Protein AF-0000000065918878 (afdb_homodimer)

Foldseek 3Di:
DPPDPDAADLVLLLLLLLQLLLQLLLQLLLVLLCVQQVVDDDDQLRSQLSSLVSNLVSCVRRCVHHNHQLFLLSQLLCVVQPVRDPVSSVSSLVSSLNSLLVSLVVSCVVCVVSVVVVCVVVVNAAQDLVCVSVLCSQAKAFDPVDDLVRLLVLLLALLLVLLLVLCLQCPCLNPHHPPSCSSSVSSVSSSVSSSVCCNGINRLLGLSSHVSSLVNSCVVRNNPCSQQSPHPRGNSVRSNVSSNNSNNNNSVCNVVPPVCPGPVNPDPPPPDPDPPPPD/DPPDDDAADLVLQLLLLLQLLLQLLLQLLLVLLCVQQVVDDDDQLRSQLSSLVSNLVSCVRRCVHHNHQLFLLSQLLCVVQPVRDPVSSVSSLVSSLNSLLVSLVVSCVVCVVRVVVSCVVVVNAAQDLVCVSVLCSQAKAFDPVDDLVRLLVLLLALLLVLLLVLCLQCPCLNPHHPPSCSSSVSSVSSSVSSSVCCNGINRLLGLSSHVSSLVNSCVVRNNPCSQQSPHPRGNSCRSNVSSSNSNNNNSVCNVVPPVCPGPVNPDPPPPPPPPPPPD

Radius of gyration: 25.44 Å; Cα contacts (8 Å, |Δi|>4): 1020; chains: 2; bounding box: 86×72×53 Å

Nearest PDB structures (foldseek):
  1fx8-assembly1_A  TM=9.995E-01  e=1.442E-28  Escherichia coli
  1ldf-assembly1_A  TM=1.000E+00  e=5.287E-28  Escherichia coli
  6n1g-assembly1_A  TM=9.929E-01  e=4.869E-17  Homo sapiens
  3c02-assembly1_A  TM=9.317E-01  e=8.794E-15  unclassified
  8amw-assembly1_C  TM=9.419E-01  e=1.822E-13  Homo sapiens

Solvent-accessible surface area (backbone atoms only — not comparable to full-atom values): 26804 Å² total; per-residue (Å²): 130,84,74,71,77,81,77,67,51,70,67,55,21,26,50,27,21,15,52,21,19,15,43,23,34,36,45,35,30,41,54,39,39,34,42,74,50,65,72,44,90,74,41,43,45,58,53,18,41,45,34,8,49,22,43,16,53,17,30,70,72,11,32,91,54,49,62,40,59,49,20,43,17,50,47,52,26,32,35,75,73,63,73,41,65,66,88,48,45,66,53,44,38,50,24,14,23,51,16,13,21,52,22,38,48,49,44,47,60,77,42,39,68,38,49,53,49,45,29,60,76,66,70,48,52,68,47,42,76,74,29,47,68,64,52,46,34,48,25,64,59,57,35,88,78,51,52,72,69,55,43,26,51,48,32,20,51,55,13,16,52,50,33,22,46,50,53,30,53,69,33,58,67,41,44,67,56,42,71,88,48,34,42,54,53,52,10,52,51,46,13,31,49,31,35,17,47,19,69,52,32,53,57,55,50,16,26,20,59,28,49,16,17,26,53,41,39,26,74,73,54,27,34,71,38,50,44,18,67,78,42,91,67,52,44,56,54,37,44,43,48,20,7,34,54,8,15,37,50,9,44,52,42,34,46,70,60,44,50,62,29,19,28,70,60,63,54,72,90,58,85,62,79,75,77,78,73,82,120,128,84,73,69,72,48,76,45,50,69,66,38,20,26,47,21,22,15,51,20,18,15,42,22,34,34,30,36,29,18,31,38,40,25,41,74,49,54,73,43,50,74,57,63,56,49,53,18,42,34,34,8,49,22,42,16,53,16,31,51,57,10,33,38,41,47,62,41,59,49,19,43,18,51,46,52,24,31,36,77,75,62,75,41,62,68,86,49,46,66,54,44,38,52,24,14,21,49,15,12,21,51,21,38,47,48,46,47,60,75,42,39,59,38,50,54,50,46,30,60,78,67,69,50,51,66,46,43,76,75,28,46,67,64,52,46,33,48,26,65,61,58,33,86,89,54,50,70,68,56,44,27,51,52,32,20,54,56,14,14,52,52,32,22,49,50,52,49,53,70,33,54,68,61,64,76,64,52,68,58,47,35,41,54,53,52,9,52,50,47,12,52,50,32,52,74,47,20,80,51,36,53,59,56,49,18,26,19,59,28,51,17,16,27,54,40,40,26,74,72,54,27,36,70,39,49,43,20,68,80,44,92,67,52,44,55,54,37,45,41,49,21,8,34,52,9,15,37,50,9,43,52,43,34,47,68,73,44,52,63,72,30,67,73,62,67,60,69,88,62,81,62,81,77,75,77,74,83,123

Sequence (558 aa):
MTTAAPTPSLFGQCLAEFLGTALLIFFGTGCVAALKVAGASFGLWEISIIWGVGVSMAIYLSAGVSGAHLNPAVSIALWLFAGFEGRKLPFYITAQVAGAFCAAALVYTLYSSLFIEFEQAQNIVRGSQDSLALASVFSTYPHPALSVGQAFLVEVVITAILMAVIMALTDDGNGLPRGPLAPLLIGLLIAVIGSAMGPLTGFAMNPARDFGPKLMTYLAGWGPIAFTGGREIPYFLVPIFAPILGACLGAGGYRVLIARHLPSAAAPAEAEPEKVRASMTTAAPTPSLFGQCLAEFLGTALLIFFGTGCVAALKVAGASFGLWEISIIWGVGVSMAIYLSAGVSGAHLNPAVSIALWLFAGFEGRKLPFYITAQVAGAFCAAALVYTLYSSLFIEFEQAQNIVRGSQDSLALASVFSTYPHPALSVGQAFLVEVVITAILMAVIMALTDDGNGLPRGPLAPLLIGLLIAVIGSAMGPLTGFAMNPARDFGPKLMTYLAGWGPIAFTGGREIPYFLVPIFAPILGACLGAGGYRVLIARHLPSAAAPAEAEPEKVRAS

Secondary structure (DSSP, 8-state):
-----PPPPHHHHHHHHHH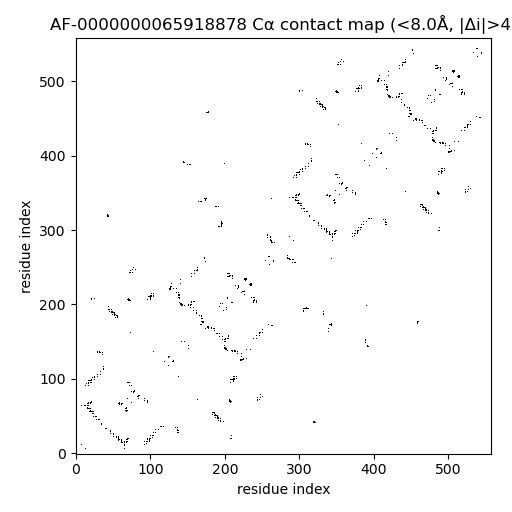HHHHHHHHHHHHHHHHHHS-----HHHHHHHHHHHHHHHHHHHHHHH----SHHHHHHHHHHS---GGGHHHHHHHHHHHHHHHHHHHHHHTHHHHHHHHHHTTPPTTSSTTHHHHTTTS----TTS-HHHHHHHHHHHHHHHHHHHHHHT-TTSSS--GGGHHHHHHHHHHHHHHHHHHHH-----HHHHHHHHHHHIIIIITTHHHHTT-SS-TTHHHHHHHHHHHHHHHHHHHHHTGGGSHHHHS-S----------/-----PPPPHHHHHHHHHHHHHHHHHHHHHHHHHHHHS-----HHHHHHHHHHHHHHHHHHHHHHH----SHHHHHHHHHHS---GGGHHHHHHHHHHHHHHHHHHHHHHTHHHHHHHHHHHTPPTTSSTTHHHHTTTS----TTS-HHHHHHHHHHHHHHHHHHHHHHH-TTSSS--GGGHHHHHHHHHHHHHHHHHHHH-----HHHHHHHHHHHIIIIITTHHHHTT-SS-TTHHHHHHHHHHHHHHHHHHHHHTGGGSHHHHS-TT---------

Structure (mmCIF, N/CA/C/O backbone):
data_AF-0000000065918878-model_v1
#
loop_
_entity.id
_entity.type
_entity.pdbx_description
1 polymer 'Glycerol uptake facilitator protein'
#
loop_
_atom_site.group_PDB
_atom_site.id
_atom_site.type_symbol
_atom_site.label_atom_id
_atom_site.label_alt_id
_atom_site.label_comp_id
_atom_site.label_asym_id
_atom_site.label_entity_id
_atom_site.label_seq_id
_atom_site.pdbx_PDB_ins_code
_atom_site.Cartn_x
_atom_site.Cartn_y
_atom_site.Cartn_z
_atom_site.occupancy
_atom_site.B_iso_or_equiv
_atom_site.auth_seq_id
_atom_site.auth_comp_id
_atom_site.auth_asym_id
_atom_site.auth_atom_id
_atom_site.pdbx_PDB_model_num
ATOM 1 N N . MET A 1 1 ? 46.062 0.294 -4.535 1 33.5 1 MET A N 1
ATOM 2 C CA . MET A 1 1 ? 45.188 -0.147 -5.617 1 33.5 1 MET A CA 1
ATOM 3 C C . MET A 1 1 ? 43.938 -0.842 -5.066 1 33.5 1 MET A C 1
ATOM 5 O O . MET A 1 1 ? 44.031 -1.919 -4.477 1 33.5 1 MET A O 1
ATOM 9 N N . THR A 1 2 ? 43 -0.222 -4.398 1 41.03 2 THR A N 1
ATOM 10 C CA . THR A 1 2 ? 41.844 -0.808 -3.725 1 41.03 2 THR A CA 1
ATOM 11 C C . THR A 1 2 ? 41.094 -1.735 -4.668 1 41.03 2 THR A C 1
ATOM 13 O O . THR A 1 2 ? 40.562 -1.293 -5.691 1 41.03 2 THR A O 1
ATOM 16 N N . THR A 1 3 ? 41.5 -2.916 -4.949 1 40.34 3 THR A N 1
ATOM 17 C CA . THR A 1 3 ? 40.969 -3.916 -5.863 1 40.34 3 THR A CA 1
ATOM 18 C C . THR A 1 3 ? 39.438 -4 -5.734 1 40.34 3 THR A C 1
ATOM 20 O O . THR A 1 3 ? 38.906 -4.211 -4.637 1 40.34 3 THR A O 1
ATOM 23 N N . ALA A 1 4 ? 38.75 -3.334 -6.52 1 50.53 4 ALA A N 1
ATOM 24 C CA . ALA A 1 4 ? 37.281 -3.406 -6.594 1 50.53 4 ALA A CA 1
ATOM 25 C C . ALA A 1 4 ? 36.781 -4.844 -6.438 1 50.53 4 ALA A C 1
ATOM 27 O O . ALA A 1 4 ? 37.344 -5.762 -7.047 1 50.53 4 ALA A O 1
ATOM 28 N N . ALA A 1 5 ? 36.188 -5.258 -5.43 1 61.5 5 ALA A N 1
ATOM 29 C CA . ALA A 1 5 ? 35.656 -6.602 -5.195 1 61.5 5 ALA A CA 1
ATOM 30 C C . ALA A 1 5 ? 35.094 -7.199 -6.477 1 61.5 5 ALA A C 1
ATOM 32 O O . ALA A 1 5 ? 34.438 -6.508 -7.262 1 61.5 5 ALA A O 1
ATOM 33 N N . PRO A 1 6 ? 35.625 -8.367 -7.027 1 74.56 6 PRO A N 1
ATOM 34 C CA . PRO A 1 6 ? 35.188 -8.977 -8.281 1 74.56 6 PRO A CA 1
ATOM 35 C C . PRO A 1 6 ? 33.656 -9.109 -8.367 1 74.56 6 PRO A C 1
ATOM 37 O O . PRO A 1 6 ? 33 -9.297 -7.352 1 74.56 6 PRO A O 1
ATOM 40 N N . THR A 1 7 ? 33.031 -8.727 -9.516 1 84.75 7 THR A N 1
ATOM 41 C CA . THR A 1 7 ? 31.609 -8.898 -9.828 1 84.75 7 THR A CA 1
ATOM 42 C C . THR A 1 7 ? 31.266 -10.375 -9.953 1 84.75 7 THR A C 1
ATOM 44 O O . THR A 1 7 ? 32 -11.148 -10.57 1 84.75 7 THR A O 1
ATOM 47 N N . PRO A 1 8 ? 30.234 -10.883 -9.289 1 92.75 8 PRO A N 1
ATOM 48 C CA . PRO A 1 8 ? 29.812 -12.281 -9.398 1 92.75 8 PRO A CA 1
ATOM 49 C C . PRO A 1 8 ? 29.578 -12.727 -10.836 1 92.75 8 PRO A C 1
ATOM 51 O O . PRO A 1 8 ? 29.234 -11.906 -11.695 1 92.75 8 PRO A O 1
ATOM 54 N N . SER A 1 9 ? 29.828 -13.984 -11.109 1 96 9 SER A N 1
ATOM 55 C CA . SER A 1 9 ? 29.625 -14.539 -12.445 1 96 9 SER A CA 1
ATOM 56 C C . SER A 1 9 ? 28.156 -14.508 -12.844 1 96 9 SER A C 1
ATOM 58 O O . SER A 1 9 ? 27.281 -14.469 -11.977 1 96 9 SER A O 1
ATOM 60 N N . LEU A 1 10 ? 27.891 -14.539 -14.172 1 97.25 10 LEU A N 1
ATOM 61 C CA . LEU A 1 10 ? 26.516 -14.57 -14.656 1 97.25 10 LEU A CA 1
ATOM 62 C C . LEU A 1 10 ? 25.781 -15.805 -14.133 1 97.25 10 LEU A C 1
ATOM 64 O O . LEU A 1 10 ? 24.609 -15.719 -13.75 1 97.25 10 LEU A O 1
ATOM 68 N N . PHE A 1 11 ? 26.453 -16.922 -14.148 1 97.75 11 PHE A N 1
ATOM 69 C CA . PHE A 1 11 ? 25.859 -18.141 -13.609 1 97.75 11 PHE A CA 1
ATOM 70 C C . PHE A 1 11 ? 25.484 -17.953 -12.141 1 97.75 11 PHE A C 1
ATOM 72 O O . PHE A 1 11 ? 24.391 -18.359 -11.727 1 97.75 11 PHE A O 1
ATOM 79 N N . GLY A 1 12 ? 26.422 -17.453 -11.367 1 98.19 12 GLY A N 1
ATOM 80 C CA . GLY A 1 12 ? 26.141 -17.172 -9.969 1 98.19 12 GLY A CA 1
ATOM 81 C C . GLY A 1 12 ? 24.953 -16.25 -9.781 1 98.19 12 GLY A C 1
ATOM 82 O O . GLY A 1 12 ? 24.125 -16.469 -8.898 1 98.19 12 GLY A O 1
ATOM 83 N N . GLN A 1 13 ? 24.797 -15.211 -10.586 1 98.5 13 GLN A N 1
ATOM 84 C CA . GLN A 1 13 ? 23.672 -14.281 -10.531 1 98.5 13 GLN A CA 1
ATOM 85 C C . GLN A 1 13 ? 22.359 -14.977 -10.867 1 98.5 13 GLN A C 1
ATOM 87 O O . GLN A 1 13 ? 21.344 -14.773 -10.195 1 98.5 13 GLN A O 1
ATOM 92 N N . CYS A 1 14 ? 22.406 -15.797 -11.859 1 98.69 14 CYS A N 1
ATOM 93 C CA . CYS A 1 14 ? 21.203 -16.531 -12.266 1 98.69 14 CYS A CA 1
ATOM 94 C C . CYS A 1 14 ? 20.766 -17.516 -11.18 1 98.69 14 CYS A C 1
ATOM 96 O O . CYS A 1 14 ? 19.578 -17.656 -10.922 1 98.69 14 CYS A O 1
ATOM 98 N N . LEU A 1 15 ? 21.703 -18.172 -10.555 1 98.44 15 LEU A N 1
ATOM 99 C CA . LEU A 1 15 ? 21.391 -19.094 -9.461 1 98.44 15 LEU A CA 1
ATOM 100 C C . LEU A 1 15 ? 20.766 -18.344 -8.297 1 98.44 15 LEU A C 1
ATOM 102 O O . LEU A 1 15 ? 19.812 -18.844 -7.676 1 98.44 15 LEU A O 1
ATOM 106 N N . ALA A 1 16 ? 21.297 -17.203 -8 1 98.75 16 ALA A N 1
ATOM 107 C CA . ALA A 1 16 ? 20.734 -16.375 -6.941 1 98.75 16 ALA A CA 1
ATOM 108 C C . ALA A 1 16 ? 19.312 -15.953 -7.277 1 98.75 16 ALA A C 1
ATOM 110 O O . ALA A 1 16 ? 18.422 -15.992 -6.418 1 98.75 16 ALA A O 1
ATOM 111 N N . GLU A 1 17 ? 19.047 -15.531 -8.539 1 98.88 17 GLU A N 1
ATOM 112 C CA . GLU A 1 17 ? 17.703 -15.18 -8.984 1 98.88 17 GLU A CA 1
ATOM 113 C C . GLU A 1 17 ? 16.766 -16.391 -8.914 1 98.88 17 GLU A C 1
ATOM 115 O O . GLU A 1 17 ? 15.594 -16.25 -8.539 1 98.88 17 GLU A O 1
ATOM 120 N N . PHE A 1 18 ? 17.281 -17.531 -9.32 1 98.88 18 PHE A N 1
ATOM 121 C CA . PHE A 1 18 ? 16.516 -18.766 -9.25 1 98.88 18 PHE A CA 1
ATOM 122 C C . PHE A 1 18 ? 16.094 -19.062 -7.816 1 98.88 18 PHE A C 1
ATOM 124 O O . PHE A 1 18 ? 14.914 -19.281 -7.539 1 98.88 18 PHE A O 1
ATOM 131 N N . LEU A 1 19 ? 17.062 -19.062 -6.898 1 98.81 19 LEU A N 1
ATOM 132 C CA . LEU A 1 19 ? 16.812 -19.422 -5.504 1 98.81 19 LEU A CA 1
ATOM 133 C C . LEU A 1 19 ? 15.945 -18.375 -4.82 1 98.81 19 LEU A C 1
ATOM 135 O O . LEU A 1 19 ? 15.07 -18.703 -4.02 1 98.81 19 LEU A O 1
ATOM 139 N N . GLY A 1 20 ? 16.219 -17.109 -5.125 1 98.88 20 GLY A N 1
ATOM 140 C CA . GLY A 1 20 ? 15.391 -16.062 -4.559 1 98.88 20 GLY A CA 1
ATOM 141 C C . GLY A 1 20 ? 13.938 -16.141 -4.984 1 98.88 20 GLY A C 1
ATOM 142 O O . GLY A 1 20 ? 13.039 -16.062 -4.152 1 98.88 20 GLY A O 1
ATOM 143 N N . THR A 1 21 ? 13.711 -16.328 -6.25 1 98.88 21 THR A N 1
ATOM 144 C CA . THR A 1 21 ? 12.344 -16.438 -6.746 1 98.88 21 THR A CA 1
ATOM 145 C C . THR A 1 21 ? 11.68 -17.703 -6.199 1 98.88 21 THR A C 1
ATOM 147 O O . THR A 1 21 ? 10.5 -17.688 -5.836 1 98.88 21 THR A O 1
ATOM 150 N N . ALA A 1 22 ? 12.469 -18.766 -6.129 1 98.88 22 ALA A N 1
ATOM 151 C CA . ALA A 1 22 ? 11.945 -20 -5.559 1 98.88 22 ALA A CA 1
ATOM 152 C C . ALA A 1 22 ? 11.5 -19.797 -4.113 1 98.88 22 ALA A C 1
ATOM 154 O O . ALA A 1 22 ? 10.445 -20.297 -3.705 1 98.88 22 ALA A O 1
ATOM 155 N N . LEU A 1 23 ? 12.242 -19.094 -3.389 1 98.56 23 LEU A N 1
ATOM 156 C CA . LEU A 1 23 ? 11.961 -18.906 -1.968 1 98.56 23 LEU A CA 1
ATOM 157 C C . LEU A 1 23 ? 10.672 -18.125 -1.765 1 98.56 23 LEU A C 1
ATOM 159 O O . LEU A 1 23 ? 9.852 -18.484 -0.914 1 98.56 23 LEU A O 1
ATOM 163 N N . LEU A 1 24 ? 10.484 -17.016 -2.564 1 97.94 24 LEU A N 1
ATOM 164 C CA . LEU A 1 24 ? 9.258 -16.25 -2.371 1 97.94 24 LEU A CA 1
ATOM 165 C C . LEU A 1 24 ? 8.039 -17.078 -2.777 1 97.94 24 LEU A C 1
ATOM 167 O O . LEU A 1 24 ? 6.98 -16.984 -2.156 1 97.94 24 LEU A O 1
ATOM 171 N N . ILE A 1 25 ? 8.188 -17.938 -3.781 1 98.81 25 ILE A N 1
ATOM 172 C CA . ILE A 1 25 ? 7.078 -18.781 -4.223 1 98.81 25 ILE A CA 1
ATOM 173 C C . ILE A 1 25 ? 6.805 -19.875 -3.182 1 98.81 25 ILE A C 1
ATOM 175 O O . ILE A 1 25 ? 5.645 -20.188 -2.902 1 98.81 25 ILE A O 1
ATOM 179 N N . PHE A 1 26 ? 7.852 -20.422 -2.576 1 98.56 26 PHE A N 1
ATOM 180 C CA . PHE A 1 26 ? 7.711 -21.453 -1.557 1 98.56 26 PHE A CA 1
ATOM 181 C C . PHE A 1 26 ? 6.859 -20.953 -0.395 1 98.56 26 PHE A C 1
ATOM 183 O O . PHE A 1 26 ? 5.898 -21.609 0.007 1 98.56 26 PHE A O 1
ATOM 190 N N . PHE A 1 27 ? 7.145 -19.812 0.085 1 98.19 27 PHE A N 1
ATOM 191 C CA . PHE A 1 27 ? 6.402 -19.25 1.209 1 98.19 27 PHE A CA 1
ATOM 192 C C . PHE A 1 27 ? 5.004 -18.828 0.779 1 98.19 27 PHE A C 1
ATOM 194 O O . PHE A 1 27 ? 4.02 -19.172 1.444 1 98.19 27 PHE A O 1
ATOM 201 N N . GLY A 1 28 ? 4.906 -18.062 -0.355 1 98.44 28 GLY A N 1
ATOM 202 C CA . GLY A 1 28 ? 3.625 -17.531 -0.796 1 98.44 28 GLY A CA 1
ATOM 203 C C . GLY A 1 28 ? 2.615 -18.609 -1.138 1 98.44 28 GLY A C 1
ATOM 204 O O . GLY A 1 28 ? 1.502 -18.609 -0.609 1 98.44 28 GLY A O 1
ATOM 205 N N . THR A 1 29 ? 3.02 -19.578 -1.969 1 98.62 29 THR A N 1
ATOM 206 C CA . THR A 1 29 ? 2.086 -20.625 -2.359 1 98.62 29 THR A CA 1
ATOM 207 C C . THR A 1 29 ? 1.869 -21.609 -1.215 1 98.62 29 THR A C 1
ATOM 209 O O . THR A 1 29 ? 0.784 -22.172 -1.075 1 98.62 29 THR A O 1
ATOM 212 N N . GLY A 1 30 ? 2.869 -21.781 -0.312 1 98.38 30 GLY A N 1
ATOM 213 C CA . GLY A 1 30 ? 2.711 -22.625 0.856 1 98.38 30 GLY A CA 1
ATOM 214 C C . GLY A 1 30 ? 1.602 -22.172 1.784 1 98.38 30 GLY A C 1
ATOM 215 O O . GLY A 1 30 ? 0.789 -22.984 2.234 1 98.38 30 GLY A O 1
ATOM 216 N N . CYS A 1 31 ? 1.485 -20.875 2.021 1 97.31 31 CYS A N 1
ATOM 217 C CA . CYS A 1 31 ? 0.458 -20.406 2.943 1 97.31 31 CYS A CA 1
ATOM 218 C C . CYS A 1 31 ? -0.924 -20.5 2.309 1 97.31 31 CYS A C 1
ATOM 220 O O . CYS A 1 31 ? -1.916 -20.734 2.998 1 97.31 31 CYS A O 1
ATOM 222 N N . VAL A 1 32 ? -0.982 -20.312 0.96 1 98 32 VAL A N 1
ATOM 223 C CA . VAL A 1 32 ? -2.275 -20.438 0.295 1 98 32 VAL A CA 1
ATOM 224 C C . VAL A 1 32 ? -2.709 -21.891 0.272 1 98 32 VAL A C 1
ATOM 226 O O . VAL A 1 32 ? -3.895 -22.203 0.411 1 98 32 VAL A O 1
ATOM 229 N N . ALA A 1 33 ? -1.709 -22.828 0.121 1 98.19 33 ALA A N 1
ATOM 230 C CA . ALA A 1 33 ? -2.033 -24.25 0.227 1 98.19 33 ALA A CA 1
ATOM 231 C C . ALA A 1 33 ? -2.561 -24.594 1.618 1 98.19 33 ALA A C 1
ATOM 233 O O . ALA A 1 33 ? -3.543 -25.328 1.753 1 98.19 33 ALA A O 1
ATOM 234 N N . ALA A 1 34 ? -1.899 -24.062 2.662 1 97.75 34 ALA A N 1
ATOM 235 C CA . ALA A 1 34 ? -2.354 -24.281 4.035 1 97.75 34 ALA A CA 1
ATOM 236 C C . ALA A 1 34 ? -3.797 -23.812 4.211 1 97.75 34 ALA A C 1
ATOM 238 O O . ALA A 1 34 ? -4.59 -24.484 4.879 1 97.75 34 ALA A O 1
ATOM 239 N N . LEU A 1 35 ? -4.121 -22.719 3.578 1 96.81 35 LEU A N 1
ATOM 240 C CA . LEU A 1 35 ? -5.457 -22.141 3.668 1 96.81 35 LEU A CA 1
ATOM 241 C C . LEU A 1 35 ? -6.473 -23 2.93 1 96.81 35 LEU A C 1
ATOM 243 O O . LEU A 1 35 ? -7.551 -23.281 3.457 1 96.81 35 LEU A O 1
ATOM 247 N N . LYS A 1 36 ? -6.148 -23.469 1.708 1 97 36 LYS A N 1
ATOM 248 C CA . LYS A 1 36 ? -7.129 -24.047 0.787 1 97 36 LYS A CA 1
ATOM 249 C C . LYS A 1 36 ? -7.332 -25.531 1.05 1 97 36 LYS A C 1
ATOM 251 O O . LYS A 1 36 ? -8.453 -26.047 0.958 1 97 36 LYS A O 1
ATOM 256 N N . VAL A 1 37 ? -6.277 -26.266 1.445 1 96.69 37 VAL A N 1
ATOM 257 C CA . VAL A 1 37 ? -6.445 -27.703 1.435 1 96.69 37 VAL A CA 1
ATOM 258 C C . VAL A 1 37 ? -6.117 -28.281 2.812 1 96.69 37 VAL A C 1
ATOM 260 O O . VAL A 1 37 ? -6.352 -29.453 3.076 1 96.69 37 VAL A O 1
ATOM 263 N N . ALA A 1 38 ? -5.535 -27.422 3.723 1 95.38 38 ALA A N 1
ATOM 264 C CA . ALA A 1 38 ? -5.129 -27.969 5.016 1 95.38 38 ALA A CA 1
ATOM 265 C C . ALA A 1 38 ? -5.945 -27.359 6.148 1 95.38 38 ALA A C 1
ATOM 267 O O . ALA A 1 38 ? -5.637 -27.578 7.324 1 95.38 38 ALA A O 1
ATOM 268 N N . GLY A 1 39 ? -6.879 -26.5 5.891 1 93.06 39 GLY A N 1
ATOM 269 C CA . GLY A 1 39 ? -7.832 -26.016 6.871 1 93.06 39 GLY A CA 1
ATOM 270 C C . GLY A 1 39 ? -7.281 -24.891 7.73 1 93.06 39 GLY A C 1
ATOM 271 O O . GLY A 1 39 ? -7.867 -24.547 8.766 1 93.06 39 GLY A O 1
ATOM 272 N N . ALA A 1 40 ? -6.176 -24.328 7.359 1 93.38 40 ALA A N 1
ATOM 273 C CA . ALA A 1 40 ? -5.633 -23.188 8.102 1 93.38 40 ALA A CA 1
ATOM 274 C C . ALA A 1 40 ? -6.535 -21.969 7.965 1 93.38 40 ALA A C 1
ATOM 276 O O . ALA A 1 40 ? -7.172 -21.766 6.926 1 93.38 40 ALA A O 1
ATOM 277 N N . SER A 1 41 ? -6.539 -21.109 9.078 1 94.69 41 SER A N 1
ATOM 278 C CA . SER A 1 41 ? -7.297 -19.859 9.055 1 94.69 41 SER A CA 1
ATOM 279 C C . SER A 1 41 ? -6.375 -18.656 8.875 1 94.69 41 SER A C 1
ATOM 281 O O . SER A 1 41 ? -5.523 -18.391 9.727 1 94.69 41 SER A O 1
ATOM 283 N N . PHE A 1 42 ? -6.578 -17.953 7.73 1 94.25 42 PHE A N 1
ATOM 284 C CA . PHE A 1 42 ? -5.859 -16.719 7.414 1 94.25 42 PHE A CA 1
ATOM 285 C C . PHE A 1 42 ? -6.816 -15.648 6.898 1 94.25 42 PHE A C 1
ATOM 287 O O . PHE A 1 42 ? -7.664 -15.93 6.047 1 94.25 42 PHE A O 1
ATOM 294 N N . GLY A 1 43 ? -6.656 -14.367 7.484 1 95.81 43 GLY A N 1
ATOM 295 C CA . GLY A 1 43 ? -7.238 -13.227 6.793 1 95.81 43 GLY A CA 1
ATOM 296 C C . GLY A 1 43 ? -6.371 -12.711 5.66 1 95.81 43 GLY A C 1
ATOM 297 O O . GLY A 1 43 ? -5.277 -13.219 5.426 1 95.81 43 GLY A O 1
ATOM 298 N N . LEU A 1 44 ? -6.871 -11.711 4.941 1 95.88 44 LEU A N 1
ATOM 299 C CA . LEU A 1 44 ? -6.164 -11.18 3.779 1 95.88 44 LEU A CA 1
ATOM 300 C C . LEU A 1 44 ? -4.844 -10.539 4.188 1 95.88 44 LEU A C 1
ATOM 302 O O . LEU A 1 44 ? -3.834 -10.695 3.5 1 95.88 44 LEU A O 1
ATOM 306 N N . TRP A 1 45 ? -4.812 -9.836 5.289 1 96.88 45 TRP A N 1
ATOM 307 C CA . TRP A 1 45 ? -3.566 -9.242 5.754 1 96.88 45 TRP A CA 1
ATOM 308 C C . TRP A 1 45 ? -2.527 -10.312 6.051 1 96.88 45 TRP A C 1
ATOM 310 O O . TRP A 1 45 ? -1.353 -10.164 5.703 1 96.88 45 TRP A O 1
ATOM 320 N N . GLU A 1 46 ? -2.977 -11.383 6.727 1 96.38 46 GLU A N 1
ATOM 321 C CA . GLU A 1 46 ? -2.057 -12.453 7.109 1 96.38 46 GLU A CA 1
ATOM 322 C C . GLU A 1 46 ? -1.433 -13.109 5.887 1 96.38 46 GLU A C 1
ATOM 324 O O . GLU A 1 46 ? -0.222 -13.336 5.844 1 96.38 46 GLU A O 1
ATOM 329 N N . ILE A 1 47 ? -2.238 -13.344 4.871 1 97.12 47 ILE A N 1
ATOM 330 C CA . ILE A 1 47 ? -1.716 -13.898 3.629 1 97.12 47 ILE A CA 1
ATOM 331 C C . ILE A 1 47 ? -0.742 -12.914 2.992 1 97.12 47 ILE A C 1
ATOM 333 O O . ILE A 1 47 ? 0.359 -13.289 2.584 1 97.12 47 ILE A O 1
ATOM 337 N N . SER A 1 48 ? -1.151 -11.664 2.977 1 98.44 48 SER A N 1
ATOM 338 C CA . SER A 1 48 ? -0.367 -10.625 2.309 1 98.44 48 SER A CA 1
ATOM 339 C C . SER A 1 48 ? 0.975 -10.414 3 1 98.44 48 SER A C 1
ATOM 341 O O . SER A 1 48 ? 2 -10.242 2.338 1 98.44 48 SER A O 1
ATOM 343 N N . ILE A 1 49 ? 1 -10.445 4.316 1 98.25 49 ILE A N 1
ATOM 344 C CA . ILE A 1 49 ? 2.238 -10.195 5.047 1 98.25 49 ILE A CA 1
ATOM 345 C C . ILE A 1 49 ? 3.17 -11.398 4.91 1 98.25 49 ILE A C 1
ATOM 347 O O . ILE A 1 49 ? 4.391 -11.242 4.863 1 98.25 49 ILE A O 1
ATOM 351 N N . ILE A 1 50 ? 2.678 -12.602 4.789 1 98.38 50 ILE A N 1
ATOM 352 C CA . ILE A 1 50 ? 3.506 -13.781 4.562 1 98.38 50 ILE A CA 1
ATOM 353 C C . ILE A 1 50 ? 4.195 -13.672 3.203 1 98.38 50 ILE A C 1
ATOM 355 O O . ILE A 1 50 ? 5.402 -13.898 3.096 1 98.38 50 ILE A O 1
ATOM 359 N N . TRP A 1 51 ? 3.436 -13.312 2.156 1 98.44 51 TRP A N 1
ATOM 360 C CA . TRP A 1 51 ? 4.047 -13.078 0.852 1 98.44 51 TRP A CA 1
ATOM 361 C C . TRP A 1 51 ? 5.109 -11.984 0.936 1 98.44 51 TRP A C 1
ATOM 363 O O . TRP A 1 51 ? 6.211 -12.148 0.408 1 98.44 51 TRP A O 1
ATOM 373 N N . GLY A 1 52 ? 4.746 -10.867 1.637 1 98.75 52 GLY A N 1
ATOM 374 C CA . GLY A 1 52 ? 5.66 -9.75 1.77 1 98.75 52 GLY A CA 1
ATOM 375 C C . GLY A 1 52 ? 6.961 -10.117 2.463 1 98.75 52 GLY A C 1
ATOM 376 O O . GLY A 1 52 ? 8.047 -9.828 1.955 1 98.75 52 GLY A O 1
ATOM 377 N N . VAL A 1 53 ? 6.855 -10.797 3.607 1 98.38 53 VAL A N 1
ATOM 378 C CA . VAL A 1 53 ? 8.039 -11.211 4.348 1 98.38 53 VAL A CA 1
ATOM 379 C C . VAL A 1 53 ? 8.805 -12.273 3.551 1 98.38 53 VAL A C 1
ATOM 381 O O . VAL A 1 53 ? 10.031 -12.312 3.572 1 98.38 53 VAL A O 1
ATOM 384 N N . GLY A 1 54 ? 8.117 -13.156 2.85 1 98.31 54 GLY A N 1
ATOM 385 C CA . GLY A 1 54 ? 8.773 -14.086 1.946 1 98.31 54 GLY A CA 1
ATOM 386 C C . GLY A 1 54 ? 9.664 -13.398 0.924 1 98.31 54 GLY A C 1
ATOM 387 O O . GLY A 1 54 ? 10.797 -13.82 0.7 1 98.31 54 GLY A O 1
ATOM 388 N N . VAL A 1 55 ? 9.141 -12.344 0.333 1 98.62 55 VAL A N 1
ATOM 389 C CA . VAL A 1 55 ? 9.914 -11.578 -0.637 1 98.62 55 VAL A CA 1
ATOM 390 C C . VAL A 1 55 ? 11.109 -10.922 0.056 1 98.62 55 VAL A C 1
ATOM 392 O O . VAL A 1 55 ? 12.219 -10.914 -0.479 1 98.62 55 VAL A O 1
ATOM 395 N N . SER A 1 56 ? 10.852 -10.367 1.301 1 98.69 56 SER A N 1
ATOM 396 C CA . SER A 1 56 ? 11.961 -9.781 2.051 1 98.69 56 SER A CA 1
ATOM 397 C C . SER A 1 56 ? 13.094 -10.781 2.23 1 98.69 56 SER A C 1
ATOM 399 O O . SER A 1 56 ? 14.258 -10.469 1.973 1 98.69 56 SER A O 1
ATOM 401 N N . MET A 1 57 ? 12.773 -11.992 2.65 1 98.31 57 MET A N 1
ATOM 402 C CA . MET A 1 57 ? 13.773 -13.023 2.881 1 98.31 57 MET A CA 1
ATOM 403 C C . MET A 1 57 ? 14.484 -13.391 1.584 1 98.31 57 MET A C 1
ATOM 405 O O . MET A 1 57 ? 15.703 -13.609 1.577 1 98.31 57 MET A O 1
ATOM 409 N N . ALA A 1 58 ? 13.742 -13.477 0.541 1 98.75 58 ALA A N 1
ATOM 410 C CA . ALA A 1 58 ? 14.32 -13.789 -0.761 1 98.75 58 ALA A CA 1
ATOM 411 C C . ALA A 1 58 ? 15.336 -12.734 -1.181 1 98.75 58 ALA A C 1
ATOM 413 O O . ALA A 1 58 ? 16.391 -13.055 -1.728 1 98.75 58 ALA A O 1
ATOM 414 N N . ILE A 1 59 ? 14.984 -11.469 -0.948 1 98.5 59 ILE A N 1
ATOM 415 C CA . ILE A 1 59 ? 15.898 -10.383 -1.284 1 98.5 59 ILE A CA 1
ATOM 416 C C . ILE A 1 59 ? 17.156 -10.477 -0.418 1 98.5 59 ILE A C 1
ATOM 418 O O . ILE A 1 59 ? 18.281 -10.406 -0.927 1 98.5 59 ILE A O 1
ATOM 422 N N . TYR A 1 60 ? 16.969 -10.703 0.882 1 97.25 60 TYR A N 1
ATOM 423 C CA . TYR A 1 60 ? 18.125 -10.836 1.777 1 97.25 60 TYR A CA 1
ATOM 424 C C . TYR A 1 60 ? 19.016 -11.992 1.358 1 97.25 60 TYR A C 1
ATOM 426 O O . TYR A 1 60 ? 20.234 -11.93 1.512 1 97.25 60 TYR A O 1
ATOM 434 N N . LEU A 1 61 ? 18.531 -12.984 0.811 1 97.44 61 LEU A N 1
ATOM 435 C CA . LEU A 1 61 ? 19.266 -14.18 0.401 1 97.44 61 LEU A CA 1
ATOM 436 C C . LEU A 1 61 ? 20.109 -13.898 -0.836 1 97.44 61 LEU A C 1
ATOM 438 O O . LEU A 1 61 ? 21.234 -14.398 -0.951 1 97.44 61 LEU A O 1
ATOM 442 N N . SER A 1 62 ? 19.625 -13.047 -1.732 1 97.81 62 SER A N 1
ATOM 443 C CA . SER A 1 62 ? 20.188 -13.094 -3.078 1 97.81 62 SER A CA 1
ATOM 444 C C . SER A 1 62 ? 20.766 -11.75 -3.488 1 97.81 62 SER A C 1
ATOM 446 O O . SER A 1 62 ? 21.5 -11.656 -4.473 1 97.81 62 SER A O 1
ATOM 448 N N . ALA A 1 63 ? 20.484 -10.734 -2.77 1 96.38 63 ALA A N 1
ATOM 449 C CA . ALA A 1 63 ? 20.812 -9.383 -3.199 1 96.38 63 ALA A CA 1
ATOM 450 C C . ALA A 1 63 ? 22.312 -9.219 -3.391 1 96.38 63 ALA A C 1
ATOM 452 O O . ALA A 1 63 ? 22.766 -8.531 -4.312 1 96.38 63 ALA A O 1
ATOM 453 N N . GLY A 1 64 ? 23.141 -9.828 -2.617 1 94.25 64 GLY A N 1
ATOM 454 C CA . GLY A 1 64 ? 24.578 -9.664 -2.656 1 94.25 64 GLY A CA 1
ATOM 455 C C . GLY A 1 64 ? 25.219 -10.266 -3.9 1 94.25 64 GLY A C 1
ATOM 456 O O . GLY A 1 64 ? 26.359 -9.938 -4.234 1 94.25 64 GLY A O 1
ATOM 457 N N . VAL A 1 65 ? 24.438 -11.055 -4.535 1 96.38 65 VAL A N 1
ATOM 458 C CA . VAL A 1 65 ? 25 -11.75 -5.684 1 96.38 65 VAL A CA 1
ATOM 459 C C . VAL A 1 65 ? 24.375 -11.219 -6.973 1 96.38 65 VAL A C 1
ATOM 461 O O . VAL A 1 65 ? 25.094 -10.883 -7.922 1 96.38 65 VAL A O 1
ATOM 464 N N . SER A 1 66 ? 23.125 -11.008 -7.004 1 97.31 66 SER A N 1
ATOM 465 C CA . SER A 1 66 ? 22.438 -10.727 -8.266 1 97.31 66 SER A CA 1
ATOM 466 C C . SER A 1 66 ? 21.75 -9.367 -8.234 1 97.31 66 SER A C 1
ATOM 468 O O . SER A 1 66 ? 21.266 -8.883 -9.258 1 97.31 66 SER A O 1
ATOM 470 N N . GLY A 1 67 ? 21.641 -8.805 -7.051 1 96.31 67 GLY A N 1
ATOM 471 C CA . GLY A 1 67 ? 20.828 -7.605 -6.887 1 96.31 67 GLY A CA 1
ATOM 472 C C . GLY A 1 67 ? 19.391 -7.91 -6.543 1 96.31 67 GLY A C 1
ATOM 473 O O . GLY A 1 67 ? 18.609 -7 -6.246 1 96.31 67 GLY A O 1
ATOM 474 N N . ALA A 1 68 ? 18.953 -9.172 -6.672 1 98.25 68 ALA A N 1
ATOM 475 C CA . ALA A 1 68 ? 17.641 -9.664 -6.23 1 98.25 68 ALA A CA 1
ATOM 476 C C . ALA A 1 68 ? 16.516 -8.984 -6.988 1 98.25 68 ALA A C 1
ATOM 478 O O . ALA A 1 68 ? 15.617 -8.398 -6.379 1 98.25 68 ALA A O 1
ATOM 479 N N . HIS A 1 69 ? 16.5 -9.133 -8.328 1 98.75 69 HIS A N 1
ATOM 480 C CA . HIS A 1 69 ? 15.352 -8.664 -9.102 1 98.75 69 HIS A CA 1
ATOM 481 C C . HIS A 1 69 ? 14.117 -9.523 -8.828 1 98.75 69 HIS A C 1
ATOM 483 O O . HIS A 1 69 ? 13.047 -8.992 -8.523 1 98.75 69 HIS A O 1
ATOM 489 N N . LEU A 1 70 ? 14.344 -10.914 -9.031 1 98.88 70 LEU A N 1
ATOM 490 C CA . LEU A 1 70 ? 13.383 -11.953 -8.672 1 98.88 70 LEU A CA 1
ATOM 491 C C . LEU A 1 70 ? 12.094 -11.797 -9.469 1 98.88 70 LEU A C 1
ATOM 493 O O . LEU A 1 70 ? 11.086 -12.438 -9.156 1 98.88 70 LEU A O 1
ATOM 497 N N . ASN A 1 71 ? 11.953 -10.875 -10.406 1 98.94 71 ASN A N 1
ATOM 498 C CA . ASN A 1 71 ? 10.781 -10.391 -11.125 1 98.94 71 ASN A CA 1
ATOM 499 C C . ASN A 1 71 ? 11.148 -9.867 -12.508 1 98.94 71 ASN A C 1
ATOM 501 O O . ASN A 1 71 ? 11.766 -8.812 -12.633 1 98.94 71 ASN A O 1
ATOM 505 N N . PRO A 1 72 ? 10.766 -10.555 -13.57 1 98.94 72 PRO A N 1
ATOM 506 C CA . PRO A 1 72 ? 11.086 -10.078 -14.922 1 98.94 72 PRO A CA 1
ATOM 507 C C . PRO A 1 72 ? 10.672 -8.625 -15.141 1 98.94 72 PRO A C 1
ATOM 509 O O . PRO A 1 72 ? 11.344 -7.891 -15.867 1 98.94 72 PRO A O 1
ATOM 512 N N . ALA A 1 73 ? 9.523 -8.211 -14.648 1 98.94 73 ALA A N 1
ATOM 513 C CA . ALA A 1 73 ? 9.078 -6.828 -14.797 1 98.94 73 ALA A CA 1
ATOM 514 C C . ALA A 1 73 ? 10.078 -5.859 -14.18 1 98.94 73 ALA A C 1
ATOM 516 O O . ALA A 1 73 ? 10.375 -4.809 -14.758 1 98.94 73 ALA A O 1
ATOM 517 N N . VAL A 1 74 ? 10.617 -6.211 -13.016 1 98.88 74 VAL A N 1
ATOM 518 C CA . VAL A 1 74 ? 11.641 -5.402 -12.344 1 98.88 74 VAL A CA 1
ATOM 519 C C . VAL A 1 74 ? 12.922 -5.406 -13.172 1 98.88 74 VAL A C 1
ATOM 521 O O . VAL A 1 74 ? 13.531 -4.355 -13.383 1 98.88 74 VAL A O 1
ATOM 524 N N . SER A 1 75 ? 13.375 -6.602 -13.672 1 98.88 75 SER A N 1
ATOM 525 C CA . SER A 1 75 ? 14.586 -6.699 -14.484 1 98.88 75 SER A CA 1
ATOM 526 C C . SER A 1 75 ? 14.484 -5.824 -15.734 1 98.88 75 SER A C 1
ATOM 528 O O . SER A 1 75 ? 15.43 -5.109 -16.062 1 98.88 75 SER A O 1
ATOM 530 N N . ILE A 1 76 ? 13.359 -5.871 -16.344 1 98.88 76 ILE A N 1
ATOM 531 C CA . ILE A 1 76 ? 13.164 -5.113 -17.578 1 98.88 76 ILE A CA 1
ATOM 532 C C . ILE A 1 76 ? 13.148 -3.619 -17.266 1 98.88 76 ILE A C 1
ATOM 534 O O . ILE A 1 76 ? 13.766 -2.824 -17.984 1 98.88 76 ILE A O 1
ATOM 538 N N . ALA A 1 77 ? 12.453 -3.227 -16.25 1 98.75 77 ALA A N 1
ATOM 539 C CA . ALA A 1 77 ? 12.422 -1.819 -15.867 1 98.75 77 ALA A CA 1
ATOM 540 C C . ALA A 1 77 ? 13.82 -1.314 -15.516 1 98.75 77 ALA A C 1
ATOM 542 O O . ALA A 1 77 ? 14.188 -0.193 -15.875 1 98.75 77 ALA A O 1
ATOM 543 N N . LEU A 1 78 ? 14.609 -2.131 -14.781 1 98.12 78 LEU A N 1
ATOM 544 C CA . LEU A 1 78 ? 15.961 -1.729 -14.414 1 98.12 78 LEU A CA 1
ATOM 545 C C . LEU A 1 78 ? 16.859 -1.627 -15.641 1 98.12 78 LEU A C 1
ATOM 547 O O . LEU A 1 78 ? 17.75 -0.782 -15.695 1 98.12 78 LEU A O 1
ATOM 551 N N . TRP A 1 79 ? 16.719 -2.527 -16.578 1 98.06 79 TRP A N 1
ATOM 552 C CA . TRP A 1 79 ? 17.438 -2.434 -17.844 1 98.06 79 TRP A CA 1
ATOM 553 C C . TRP A 1 79 ? 17.141 -1.11 -18.547 1 98.06 79 TRP A C 1
ATOM 555 O O . TRP A 1 79 ? 18.062 -0.44 -19.031 1 98.06 79 TRP A O 1
ATOM 565 N N . LEU A 1 80 ? 15.883 -0.654 -18.5 1 97.94 80 LEU A N 1
ATOM 566 C CA . LEU A 1 80 ? 15.461 0.524 -19.25 1 97.94 80 LEU A CA 1
ATOM 567 C C . LEU A 1 80 ? 15.789 1.802 -18.484 1 97.94 80 LEU A C 1
ATOM 569 O O . LEU A 1 80 ? 16.078 2.836 -19.094 1 97.94 80 LEU A O 1
ATOM 573 N N . PHE A 1 81 ? 15.797 1.725 -17.141 1 96 81 PHE A N 1
ATOM 574 C CA . PHE A 1 81 ? 15.766 2.992 -16.406 1 96 81 PHE A CA 1
ATOM 575 C C . PHE A 1 81 ? 16.891 3.061 -15.383 1 96 81 PHE A C 1
ATOM 577 O O . PHE A 1 81 ? 17.109 4.102 -14.766 1 96 81 PHE A O 1
ATOM 584 N N . ALA A 1 82 ? 17.609 1.953 -15.227 1 94.19 82 ALA A N 1
ATOM 585 C CA . ALA A 1 82 ? 18.562 1.987 -14.117 1 94.19 82 ALA A CA 1
ATOM 586 C C . ALA A 1 82 ? 19.859 1.291 -14.492 1 94.19 82 ALA A C 1
ATOM 588 O O . ALA A 1 82 ? 20.547 0.744 -13.625 1 94.19 82 ALA A O 1
ATOM 589 N N . GLY A 1 83 ? 20.172 1.085 -15.719 1 94.62 83 GLY A N 1
ATOM 590 C CA . GLY A 1 83 ? 21.5 0.737 -16.203 1 94.62 83 GLY A CA 1
ATOM 591 C C . GLY A 1 83 ? 21.797 -0.75 -16.125 1 94.62 83 GLY A C 1
ATOM 592 O O . GLY A 1 83 ? 22.938 -1.173 -16.281 1 94.62 83 GLY A O 1
ATOM 593 N N . PHE A 1 84 ? 20.812 -1.585 -15.812 1 96.25 84 PHE A N 1
ATOM 594 C CA . PHE A 1 84 ? 21.016 -3.027 -15.852 1 96.25 84 PHE A CA 1
ATOM 595 C C . PHE A 1 84 ? 21.422 -3.477 -17.25 1 96.25 84 PHE A C 1
ATOM 597 O O . PHE A 1 84 ? 20.859 -3.006 -18.25 1 96.25 84 PHE A O 1
ATOM 604 N N . GLU A 1 85 ? 22.344 -4.371 -17.344 1 97.06 85 GLU A N 1
ATOM 605 C CA . GLU A 1 85 ? 22.891 -4.836 -18.609 1 97.06 85 GLU A CA 1
ATOM 606 C C . GLU A 1 85 ? 21.859 -5.676 -19.375 1 97.06 85 GLU A C 1
ATOM 608 O O . GLU A 1 85 ? 21.469 -6.75 -18.922 1 97.06 85 GLU A O 1
ATOM 613 N N . GLY A 1 86 ? 21.484 -5.32 -20.562 1 97.94 86 GLY A N 1
ATOM 614 C CA . GLY A 1 86 ? 20.453 -5.941 -21.359 1 97.94 86 GLY A CA 1
ATOM 615 C C . GLY A 1 86 ? 20.766 -7.375 -21.734 1 97.94 86 GLY A C 1
ATOM 616 O O . GLY A 1 86 ? 19.859 -8.203 -21.859 1 97.94 86 GLY A O 1
ATOM 617 N N . ARG A 1 87 ? 22.031 -7.664 -21.922 1 97.81 87 ARG A N 1
ATOM 618 C CA . ARG A 1 87 ? 22.438 -9.008 -22.312 1 97.81 87 ARG A CA 1
ATOM 619 C C . ARG A 1 87 ? 22.078 -10.031 -21.25 1 97.81 87 ARG A C 1
ATOM 621 O O . ARG A 1 87 ? 21.875 -11.211 -21.547 1 97.81 87 ARG A O 1
ATOM 628 N N . LYS A 1 88 ? 21.938 -9.594 -20.047 1 98.25 88 LYS A N 1
ATOM 629 C CA . LYS A 1 88 ? 21.672 -10.492 -18.922 1 98.25 88 LYS A CA 1
ATOM 630 C C . LYS A 1 88 ? 20.188 -10.781 -18.797 1 98.25 88 LYS A C 1
ATOM 632 O O . LYS A 1 88 ? 19.781 -11.727 -18.125 1 98.25 88 LYS A O 1
ATOM 637 N N . LEU A 1 89 ? 19.375 -10.047 -19.422 1 98.56 89 LEU A N 1
ATOM 638 C CA . LEU A 1 89 ? 17.938 -10.047 -19.219 1 98.56 89 LEU A CA 1
ATOM 639 C C . LEU A 1 89 ? 17.344 -11.422 -19.484 1 98.56 89 LEU A C 1
ATOM 641 O O . LEU A 1 89 ? 16.625 -11.977 -18.641 1 98.56 89 LEU A O 1
ATOM 645 N N . PRO A 1 90 ? 17.641 -12.008 -20.656 1 98.62 90 PRO A N 1
ATOM 646 C CA . PRO A 1 90 ? 17.016 -13.312 -20.906 1 98.62 90 PRO A CA 1
ATOM 647 C C . PRO A 1 90 ? 17.438 -14.375 -19.891 1 98.62 90 PRO A C 1
ATOM 649 O O . PRO A 1 90 ? 16.641 -15.258 -19.562 1 98.62 90 PRO A O 1
ATOM 652 N N . PHE A 1 91 ? 18.641 -14.305 -19.391 1 98.75 91 PHE A N 1
ATOM 653 C CA . PHE A 1 91 ? 19.141 -15.273 -18.438 1 98.75 91 PHE A CA 1
ATOM 654 C C . PHE A 1 91 ? 18.469 -15.078 -17.078 1 98.75 91 PHE A C 1
ATOM 656 O O . PHE A 1 91 ? 18.078 -16.047 -16.422 1 98.75 91 PHE A O 1
ATOM 663 N N . TYR A 1 92 ? 18.344 -13.836 -16.656 1 98.81 92 TYR A N 1
ATOM 664 C CA . TYR A 1 92 ? 17.641 -13.531 -15.414 1 98.81 92 TYR A CA 1
ATOM 665 C C . TYR A 1 92 ? 16.203 -14 -15.477 1 98.81 92 TYR A C 1
ATOM 667 O O . TYR A 1 92 ? 15.719 -14.672 -14.555 1 98.81 92 TYR A O 1
ATOM 675 N N . ILE A 1 93 ? 15.508 -13.711 -16.547 1 98.94 93 ILE A N 1
ATOM 676 C CA . ILE A 1 93 ? 14.094 -14.031 -16.688 1 98.94 93 ILE A CA 1
ATOM 677 C C . ILE A 1 93 ? 13.898 -15.547 -16.656 1 98.94 93 ILE A C 1
ATOM 679 O O . ILE A 1 93 ? 13.023 -16.047 -15.953 1 98.94 93 ILE A O 1
ATOM 683 N N . THR A 1 94 ? 14.703 -16.234 -17.391 1 98.88 94 THR A N 1
ATOM 684 C CA . THR A 1 94 ? 14.602 -17.688 -17.422 1 98.88 94 THR A CA 1
ATOM 685 C C . THR A 1 94 ? 14.844 -18.281 -16.047 1 98.88 94 THR A C 1
ATOM 687 O O . THR A 1 94 ? 14.133 -19.188 -15.617 1 98.88 94 THR A O 1
ATOM 690 N N . ALA A 1 95 ? 15.867 -17.781 -15.305 1 98.94 95 ALA A N 1
ATOM 691 C CA . ALA A 1 95 ? 16.172 -18.266 -13.961 1 98.94 95 ALA A CA 1
ATOM 692 C C . ALA A 1 95 ? 15.016 -18 -13.008 1 98.94 95 ALA A C 1
ATOM 694 O O . ALA A 1 95 ? 14.664 -18.859 -12.195 1 98.94 95 ALA A O 1
ATOM 695 N N . GLN A 1 96 ? 14.438 -16.859 -13.117 1 98.94 96 GLN A N 1
ATOM 696 C CA . GLN A 1 96 ? 13.312 -16.469 -12.266 1 98.94 96 GLN A CA 1
ATOM 697 C C . GLN A 1 96 ? 12.109 -17.375 -12.508 1 98.94 96 GLN A C 1
ATOM 699 O O . GLN A 1 96 ? 11.516 -17.891 -11.555 1 98.94 96 GLN A O 1
ATOM 704 N N . VAL A 1 97 ? 11.781 -17.594 -13.766 1 98.94 97 VAL A N 1
ATOM 705 C CA . VAL A 1 97 ? 10.633 -18.422 -14.117 1 98.94 97 VAL A CA 1
ATOM 706 C C . VAL A 1 97 ? 10.891 -19.859 -13.672 1 98.94 97 VAL A C 1
ATOM 708 O O . VAL A 1 97 ? 9.992 -20.516 -13.125 1 98.94 97 VAL A O 1
ATOM 711 N N . ALA A 1 98 ? 12.078 -20.328 -13.875 1 98.94 98 ALA A N 1
ATOM 712 C CA . ALA A 1 98 ? 12.438 -21.672 -13.469 1 98.94 98 ALA A CA 1
ATOM 713 C C . ALA A 1 98 ? 12.352 -21.844 -11.953 1 98.94 98 ALA A C 1
ATOM 715 O O . ALA A 1 98 ? 11.875 -22.859 -11.453 1 98.94 98 ALA A O 1
ATOM 716 N N . GLY A 1 99 ? 12.883 -20.859 -11.211 1 98.94 99 GLY A N 1
ATOM 717 C CA . GLY A 1 99 ? 12.766 -20.906 -9.766 1 98.94 99 GLY A CA 1
ATOM 718 C C . GLY A 1 99 ? 11.328 -20.953 -9.281 1 98.94 99 GLY A C 1
ATOM 719 O O . GLY A 1 99 ? 11 -21.75 -8.391 1 98.94 99 GLY A O 1
ATOM 720 N N . ALA A 1 100 ? 10.5 -20.172 -9.906 1 98.94 100 ALA A N 1
ATOM 721 C CA . ALA A 1 100 ? 9.086 -20.141 -9.539 1 98.94 100 ALA A CA 1
ATOM 722 C C . ALA A 1 100 ? 8.422 -21.484 -9.844 1 98.94 100 ALA A C 1
ATOM 724 O O . ALA A 1 100 ? 7.648 -22 -9.031 1 98.94 100 ALA A O 1
ATOM 725 N N . PHE A 1 101 ? 8.703 -22.016 -11.023 1 98.94 101 PHE A N 1
ATOM 726 C CA . PHE A 1 101 ? 8.188 -23.312 -11.43 1 98.94 101 PHE A CA 1
ATOM 727 C C . PHE A 1 101 ? 8.578 -24.391 -10.422 1 98.94 101 PHE A C 1
ATOM 729 O O . PHE A 1 101 ? 7.73 -25.156 -9.961 1 98.94 101 PHE A O 1
ATOM 736 N N . CYS A 1 102 ? 9.828 -24.453 -10.047 1 98.88 102 CYS A N 1
ATOM 737 C CA . CYS A 1 102 ? 10.352 -25.516 -9.188 1 98.88 102 CYS A CA 1
ATOM 738 C C . CYS A 1 102 ? 9.781 -25.406 -7.781 1 98.88 102 CYS A C 1
ATOM 740 O O . CYS A 1 102 ? 9.469 -26.422 -7.156 1 98.88 102 CYS A O 1
ATOM 742 N N . ALA A 1 103 ? 9.703 -24.234 -7.262 1 98.94 103 ALA A N 1
ATOM 743 C CA . ALA A 1 103 ? 9.156 -24.062 -5.918 1 98.94 103 ALA A CA 1
ATOM 744 C C . ALA A 1 103 ? 7.68 -24.422 -5.879 1 98.94 103 ALA A C 1
ATOM 746 O O . ALA A 1 103 ? 7.207 -25.016 -4.898 1 98.94 103 ALA A O 1
ATOM 747 N N . ALA A 1 104 ? 6.914 -24.047 -6.93 1 98.88 104 ALA A N 1
ATOM 748 C CA . ALA A 1 104 ? 5.512 -24.453 -7.008 1 98.88 104 ALA A CA 1
ATOM 749 C C . ALA A 1 104 ? 5.383 -25.969 -7.023 1 98.88 104 ALA A C 1
ATOM 751 O O . ALA A 1 104 ? 4.523 -26.531 -6.336 1 98.88 104 ALA A O 1
ATOM 752 N N . ALA A 1 105 ? 6.23 -26.609 -7.793 1 98.88 105 ALA A N 1
ATOM 753 C CA . ALA A 1 105 ? 6.234 -28.062 -7.848 1 98.88 105 ALA A CA 1
ATOM 754 C C . ALA A 1 105 ? 6.551 -28.672 -6.48 1 98.88 105 ALA A C 1
ATOM 756 O O . ALA A 1 105 ? 5.945 -29.656 -6.078 1 98.88 105 ALA A O 1
ATOM 757 N N . LEU A 1 106 ? 7.508 -28.062 -5.816 1 98.62 106 LEU A N 1
ATOM 758 C CA . LEU A 1 106 ? 7.898 -28.547 -4.496 1 98.62 106 LEU A CA 1
ATOM 759 C C . LEU A 1 106 ? 6.738 -28.422 -3.512 1 98.62 106 LEU A C 1
ATOM 761 O O . LEU A 1 106 ? 6.438 -29.359 -2.777 1 98.62 106 LEU A O 1
ATOM 765 N N . VAL A 1 107 ? 6.031 -27.281 -3.471 1 98.69 107 VAL A N 1
ATOM 766 C CA . VAL A 1 107 ? 4.902 -27.078 -2.57 1 98.69 107 VAL A CA 1
ATOM 767 C C . VAL A 1 107 ? 3.779 -28.047 -2.92 1 98.69 107 VAL A C 1
ATOM 769 O O . VAL A 1 107 ? 3.178 -28.656 -2.031 1 98.69 107 VAL A O 1
ATOM 772 N N . TYR A 1 108 ? 3.516 -28.219 -4.207 1 98.5 108 TYR A N 1
ATOM 773 C CA . TYR A 1 108 ? 2.506 -29.188 -4.629 1 98.5 108 TYR A CA 1
ATOM 774 C C . TYR A 1 108 ? 2.84 -30.594 -4.117 1 98.5 108 TYR A C 1
ATOM 776 O O . TYR A 1 108 ? 1.964 -31.297 -3.619 1 98.5 108 TYR A O 1
ATOM 784 N N . THR A 1 109 ? 4.07 -30.969 -4.27 1 98.12 109 THR A N 1
ATOM 785 C CA . THR A 1 109 ? 4.5 -32.281 -3.846 1 98.12 109 THR A CA 1
ATOM 786 C C . THR A 1 109 ? 4.32 -32.469 -2.34 1 98.12 109 THR A C 1
ATOM 788 O O . THR A 1 109 ? 3.783 -33.469 -1.885 1 98.12 109 THR A O 1
ATOM 791 N N . LEU A 1 110 ? 4.711 -31.484 -1.562 1 97.88 110 LEU A N 1
ATOM 792 C CA . LEU A 1 110 ? 4.645 -31.547 -0.106 1 97.88 110 LEU A CA 1
ATOM 793 C C . LEU A 1 110 ? 3.197 -31.594 0.372 1 97.88 110 LEU A C 1
ATOM 795 O O . LEU A 1 110 ? 2.889 -32.219 1.393 1 97.88 110 LEU A O 1
ATOM 799 N N . TYR A 1 111 ? 2.25 -30.984 -0.403 1 97.56 111 TYR A N 1
ATOM 800 C CA . TYR A 1 111 ? 0.841 -30.938 -0.031 1 97.56 111 TYR A CA 1
ATOM 801 C C . TYR A 1 111 ? 0.017 -31.906 -0.857 1 97.56 111 TYR A C 1
ATOM 803 O O . TYR A 1 111 ? -1.216 -31.875 -0.82 1 97.56 111 TYR A O 1
ATOM 811 N N . SER A 1 112 ? 0.615 -32.844 -1.6 1 96.88 112 SER A N 1
ATOM 812 C CA . SER A 1 112 ? -0.041 -33.625 -2.639 1 96.88 112 SER A CA 1
ATOM 813 C C . SER A 1 112 ? -1.181 -34.469 -2.062 1 96.88 112 SER A C 1
ATOM 815 O O . SER A 1 112 ? -2.262 -34.531 -2.65 1 96.88 112 SER A O 1
ATOM 817 N N . SER A 1 113 ? -1.024 -35.062 -0.885 1 97.12 113 SER A N 1
ATOM 818 C CA . SER A 1 113 ? -2.066 -35.875 -0.285 1 97.12 113 SER A CA 1
ATOM 819 C C . SER A 1 113 ? -3.301 -35.062 0.056 1 97.12 113 SER A C 1
ATOM 821 O O . SER A 1 113 ? -4.43 -35.531 -0.109 1 97.12 113 SER A O 1
ATOM 823 N N . LEU A 1 114 ? -3.066 -33.875 0.502 1 97.19 114 LEU A N 1
ATOM 824 C CA . LEU A 1 114 ? -4.176 -33 0.9 1 97.19 114 LEU A CA 1
ATOM 825 C C . LEU A 1 114 ? -4.906 -32.469 -0.323 1 97.19 114 LEU A C 1
ATOM 827 O O . LEU A 1 114 ? -6.121 -32.25 -0.286 1 97.19 114 LEU A O 1
ATOM 831 N N . PHE A 1 115 ? -4.164 -32.188 -1.438 1 97.19 115 PHE A N 1
ATOM 832 C CA . PHE A 1 115 ? -4.812 -31.812 -2.688 1 97.19 115 PHE A CA 1
ATOM 833 C C . PHE A 1 115 ? -5.742 -32.906 -3.17 1 97.19 115 PHE A C 1
ATOM 835 O O . PHE A 1 115 ? -6.895 -32.656 -3.525 1 97.19 115 PHE A O 1
ATOM 842 N N . ILE A 1 116 ? -5.23 -34.125 -3.16 1 96 116 ILE A N 1
ATOM 843 C CA . ILE A 1 116 ? -5.992 -35.281 -3.639 1 96 116 ILE A CA 1
ATOM 844 C C . ILE A 1 116 ? -7.238 -35.469 -2.777 1 96 116 ILE A C 1
ATOM 846 O O . ILE A 1 116 ? -8.344 -35.656 -3.299 1 96 116 ILE A O 1
ATOM 850 N N . GLU A 1 117 ? -7.066 -35.406 -1.468 1 95.88 117 GLU A N 1
ATOM 851 C CA . GLU A 1 117 ? -8.188 -35.594 -0.548 1 95.88 117 GLU A CA 1
ATOM 852 C C . GLU A 1 117 ? -9.242 -34.5 -0.761 1 95.88 117 GLU A C 1
ATOM 854 O O . GLU A 1 117 ? -10.445 -34.781 -0.756 1 95.88 117 GLU A O 1
ATOM 859 N N . PHE A 1 118 ? -8.773 -33.281 -0.909 1 96.88 118 PHE A N 1
ATOM 860 C CA . PHE A 1 118 ? -9.695 -32.188 -1.105 1 96.88 118 PHE A CA 1
ATOM 861 C C . PHE A 1 118 ? -10.477 -32.344 -2.404 1 96.88 118 PHE A C 1
ATOM 863 O O . PHE A 1 118 ? -11.688 -32.156 -2.434 1 96.88 118 PHE A O 1
ATOM 870 N N . GLU A 1 119 ? -9.773 -32.656 -3.459 1 97 119 GLU A N 1
ATOM 871 C CA . GLU A 1 119 ? -10.406 -32.844 -4.762 1 97 119 GLU A CA 1
ATOM 872 C C . GLU A 1 119 ? -11.453 -33.938 -4.711 1 97 119 GLU A C 1
ATOM 874 O O . GLU A 1 119 ? -12.539 -33.812 -5.277 1 97 119 GLU A O 1
ATOM 879 N N . GLN A 1 120 ? -11.133 -35.031 -4.02 1 96.81 120 GLN A N 1
ATOM 880 C CA . GLN A 1 120 ? -12.07 -36.125 -3.883 1 96.81 120 GLN A CA 1
ATOM 881 C C . GLN A 1 120 ? -13.281 -35.719 -3.045 1 96.81 120 GLN A C 1
ATOM 883 O O . GLN A 1 120 ? -14.422 -36 -3.432 1 96.81 120 GLN A O 1
ATOM 888 N N . ALA A 1 121 ? -13.031 -35.125 -1.955 1 96.94 121 ALA A N 1
ATOM 889 C CA . ALA A 1 121 ? -14.094 -34.719 -1.033 1 96.94 121 ALA A CA 1
ATOM 890 C C . ALA A 1 121 ? -15.062 -33.75 -1.69 1 96.94 121 ALA A C 1
ATOM 892 O O . ALA A 1 121 ? -16.266 -33.781 -1.414 1 96.94 121 ALA A O 1
ATOM 893 N N . GLN A 1 122 ? -14.547 -32.906 -2.57 1 96.88 122 GLN A N 1
ATOM 894 C CA . GLN A 1 122 ? -15.367 -31.859 -3.174 1 96.88 122 GLN A CA 1
ATOM 895 C C . GLN A 1 122 ? -15.758 -32.219 -4.602 1 96.88 122 GLN A C 1
ATOM 897 O O . GLN A 1 122 ? -16.375 -31.422 -5.305 1 96.88 122 GLN A O 1
ATOM 902 N N . ASN A 1 123 ? -15.398 -33.375 -5.07 1 97.25 123 ASN A N 1
ATOM 903 C CA . ASN A 1 123 ? -15.688 -33.875 -6.414 1 97.25 123 ASN A CA 1
ATOM 904 C C . ASN A 1 123 ? -15.188 -32.906 -7.484 1 97.25 123 ASN A C 1
ATOM 906 O O . ASN A 1 123 ? -15.93 -32.562 -8.406 1 97.25 123 ASN A O 1
ATOM 910 N N . ILE A 1 124 ? -14.008 -32.438 -7.293 1 96.81 124 ILE A N 1
ATOM 911 C CA . ILE A 1 124 ? -13.383 -31.516 -8.242 1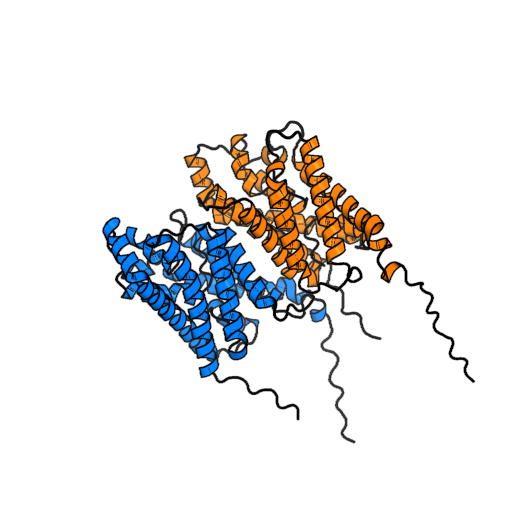 96.81 124 ILE A CA 1
ATOM 912 C C . ILE A 1 124 ? -12.562 -32.312 -9.258 1 96.81 124 ILE A C 1
ATOM 914 O O . ILE A 1 124 ? -11.734 -33.125 -8.883 1 96.81 124 ILE A O 1
ATOM 918 N N . VAL A 1 125 ? -12.859 -32 -10.562 1 96.81 125 VAL A N 1
ATOM 919 C CA . VAL A 1 125 ? -12.078 -32.594 -11.648 1 96.81 125 VAL A CA 1
ATOM 920 C C . VAL A 1 125 ? -11.078 -31.562 -12.18 1 96.81 125 VAL A C 1
ATOM 922 O O . VAL A 1 125 ? -11.469 -30.484 -12.641 1 96.81 125 VAL A O 1
ATOM 925 N N . ARG A 1 126 ? -9.82 -31.859 -12.156 1 95.69 126 ARG A N 1
ATOM 926 C CA . ARG A 1 126 ? -8.812 -30.938 -12.672 1 95.69 126 ARG A CA 1
ATOM 927 C C . ARG A 1 126 ? -9.086 -30.594 -14.133 1 95.69 126 ARG A C 1
ATOM 929 O O . ARG A 1 126 ? -9.438 -31.469 -14.93 1 95.69 126 ARG A O 1
ATOM 936 N N . GLY A 1 127 ? -8.898 -29.328 -14.445 1 96.06 127 GLY A N 1
ATOM 937 C CA . GLY A 1 127 ? -9.195 -28.875 -15.789 1 96.06 127 GLY A CA 1
ATOM 938 C C . GLY A 1 127 ? -10.578 -28.25 -15.922 1 96.06 127 GLY A C 1
ATOM 939 O O . GLY A 1 127 ? -10.852 -27.531 -16.891 1 96.06 127 GLY A O 1
ATOM 940 N N . SER A 1 128 ? -11.453 -28.531 -14.969 1 96.19 128 SER A N 1
ATOM 941 C CA . SER A 1 128 ? -12.773 -27.906 -14.938 1 96.19 128 SER A CA 1
ATOM 942 C C . SER A 1 128 ? -12.703 -26.484 -14.391 1 96.19 128 SER A C 1
ATOM 944 O O . SER A 1 128 ? -11.672 -26.062 -13.859 1 96.19 128 SER A O 1
ATOM 946 N N . GLN A 1 129 ? -13.773 -25.766 -14.531 1 95.69 129 GLN A N 1
ATOM 947 C CA . GLN A 1 129 ? -13.875 -24.422 -13.984 1 95.69 129 GLN A CA 1
ATOM 948 C C . GLN A 1 129 ? -13.695 -24.406 -12.469 1 95.69 129 GLN A C 1
ATOM 950 O O . GLN A 1 129 ? -13.008 -23.547 -11.922 1 95.69 129 GLN A O 1
ATOM 955 N N . ASP A 1 130 ? -14.227 -25.391 -11.789 1 95.75 130 ASP A N 1
ATOM 956 C CA . ASP A 1 130 ? -14.18 -25.469 -10.336 1 95.75 130 ASP A CA 1
ATOM 957 C C . ASP A 1 130 ? -12.75 -25.703 -9.844 1 95.75 130 ASP A C 1
ATOM 959 O O . ASP A 1 130 ? -12.398 -25.297 -8.727 1 95.75 130 ASP A O 1
ATOM 963 N N . SER A 1 131 ? -11.984 -26.281 -10.656 1 96.75 131 SER A N 1
ATOM 964 C CA . SER A 1 131 ? -10.625 -26.641 -10.25 1 96.75 131 SER A CA 1
ATOM 965 C C . SER A 1 131 ? -9.734 -25.406 -10.18 1 96.75 131 SER A C 1
ATOM 967 O O . SER A 1 131 ? -8.633 -25.469 -9.625 1 96.75 131 SER A O 1
ATOM 969 N N . LEU A 1 132 ? -10.195 -24.266 -10.75 1 96.69 132 LEU A N 1
ATOM 970 C CA . LEU A 1 132 ? -9.445 -23.016 -10.68 1 96.69 132 LEU A CA 1
ATOM 971 C C . LEU A 1 132 ? -9.234 -22.578 -9.234 1 96.69 132 LEU A C 1
ATOM 973 O O . LEU A 1 132 ? -8.242 -21.922 -8.914 1 96.69 132 LEU A O 1
ATOM 977 N N . ALA A 1 133 ? -10.109 -22.984 -8.367 1 96.12 133 ALA A N 1
ATOM 978 C CA . ALA A 1 133 ? -9.969 -22.656 -6.953 1 96.12 133 ALA A CA 1
ATOM 979 C C . ALA A 1 133 ? -8.664 -23.219 -6.391 1 96.12 133 ALA A C 1
ATOM 981 O O . ALA A 1 133 ? -8.008 -22.578 -5.574 1 96.12 133 ALA A O 1
ATOM 982 N N . LEU A 1 134 ? -8.305 -24.438 -6.836 1 97.56 134 LEU A N 1
ATOM 983 C CA . LEU A 1 134 ? -7.066 -25.047 -6.359 1 97.56 134 LEU A CA 1
ATOM 984 C C . LEU A 1 134 ? -5.871 -24.547 -7.168 1 97.56 134 LEU A C 1
ATOM 986 O O . LEU A 1 134 ? -4.766 -24.422 -6.633 1 97.56 134 LEU A O 1
ATOM 990 N N . ALA A 1 135 ? -6.086 -24.281 -8.508 1 98.25 135 ALA A N 1
ATOM 991 C CA . ALA A 1 135 ? -5.016 -23.688 -9.297 1 98.25 135 ALA A CA 1
ATOM 992 C C . ALA A 1 135 ? -4.594 -22.344 -8.719 1 98.25 135 ALA A C 1
ATOM 994 O O . ALA A 1 135 ? -3.428 -21.953 -8.828 1 98.25 135 ALA A O 1
ATOM 995 N N . SER A 1 136 ? -5.512 -21.656 -8.023 1 98.31 136 SER A N 1
ATOM 996 C CA . SER A 1 136 ? -5.285 -20.328 -7.469 1 98.31 136 SER A CA 1
ATOM 997 C C . SER A 1 136 ? -4.34 -20.391 -6.273 1 98.31 136 SER A C 1
ATOM 999 O O . SER A 1 136 ? -3.889 -19.344 -5.777 1 98.31 136 SER A O 1
ATOM 1001 N N . VAL A 1 137 ? -4.004 -21.562 -5.816 1 98.5 137 VAL A N 1
ATOM 1002 C CA . VAL A 1 137 ? -2.963 -21.719 -4.805 1 98.5 137 VAL A CA 1
ATOM 1003 C C . VAL A 1 137 ? -1.624 -21.25 -5.359 1 98.5 137 VAL A C 1
ATOM 1005 O O . VAL A 1 137 ? -0.814 -20.672 -4.629 1 98.5 137 VAL A O 1
ATOM 1008 N N . PHE A 1 138 ? -1.443 -21.438 -6.637 1 98.69 138 PHE A N 1
ATOM 1009 C CA . PHE A 1 138 ? -0.114 -21.297 -7.219 1 98.69 138 PHE A CA 1
ATOM 1010 C C . PHE A 1 138 ? -0.028 -20.047 -8.078 1 98.69 138 PHE A C 1
ATOM 1012 O O . PHE A 1 138 ? 1.034 -19.422 -8.188 1 98.69 138 PHE A O 1
ATOM 1019 N N . SER A 1 139 ? -1.075 -19.672 -8.75 1 98.5 139 SER A N 1
ATOM 1020 C CA . SER A 1 139 ? -1.094 -18.531 -9.664 1 98.5 139 SER A CA 1
ATOM 1021 C C . SER A 1 139 ? -2.344 -17.672 -9.453 1 98.5 139 SER A C 1
ATOM 1023 O O . SER A 1 139 ? -3.215 -18.031 -8.656 1 98.5 139 SER A O 1
ATOM 1025 N N . THR A 1 140 ? -2.426 -16.562 -10.117 1 98.38 140 THR A N 1
ATOM 1026 C CA . THR A 1 140 ? -3.506 -15.625 -9.836 1 98.38 140 THR A CA 1
ATOM 1027 C C . THR A 1 140 ? -4.59 -15.711 -10.906 1 98.38 140 THR A C 1
ATOM 1029 O O . THR A 1 140 ? -4.301 -15.977 -12.078 1 98.38 140 THR A O 1
ATOM 1032 N N . TYR A 1 141 ? -5.773 -15.508 -10.531 1 98.19 141 TYR A N 1
ATOM 1033 C CA . TYR A 1 141 ? -6.957 -15.344 -11.367 1 98.19 141 TYR A CA 1
ATOM 1034 C C . TYR A 1 141 ? -7.824 -14.188 -10.867 1 98.19 141 TYR A C 1
ATOM 1036 O O . TYR A 1 141 ? -7.914 -13.945 -9.664 1 98.19 141 TYR A O 1
ATOM 1044 N N . PRO A 1 142 ? -8.398 -13.453 -11.742 1 97.31 142 PRO A N 1
ATOM 1045 C CA . PRO A 1 142 ? -9.133 -12.258 -11.328 1 97.31 142 PRO A CA 1
ATOM 1046 C C . PRO A 1 142 ? -10.477 -12.578 -10.688 1 97.31 142 PRO A C 1
ATOM 1048 O O . PRO A 1 142 ? -11.039 -13.648 -10.922 1 97.31 142 PRO A O 1
ATOM 1051 N N . HIS A 1 143 ? -10.984 -11.695 -9.852 1 96.69 143 HIS A N 1
ATOM 1052 C CA . HIS A 1 143 ? -12.367 -11.758 -9.398 1 96.69 143 HIS A CA 1
ATOM 1053 C C . HIS A 1 143 ? -13.328 -11.914 -10.57 1 96.69 143 HIS A C 1
ATOM 1055 O O . HIS A 1 143 ? -13.148 -11.281 -11.617 1 96.69 143 HIS A O 1
ATOM 1061 N N . PRO A 1 144 ? -14.352 -12.734 -10.391 1 94.88 144 PRO A N 1
ATOM 1062 C CA . PRO A 1 144 ? -15.273 -12.984 -11.5 1 94.88 144 PRO A CA 1
ATOM 1063 C C . PRO A 1 144 ? -15.945 -11.711 -12.008 1 94.88 144 PRO A C 1
ATOM 1065 O O . PRO A 1 144 ? -16.312 -11.625 -13.18 1 94.88 144 PRO A O 1
ATOM 1068 N N . ALA A 1 145 ? -16.031 -10.695 -11.227 1 95.44 145 ALA A N 1
ATOM 1069 C CA . ALA A 1 145 ? -16.75 -9.469 -11.578 1 95.44 145 ALA A CA 1
ATOM 1070 C C . ALA A 1 145 ? -15.875 -8.57 -12.461 1 95.44 145 ALA A C 1
ATOM 1072 O O . ALA A 1 145 ? -16.359 -7.578 -13.008 1 95.44 145 ALA A O 1
ATOM 1073 N N . LEU A 1 146 ? -14.617 -8.93 -12.664 1 97.19 146 LEU A N 1
ATOM 1074 C CA . LEU A 1 146 ? -13.711 -8.086 -13.438 1 97.19 146 LEU A CA 1
ATOM 1075 C C . LEU A 1 146 ? -13.57 -8.602 -14.867 1 97.19 146 LEU A C 1
ATOM 1077 O O . LEU A 1 146 ? -13.406 -9.805 -15.078 1 97.19 146 LEU A O 1
ATOM 1081 N N . SER A 1 147 ? -13.625 -7.672 -15.859 1 96.69 147 SER A N 1
ATOM 1082 C CA . SER A 1 147 ? -13.18 -8 -17.203 1 96.69 147 SER A CA 1
ATOM 1083 C C . SER A 1 147 ? -11.664 -8.156 -17.266 1 96.69 147 SER A C 1
ATOM 1085 O O . SER A 1 147 ? -10.953 -7.746 -16.344 1 96.69 147 SER A O 1
ATOM 1087 N N . VAL A 1 148 ? -11.164 -8.734 -18.344 1 96.81 148 VAL A N 1
ATOM 1088 C CA . VAL A 1 148 ? -9.727 -8.891 -18.547 1 96.81 148 VAL A CA 1
ATOM 1089 C C . VAL A 1 148 ? -9.062 -7.516 -18.609 1 96.81 148 VAL A C 1
ATOM 1091 O O . VAL A 1 148 ? -7.961 -7.324 -18.094 1 96.81 148 VAL A O 1
ATOM 1094 N N . GLY A 1 149 ? -9.773 -6.551 -19.297 1 97.62 149 GLY A N 1
ATOM 1095 C CA . GLY A 1 149 ? -9.258 -5.191 -19.359 1 97.62 149 GLY A CA 1
ATOM 1096 C C . GLY A 1 149 ? -9.133 -4.539 -17.984 1 97.62 149 GLY A C 1
ATOM 1097 O O . GLY A 1 149 ? -8.148 -3.854 -17.719 1 97.62 149 GLY A O 1
ATOM 1098 N N . GLN A 1 150 ? -10.117 -4.734 -17.109 1 97.88 150 GLN A N 1
ATOM 1099 C CA . GLN A 1 150 ? -10.07 -4.195 -15.758 1 97.88 150 GLN A CA 1
ATOM 1100 C C . GLN A 1 150 ? -8.945 -4.836 -14.945 1 97.88 150 GLN A C 1
ATOM 1102 O O . GLN A 1 150 ? -8.234 -4.152 -14.203 1 97.88 150 GLN A O 1
ATOM 1107 N N . ALA A 1 151 ? -8.828 -6.152 -15.102 1 98.56 151 ALA A N 1
ATOM 1108 C CA . ALA A 1 151 ? -7.75 -6.855 -14.422 1 98.56 151 ALA A CA 1
ATOM 1109 C C . ALA A 1 151 ? -6.387 -6.352 -14.891 1 98.56 151 ALA A C 1
ATOM 1111 O O . ALA A 1 151 ? -5.465 -6.199 -14.086 1 98.56 151 ALA A O 1
ATOM 1112 N N . PHE A 1 152 ? -6.234 -6.129 -16.156 1 98.69 152 PHE A N 1
ATOM 1113 C CA . PHE A 1 152 ? -5.004 -5.578 -16.719 1 98.69 152 PHE A CA 1
ATOM 1114 C C . PHE A 1 152 ? -4.68 -4.23 -16.094 1 98.69 152 PHE A C 1
ATOM 1116 O O . PHE A 1 152 ? -3.541 -3.988 -15.688 1 98.69 152 PHE A O 1
ATOM 1123 N N . LEU A 1 153 ? -5.656 -3.359 -15.984 1 98.75 153 LEU A N 1
ATOM 1124 C CA . LEU A 1 153 ? -5.465 -2.037 -15.398 1 98.75 153 LEU A CA 1
ATOM 1125 C C . LEU A 1 153 ? -5.027 -2.146 -13.945 1 98.75 153 LEU A C 1
ATOM 1127 O O . LEU A 1 153 ? -4.125 -1.43 -13.508 1 98.75 153 LEU A O 1
ATOM 1131 N N . VAL A 1 154 ? -5.668 -3.031 -13.188 1 98.75 154 VAL A N 1
ATOM 1132 C CA . VAL A 1 154 ? -5.301 -3.234 -11.789 1 98.75 154 VAL A CA 1
ATOM 1133 C C . VAL A 1 154 ? -3.824 -3.617 -11.695 1 98.75 154 VAL A C 1
ATOM 1135 O O . VAL A 1 154 ? -3.068 -3.01 -10.93 1 98.75 154 VAL A O 1
ATOM 1138 N N . GLU A 1 155 ? -3.381 -4.59 -12.492 1 98.88 155 GLU A N 1
ATOM 1139 C CA . GLU A 1 155 ? -2.008 -5.086 -12.422 1 98.88 155 GLU A CA 1
ATOM 1140 C C . GLU A 1 155 ? -1.014 -4.016 -12.867 1 98.88 155 GLU A C 1
ATOM 1142 O O . GLU A 1 155 ? 0.096 -3.936 -12.336 1 98.88 155 GLU A O 1
ATOM 1147 N N . VAL A 1 156 ? -1.407 -3.18 -13.82 1 98.94 156 VAL A N 1
ATOM 1148 C CA . VAL A 1 156 ? -0.549 -2.07 -14.227 1 98.94 156 VAL A CA 1
ATOM 1149 C C . VAL A 1 156 ? -0.371 -1.102 -13.062 1 98.94 156 VAL A C 1
ATOM 1151 O O . VAL A 1 156 ? 0.754 -0.728 -12.727 1 98.94 156 VAL A O 1
ATOM 1154 N N . VAL A 1 157 ? -1.399 -0.748 -12.414 1 98.88 157 VAL A N 1
ATOM 1155 C CA . VAL A 1 157 ? -1.391 0.276 -11.375 1 98.88 157 VAL A CA 1
ATOM 1156 C C . VAL A 1 157 ? -0.603 -0.224 -10.164 1 98.88 157 VAL A C 1
ATOM 1158 O O . VAL A 1 157 ? 0.293 0.466 -9.672 1 98.88 157 VAL A O 1
ATOM 1161 N N . ILE A 1 158 ? -0.898 -1.424 -9.727 1 98.88 158 ILE A N 1
ATOM 1162 C CA . ILE A 1 158 ? -0.263 -1.882 -8.492 1 98.88 158 ILE A CA 1
ATOM 1163 C C . ILE A 1 158 ? 1.218 -2.156 -8.75 1 98.88 158 ILE A C 1
ATOM 1165 O O . ILE A 1 158 ? 2.055 -1.953 -7.863 1 98.88 158 ILE A O 1
ATOM 1169 N N . THR A 1 159 ? 1.606 -2.566 -9.969 1 98.94 159 THR A N 1
ATOM 1170 C CA . THR A 1 159 ? 3.02 -2.791 -10.25 1 98.94 159 THR A CA 1
ATOM 1171 C C . THR A 1 159 ? 3.754 -1.466 -10.43 1 98.94 159 THR A C 1
ATOM 1173 O O . THR A 1 159 ? 4.922 -1.342 -10.055 1 98.94 159 THR A O 1
ATOM 1176 N N . ALA A 1 160 ? 3.049 -0.448 -10.992 1 98.94 160 ALA A N 1
ATOM 1177 C CA . ALA A 1 160 ? 3.645 0.884 -11.07 1 98.94 160 ALA A CA 1
ATOM 1178 C C . ALA A 1 160 ? 3.959 1.423 -9.68 1 98.94 160 ALA A C 1
ATOM 1180 O O . ALA A 1 160 ? 5.047 1.959 -9.445 1 98.94 160 ALA A O 1
ATOM 1181 N N . ILE A 1 161 ? 3.033 1.275 -8.789 1 98.88 161 ILE A N 1
ATOM 1182 C CA . ILE A 1 161 ? 3.225 1.727 -7.414 1 98.88 161 ILE A CA 1
ATOM 1183 C C . ILE A 1 161 ? 4.352 0.928 -6.762 1 98.88 161 ILE A C 1
ATOM 1185 O O . ILE A 1 161 ? 5.238 1.501 -6.121 1 98.88 161 ILE A O 1
ATOM 1189 N N . LEU A 1 162 ? 4.359 -0.403 -6.934 1 98.81 162 LEU A N 1
ATOM 1190 C CA . LEU A 1 162 ? 5.418 -1.262 -6.41 1 98.81 162 LEU A CA 1
ATOM 1191 C C . LEU A 1 162 ? 6.789 -0.774 -6.867 1 98.81 162 LEU A C 1
ATOM 1193 O O . LEU A 1 162 ? 7.672 -0.527 -6.043 1 98.81 162 LEU A O 1
ATOM 1197 N N . MET A 1 163 ? 6.926 -0.602 -8.164 1 98.81 163 MET A N 1
ATOM 1198 C CA . MET A 1 163 ? 8.234 -0.279 -8.727 1 98.81 163 MET A CA 1
ATOM 1199 C C . MET A 1 163 ? 8.656 1.136 -8.344 1 98.81 163 MET A C 1
ATOM 1201 O O . MET A 1 163 ? 9.828 1.379 -8.062 1 98.81 163 MET A O 1
ATOM 1205 N N . ALA A 1 164 ? 7.727 2.094 -8.352 1 98.75 164 ALA A N 1
ATOM 1206 C CA . ALA A 1 164 ? 8.055 3.467 -7.973 1 98.75 164 ALA A CA 1
ATOM 1207 C C . ALA A 1 164 ? 8.562 3.529 -6.535 1 98.75 164 ALA A C 1
ATOM 1209 O O . ALA A 1 164 ? 9.555 4.199 -6.25 1 98.75 164 ALA A O 1
ATOM 1210 N N . VAL A 1 165 ? 7.906 2.824 -5.641 1 98.75 165 VAL A N 1
ATOM 1211 C CA . VAL A 1 165 ? 8.281 2.883 -4.234 1 98.75 165 VAL A CA 1
ATOM 1212 C C . VAL A 1 165 ? 9.57 2.092 -4.008 1 98.75 165 VAL A C 1
ATOM 1214 O O . VAL A 1 165 ? 10.406 2.473 -3.184 1 98.75 165 VAL A O 1
ATOM 1217 N N . ILE A 1 166 ? 9.766 0.973 -4.738 1 98.31 166 ILE A N 1
ATOM 1218 C CA . ILE A 1 166 ? 11.047 0.275 -4.68 1 98.31 166 ILE A CA 1
ATOM 1219 C C . ILE A 1 166 ? 12.172 1.231 -5.062 1 98.31 166 ILE A C 1
ATOM 1221 O O . ILE A 1 166 ? 13.203 1.294 -4.383 1 98.31 166 ILE A O 1
ATOM 1225 N N . MET A 1 167 ? 11.992 1.981 -6.184 1 97.56 167 MET A N 1
ATOM 1226 C CA . MET A 1 167 ? 13 2.955 -6.594 1 97.56 167 MET A CA 1
ATOM 1227 C C . MET A 1 167 ? 13.234 3.988 -5.5 1 97.56 167 MET A C 1
ATOM 1229 O O . MET A 1 167 ? 14.383 4.359 -5.23 1 97.56 167 MET A O 1
ATOM 1233 N N . ALA A 1 168 ? 12.203 4.406 -4.84 1 97.81 168 ALA A N 1
ATOM 1234 C CA . ALA A 1 168 ? 12.32 5.395 -3.771 1 97.81 168 ALA A CA 1
ATOM 1235 C C . ALA A 1 168 ? 13.086 4.82 -2.582 1 97.81 168 ALA A C 1
ATOM 1237 O O . ALA A 1 168 ? 13.953 5.492 -2.012 1 97.81 168 ALA A O 1
ATOM 1238 N N . LEU A 1 169 ? 12.797 3.611 -2.172 1 97.06 169 LEU A N 1
ATOM 1239 C CA . LEU A 1 169 ? 13.359 2.959 -0.995 1 97.06 169 LEU A CA 1
ATOM 1240 C C . LEU A 1 169 ? 14.844 2.654 -1.203 1 97.06 169 LEU A C 1
ATOM 1242 O O . LEU A 1 169 ? 15.594 2.512 -0.236 1 97.06 169 LEU A O 1
ATOM 1246 N N . THR A 1 170 ? 15.266 2.539 -2.469 1 94.75 170 THR A N 1
ATOM 1247 C CA . THR A 1 170 ? 16.641 2.119 -2.736 1 94.75 170 THR A CA 1
ATOM 1248 C C . THR A 1 170 ? 17.469 3.285 -3.271 1 94.75 170 THR A C 1
ATOM 1250 O O . THR A 1 170 ? 18.625 3.111 -3.637 1 94.75 170 THR A O 1
ATOM 1253 N N . ASP A 1 171 ? 16.859 4.453 -3.387 1 94.56 171 ASP A N 1
ATOM 1254 C CA . ASP A 1 171 ? 17.562 5.676 -3.777 1 94.56 171 ASP A CA 1
ATOM 1255 C C . ASP A 1 171 ? 18.188 6.363 -2.566 1 94.56 171 ASP A C 1
ATOM 1257 O O . ASP A 1 171 ? 17.484 7.059 -1.818 1 94.56 171 ASP A O 1
ATOM 1261 N N . ASP A 1 172 ? 19.453 6.258 -2.426 1 92.5 172 ASP A N 1
ATOM 1262 C CA . ASP A 1 172 ? 20.156 6.793 -1.263 1 92.5 172 ASP A CA 1
ATOM 1263 C C . ASP A 1 172 ? 20.109 8.32 -1.245 1 92.5 172 ASP A C 1
ATOM 1265 O O . ASP A 1 172 ? 20.406 8.945 -0.223 1 92.5 172 ASP A O 1
ATOM 1269 N N . GLY A 1 173 ? 19.734 8.93 -2.338 1 90.75 173 GLY A N 1
ATOM 1270 C CA . GLY A 1 173 ? 19.609 10.375 -2.393 1 90.75 173 GLY A CA 1
ATOM 1271 C C . GLY A 1 173 ? 18.25 10.875 -1.92 1 90.75 173 GLY A C 1
ATOM 1272 O O . GLY A 1 173 ? 18.062 12.078 -1.73 1 90.75 173 GLY A O 1
ATOM 1273 N N . ASN A 1 174 ? 17.328 9.977 -1.797 1 93.94 174 ASN A N 1
ATOM 1274 C CA . ASN A 1 174 ? 15.992 10.344 -1.332 1 93.94 174 ASN A CA 1
ATOM 1275 C C . ASN A 1 174 ? 15.867 10.219 0.183 1 93.94 174 ASN A C 1
ATOM 1277 O O . ASN A 1 174 ? 15.336 9.227 0.683 1 93.94 174 ASN A O 1
ATOM 1281 N N . GLY A 1 175 ? 16.297 11.297 0.867 1 88.56 175 GLY A N 1
ATOM 1282 C CA . GLY A 1 175 ? 16.312 11.227 2.318 1 88.56 175 GLY A CA 1
ATOM 1283 C C . GLY A 1 175 ? 17.484 10.414 2.861 1 88.56 175 GLY A C 1
ATOM 1284 O O . GLY A 1 175 ? 18.531 10.32 2.227 1 88.56 175 GLY A O 1
ATOM 1285 N N . LEU A 1 176 ? 17.266 9.867 4.113 1 85.44 176 LEU A N 1
ATOM 1286 C CA . LEU A 1 176 ? 18.312 9.062 4.734 1 85.44 176 LEU A CA 1
ATOM 1287 C C . LEU A 1 176 ? 18.359 7.664 4.133 1 85.44 176 LEU A C 1
ATOM 1289 O O . LEU A 1 176 ? 17.312 7.027 3.955 1 85.44 176 LEU A O 1
ATOM 1293 N N . PRO A 1 177 ? 19.531 7.203 3.877 1 89.31 177 PRO A N 1
ATOM 1294 C CA . PRO A 1 177 ? 19.641 5.852 3.324 1 89.31 177 PRO A CA 1
ATOM 1295 C C . PRO A 1 177 ? 19.047 4.785 4.238 1 89.31 177 PRO A C 1
ATOM 1297 O O . PRO A 1 177 ? 19.234 4.836 5.457 1 89.31 177 PRO A O 1
ATOM 1300 N N . ARG A 1 178 ? 18.391 3.826 3.648 1 92.5 178 ARG A N 1
ATOM 1301 C CA . ARG A 1 178 ? 17.688 2.807 4.422 1 92.5 178 ARG A CA 1
ATOM 1302 C C . ARG A 1 178 ? 18.609 1.645 4.766 1 92.5 178 ARG A C 1
ATOM 1304 O O . ARG A 1 178 ? 18.406 0.964 5.773 1 92.5 178 ARG A O 1
ATOM 1311 N N . GLY A 1 179 ? 19.625 1.383 3.91 1 92.69 179 GLY A N 1
ATOM 1312 C CA . GLY A 1 179 ? 20.562 0.304 4.16 1 92.69 179 GLY A CA 1
ATOM 1313 C C . GLY A 1 179 ? 19.891 -1.056 4.27 1 92.69 179 GLY A C 1
ATOM 1314 O O . GLY A 1 179 ? 19.109 -1.44 3.4 1 92.69 179 GLY A O 1
ATOM 1315 N N . PRO A 1 180 ? 20.203 -1.781 5.324 1 92.5 180 PRO A N 1
ATOM 1316 C CA . PRO A 1 180 ? 19.703 -3.152 5.449 1 92.5 180 PRO A CA 1
ATOM 1317 C C . PRO A 1 180 ? 18.188 -3.215 5.695 1 92.5 180 PRO A C 1
ATOM 1319 O O . PRO A 1 180 ? 17.609 -4.297 5.664 1 92.5 180 PRO A O 1
ATOM 1322 N N . LEU A 1 181 ? 17.547 -2.078 5.895 1 95.88 181 LEU A N 1
ATOM 1323 C CA . LEU A 1 181 ? 16.109 -2.025 6.156 1 95.88 181 LEU A CA 1
ATOM 1324 C C . LEU A 1 181 ? 15.32 -2.145 4.859 1 95.88 181 LEU A C 1
ATOM 1326 O O . LEU A 1 181 ? 14.133 -2.49 4.883 1 95.88 181 LEU A O 1
ATOM 1330 N N . ALA A 1 182 ? 15.883 -1.925 3.742 1 96.69 182 ALA A N 1
ATOM 1331 C CA . ALA A 1 182 ? 15.188 -1.75 2.471 1 96.69 182 ALA A CA 1
ATOM 1332 C C . ALA A 1 182 ? 14.43 -3.016 2.08 1 96.69 182 ALA A C 1
ATOM 1334 O O . ALA A 1 182 ? 13.25 -2.959 1.729 1 96.69 182 ALA A O 1
ATOM 1335 N N . PRO A 1 183 ? 15.062 -4.23 2.201 1 97.62 183 PRO A N 1
ATOM 1336 C CA . PRO A 1 183 ? 14.32 -5.438 1.827 1 97.62 183 PRO A CA 1
ATOM 1337 C C . PRO A 1 183 ? 13.078 -5.648 2.682 1 97.62 183 PRO A C 1
ATOM 1339 O O . PRO A 1 183 ? 12.031 -6.055 2.164 1 97.62 183 PRO A O 1
ATOM 1342 N N . LEU A 1 184 ? 13.188 -5.344 3.949 1 97.88 184 LEU A N 1
ATOM 1343 C CA . LEU A 1 184 ? 12.039 -5.465 4.836 1 97.88 184 LEU A CA 1
ATOM 1344 C C . LEU A 1 184 ? 10.93 -4.508 4.426 1 97.88 184 LEU A C 1
ATOM 1346 O O . LEU A 1 184 ? 9.758 -4.887 4.391 1 97.88 184 LEU A O 1
ATOM 1350 N N . LEU A 1 185 ? 11.281 -3.266 4.125 1 98.5 185 LEU A N 1
ATOM 1351 C CA . LEU A 1 185 ? 10.305 -2.262 3.711 1 98.5 185 LEU A CA 1
ATOM 1352 C C . LEU A 1 185 ? 9.633 -2.664 2.402 1 98.5 185 LEU A C 1
ATOM 1354 O O . LEU A 1 185 ? 8.438 -2.438 2.221 1 98.5 185 LEU A O 1
ATOM 1358 N N . ILE A 1 186 ? 10.359 -3.279 1.488 1 98.5 186 ILE A N 1
ATOM 1359 C CA . ILE A 1 186 ? 9.805 -3.758 0.228 1 98.5 186 ILE A CA 1
ATOM 1360 C C . ILE A 1 186 ? 8.773 -4.852 0.501 1 98.5 186 ILE A C 1
ATOM 1362 O O . ILE A 1 186 ? 7.703 -4.871 -0.107 1 98.5 186 ILE A O 1
ATOM 1366 N N . GLY A 1 187 ? 9.109 -5.738 1.431 1 98.81 187 GLY A N 1
ATOM 1367 C CA . GLY A 1 187 ? 8.133 -6.75 1.816 1 98.81 187 GLY A CA 1
ATOM 1368 C C . GLY A 1 187 ? 6.863 -6.164 2.398 1 98.81 187 GLY A C 1
ATOM 1369 O O . GLY A 1 187 ? 5.762 -6.617 2.08 1 98.81 187 GLY A O 1
ATOM 1370 N N . LEU A 1 188 ? 6.988 -5.164 3.246 1 98.62 188 LEU A N 1
ATOM 1371 C CA . LEU A 1 188 ? 5.828 -4.5 3.828 1 98.62 188 LEU A CA 1
ATOM 1372 C C . LEU A 1 188 ? 5.012 -3.791 2.752 1 98.62 188 LEU A C 1
ATOM 1374 O O . LEU A 1 188 ? 3.779 -3.76 2.822 1 98.62 188 LEU A O 1
ATOM 1378 N N . LEU A 1 189 ? 5.66 -3.197 1.778 1 98.75 189 LEU A N 1
ATOM 1379 C CA . LEU A 1 189 ? 4.992 -2.588 0.633 1 98.75 189 LEU A CA 1
ATOM 1380 C C . LEU A 1 189 ? 4.129 -3.611 -0.101 1 98.75 189 LEU A C 1
ATOM 1382 O O . LEU A 1 189 ? 2.969 -3.34 -0.416 1 98.75 189 LEU A O 1
ATOM 1386 N N . ILE A 1 190 ? 4.672 -4.777 -0.353 1 98.75 190 ILE A N 1
ATOM 1387 C CA . ILE A 1 190 ? 3.949 -5.848 -1.034 1 98.75 190 ILE A CA 1
ATOM 1388 C C . ILE A 1 190 ? 2.736 -6.266 -0.202 1 98.75 190 ILE A C 1
ATOM 1390 O O . ILE A 1 190 ? 1.649 -6.477 -0.742 1 98.75 190 ILE A O 1
ATOM 1394 N N . ALA A 1 191 ? 2.961 -6.328 1.107 1 98.69 191 ALA A N 1
ATOM 1395 C CA . ALA A 1 191 ? 1.88 -6.73 2.004 1 98.69 191 ALA A CA 1
ATOM 1396 C C . ALA A 1 191 ? 0.715 -5.746 1.935 1 98.69 191 ALA A C 1
ATOM 1398 O O . ALA A 1 191 ? -0.448 -6.156 1.885 1 98.69 191 ALA A O 1
ATOM 1399 N N . VAL A 1 192 ? 0.992 -4.469 1.876 1 98.5 192 VAL A N 1
ATOM 1400 C CA . VAL A 1 192 ? -0.1 -3.5 1.878 1 98.5 192 VAL A CA 1
ATOM 1401 C C . VAL A 1 192 ? -0.754 -3.457 0.499 1 98.5 192 VAL A C 1
ATOM 1403 O O . VAL A 1 192 ? -1.964 -3.242 0.385 1 98.5 192 VAL A O 1
ATOM 1406 N N . ILE A 1 193 ? -0.012 -3.619 -0.573 1 98.75 193 ILE A N 1
ATOM 1407 C CA . ILE A 1 193 ? -0.61 -3.705 -1.901 1 98.75 193 ILE A CA 1
ATOM 1408 C C . ILE A 1 193 ? -1.56 -4.898 -1.964 1 98.75 193 ILE A C 1
ATOM 1410 O O . ILE A 1 193 ? -2.701 -4.77 -2.412 1 98.75 193 ILE A O 1
ATOM 1414 N N . GLY A 1 194 ? -1.064 -6.07 -1.491 1 98.56 194 GLY A N 1
ATOM 1415 C CA . GLY A 1 194 ? -1.893 -7.266 -1.482 1 98.56 194 GLY A CA 1
ATOM 1416 C C . GLY A 1 194 ? -3.158 -7.109 -0.66 1 98.56 194 GLY A C 1
ATOM 1417 O O . GLY A 1 194 ? -4.223 -7.59 -1.054 1 98.56 194 GLY A O 1
ATOM 1418 N N . SER A 1 195 ? -3.043 -6.426 0.445 1 98.31 195 SER A N 1
ATOM 1419 C CA . SER A 1 195 ? -4.184 -6.242 1.335 1 98.31 195 SER A CA 1
ATOM 1420 C C . SER A 1 195 ? -5.199 -5.27 0.742 1 98.31 195 SER A C 1
ATOM 1422 O O . SER A 1 195 ? -6.402 -5.402 0.977 1 98.31 195 SER A O 1
ATOM 1424 N N . ALA A 1 196 ? -4.688 -4.34 -0.029 1 98.31 196 ALA A N 1
ATOM 1425 C CA . ALA A 1 196 ? -5.555 -3.295 -0.564 1 98.31 196 ALA A CA 1
ATOM 1426 C C . ALA A 1 196 ? -6.207 -3.736 -1.873 1 98.31 196 ALA A C 1
ATOM 1428 O O . ALA A 1 196 ? -7.34 -3.359 -2.168 1 98.31 196 ALA A O 1
ATOM 1429 N N . MET A 1 197 ? -5.484 -4.527 -2.68 1 98.62 197 MET A N 1
ATOM 1430 C CA . MET A 1 197 ? -5.941 -4.758 -4.047 1 98.62 197 MET A CA 1
ATOM 1431 C C . MET A 1 197 ? -5.992 -6.25 -4.359 1 98.62 197 MET A C 1
ATOM 1433 O O . MET A 1 197 ? -6.434 -6.648 -5.438 1 98.62 197 MET A O 1
ATOM 1437 N N . GLY A 1 198 ? -5.629 -7.117 -3.432 1 97.94 198 GLY A N 1
ATOM 1438 C CA . GLY A 1 198 ? -5.539 -8.555 -3.639 1 97.94 198 GLY A CA 1
ATOM 1439 C C . GLY A 1 198 ? -6.844 -9.172 -4.105 1 97.94 198 GLY A C 1
ATOM 1440 O O . GLY A 1 198 ? -6.844 -10.039 -4.98 1 97.94 198 GLY A O 1
ATOM 1441 N N . PRO A 1 199 ? -7.98 -8.828 -3.568 1 97.62 199 PRO A N 1
ATOM 1442 C CA . PRO A 1 199 ? -9.242 -9.461 -3.949 1 97.62 199 PRO A CA 1
ATOM 1443 C C . PRO A 1 199 ? -9.57 -9.289 -5.43 1 97.62 199 PRO A C 1
ATOM 1445 O O . PRO A 1 199 ? -10.391 -10.031 -5.977 1 97.62 199 PRO A O 1
ATOM 1448 N N . LEU A 1 200 ? -8.938 -8.273 -6.051 1 98.38 200 LEU A N 1
ATOM 1449 C CA . LEU A 1 200 ? -9.281 -7.988 -7.441 1 98.38 200 LEU A CA 1
ATOM 1450 C C . LEU A 1 200 ? -8.578 -8.953 -8.391 1 98.38 200 LEU A C 1
ATOM 1452 O O . LEU A 1 200 ? -9.227 -9.594 -9.219 1 98.38 200 LEU A O 1
ATOM 1456 N N . THR A 1 201 ? -7.266 -9.125 -8.219 1 98.38 201 THR A N 1
ATOM 1457 C CA . THR A 1 201 ? -6.543 -9.906 -9.219 1 98.38 201 THR A CA 1
ATOM 1458 C C . THR A 1 201 ? -5.617 -10.922 -8.555 1 98.38 201 THR A C 1
ATOM 1460 O O . THR A 1 201 ? -4.934 -11.688 -9.234 1 98.38 201 THR A O 1
ATOM 1463 N N . GLY A 1 202 ? -5.516 -10.914 -7.242 1 97.19 202 GLY A N 1
ATOM 1464 C CA . GLY A 1 202 ? -4.52 -11.727 -6.559 1 97.19 202 GLY A CA 1
ATOM 1465 C C . GLY A 1 202 ? -3.15 -11.078 -6.516 1 97.19 202 GLY A C 1
ATOM 1466 O O . GLY A 1 202 ? -2.197 -11.656 -5.992 1 97.19 202 GLY A O 1
ATOM 1467 N N . PHE A 1 203 ? -2.941 -9.984 -7.133 1 96.88 203 PHE A N 1
ATOM 1468 C CA . PHE A 1 203 ? -1.786 -9.094 -7.152 1 96.88 203 PHE A CA 1
ATOM 1469 C C . PHE A 1 203 ? -0.536 -9.844 -7.598 1 96.88 203 PHE A C 1
ATOM 1471 O O . PHE A 1 203 ? 0.441 -9.93 -6.852 1 96.88 203 PHE A O 1
ATOM 1478 N N . ALA A 1 204 ? -0.477 -10.289 -8.797 1 98.25 204 ALA A N 1
ATOM 1479 C CA . ALA A 1 204 ? 0.676 -10.969 -9.375 1 98.25 204 ALA A CA 1
ATOM 1480 C C . ALA A 1 204 ? 1.91 -10.07 -9.359 1 98.25 204 ALA A C 1
ATOM 1482 O O . ALA A 1 204 ? 2.891 -10.367 -8.672 1 98.25 204 ALA A O 1
ATOM 1483 N N . MET A 1 205 ? 1.863 -8.953 -10.07 1 98.81 205 MET A N 1
ATOM 1484 C CA . MET A 1 205 ? 2.865 -7.895 -10.148 1 98.81 205 MET A CA 1
ATOM 1485 C C . MET A 1 205 ? 4.191 -8.438 -10.672 1 98.81 205 MET A C 1
ATOM 1487 O O . MET A 1 205 ? 5.16 -7.691 -10.812 1 98.81 205 MET A O 1
ATOM 1491 N N . ASN A 1 206 ? 4.398 -9.695 -10.969 1 98.94 206 ASN A N 1
ATOM 1492 C CA . ASN A 1 206 ? 5.617 -10.445 -11.266 1 98.94 206 ASN A CA 1
ATOM 1493 C C . ASN A 1 206 ? 5.359 -11.57 -12.258 1 98.94 206 ASN A C 1
ATOM 1495 O O . ASN A 1 206 ? 4.82 -12.617 -11.891 1 98.94 206 ASN A O 1
ATOM 1499 N N . PRO A 1 207 ? 5.758 -11.383 -13.5 1 98.94 207 PRO A N 1
ATOM 1500 C CA . PRO A 1 207 ? 5.492 -12.414 -14.5 1 98.94 207 PRO A CA 1
ATOM 1501 C C . PRO A 1 207 ? 6.02 -13.789 -14.086 1 98.94 207 PRO A C 1
ATOM 1503 O O . PRO A 1 207 ? 5.375 -14.805 -14.352 1 98.94 207 PRO A O 1
ATOM 1506 N N . ALA A 1 208 ? 7.168 -13.859 -13.484 1 98.94 208 ALA A N 1
ATOM 1507 C CA . ALA A 1 208 ? 7.734 -15.148 -13.086 1 98.94 208 ALA A CA 1
ATOM 1508 C C . ALA A 1 208 ? 6.902 -15.797 -11.984 1 98.94 208 ALA A C 1
ATOM 1510 O O . ALA A 1 208 ? 6.645 -17 -12.023 1 98.94 208 ALA A O 1
ATOM 1511 N N . ARG A 1 209 ? 6.469 -14.977 -11.031 1 98.81 209 ARG A N 1
ATOM 1512 C CA . ARG A 1 209 ? 5.703 -15.477 -9.891 1 98.81 209 ARG A CA 1
ATOM 1513 C C . ARG A 1 209 ? 4.406 -16.125 -10.344 1 98.81 209 ARG A C 1
ATOM 1515 O O . ARG A 1 209 ? 3.898 -17.047 -9.688 1 98.81 209 ARG A O 1
ATOM 1522 N N . ASP A 1 210 ? 3.885 -15.664 -11.484 1 98.88 210 ASP A N 1
ATOM 1523 C CA . ASP A 1 210 ? 2.592 -16.172 -11.93 1 98.88 210 ASP A CA 1
ATOM 1524 C C . ASP A 1 210 ? 2.764 -17.234 -13.016 1 98.88 210 ASP A C 1
ATOM 1526 O O . ASP A 1 210 ? 2.119 -18.281 -12.977 1 98.88 210 ASP A O 1
ATOM 1530 N N . PHE A 1 211 ? 3.648 -17.016 -13.984 1 98.88 211 PHE A N 1
ATOM 1531 C CA . PHE A 1 211 ? 3.781 -17.859 -15.164 1 98.88 211 PHE A CA 1
ATOM 1532 C C . PHE A 1 211 ? 4.445 -19.188 -14.805 1 98.88 211 PHE A C 1
ATOM 1534 O O . PHE A 1 211 ? 4.035 -20.25 -15.289 1 98.88 211 PHE A O 1
ATOM 1541 N N . GLY A 1 212 ? 5.539 -19.156 -14.055 1 98.88 212 GLY A N 1
ATOM 1542 C CA . GLY A 1 212 ? 6.199 -20.391 -13.648 1 98.88 212 GLY A CA 1
ATOM 1543 C C . GLY A 1 212 ? 5.25 -21.391 -13.031 1 98.88 212 GLY A C 1
ATOM 1544 O O . GLY A 1 212 ? 5.129 -22.516 -13.523 1 98.88 212 GLY A O 1
ATOM 1545 N N . PRO A 1 213 ? 4.551 -20.984 -12.023 1 98.94 213 PRO A N 1
ATOM 1546 C CA . PRO A 1 213 ? 3.586 -21.875 -11.391 1 98.94 213 PRO A CA 1
ATOM 1547 C C . PRO A 1 213 ? 2.455 -22.281 -12.328 1 98.94 213 PRO A C 1
ATOM 1549 O O . PRO A 1 213 ? 1.935 -23.406 -12.227 1 98.94 213 PRO A O 1
ATOM 1552 N N . LYS A 1 214 ? 2.023 -21.422 -13.289 1 98.81 214 LYS A N 1
ATOM 1553 C CA . LYS A 1 214 ? 1.032 -21.812 -14.281 1 98.81 214 LYS A CA 1
ATOM 1554 C C . LYS A 1 214 ? 1.545 -22.969 -15.141 1 98.81 214 LYS A C 1
ATOM 1556 O O . LYS A 1 214 ? 0.776 -23.859 -15.516 1 98.81 214 LYS A O 1
ATOM 1561 N N . LEU A 1 215 ? 2.766 -22.844 -15.508 1 98.75 215 LEU A N 1
ATOM 1562 C CA . LEU A 1 215 ? 3.367 -23.922 -16.266 1 98.75 215 LEU A CA 1
ATOM 1563 C C . LEU A 1 215 ? 3.354 -25.219 -15.469 1 98.75 215 LEU A C 1
ATOM 1565 O O . LEU A 1 215 ? 3.014 -26.281 -16 1 98.75 215 LEU A O 1
ATOM 1569 N N . MET A 1 216 ? 3.707 -25.109 -14.227 1 98.75 216 MET A N 1
ATOM 1570 C CA . MET A 1 216 ? 3.695 -26.281 -13.352 1 98.75 216 MET A CA 1
ATOM 1571 C C . MET A 1 216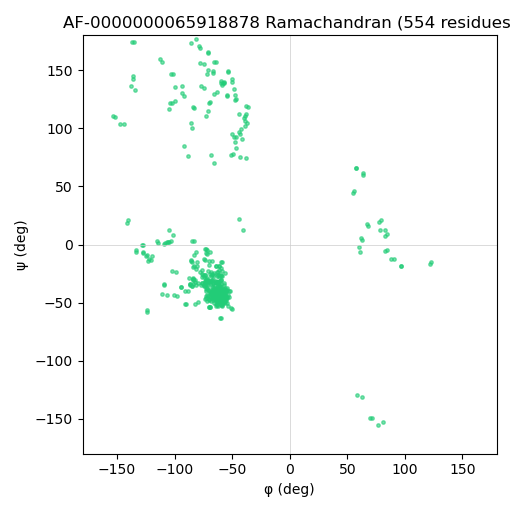 ? 2.287 -26.859 -13.234 1 98.75 216 MET A C 1
ATOM 1573 O O . MET A 1 216 ? 2.096 -28.078 -13.359 1 98.75 216 MET A O 1
ATOM 1577 N N . THR A 1 217 ? 1.305 -26.016 -13.047 1 98.56 217 THR A N 1
ATOM 1578 C CA . THR A 1 217 ? -0.078 -26.438 -12.875 1 98.56 217 THR A CA 1
ATOM 1579 C C . THR A 1 217 ? -0.607 -27.094 -14.148 1 98.56 217 THR A C 1
ATOM 1581 O O . THR A 1 217 ? -1.368 -28.062 -14.094 1 98.56 217 THR A O 1
ATOM 1584 N N . TYR A 1 218 ? -0.22 -26.5 -15.273 1 98.62 218 TYR A N 1
ATOM 1585 C CA . TYR A 1 218 ? -0.576 -27.094 -16.562 1 98.62 218 TYR A CA 1
ATOM 1586 C C . TYR A 1 218 ? -0.114 -28.547 -16.625 1 98.62 218 TYR A C 1
ATOM 1588 O O . TYR A 1 218 ? -0.89 -29.422 -16.984 1 98.62 218 TYR A O 1
ATOM 1596 N N . LEU A 1 219 ? 1.088 -28.812 -16.234 1 98.31 219 LEU A N 1
ATOM 1597 C CA . LEU A 1 219 ? 1.696 -30.141 -16.328 1 98.31 219 LEU A CA 1
ATOM 1598 C C . LEU A 1 219 ? 1.159 -31.062 -15.227 1 98.31 219 LEU A C 1
ATOM 1600 O O . LEU A 1 219 ? 1.181 -32.281 -15.383 1 98.31 219 LEU A O 1
ATOM 1604 N N . ALA A 1 220 ? 0.65 -30.484 -14.156 1 97.88 220 ALA A N 1
ATOM 1605 C CA . ALA A 1 220 ? 0.175 -31.25 -13.008 1 97.88 220 ALA A CA 1
ATOM 1606 C C . ALA A 1 220 ? -1.267 -31.719 -13.219 1 97.88 220 ALA A C 1
ATOM 1608 O O . ALA A 1 220 ? -1.897 -32.25 -12.305 1 97.88 220 ALA A O 1
ATOM 1609 N N . GLY A 1 221 ? -1.83 -31.422 -14.406 1 97.75 221 GLY A N 1
ATOM 1610 C CA . GLY A 1 221 ? -3.107 -32.031 -14.734 1 97.75 221 GLY A CA 1
ATOM 1611 C C . GLY A 1 221 ? -4.199 -31.016 -15.023 1 97.75 221 GLY A C 1
ATOM 1612 O O . GLY A 1 221 ? -5.246 -31.359 -15.578 1 97.75 221 GLY A O 1
ATOM 1613 N N . TRP A 1 222 ? -4.031 -29.766 -14.648 1 97.94 222 TRP A N 1
ATOM 1614 C CA . TRP A 1 222 ? -5.066 -28.766 -14.891 1 97.94 222 TRP A CA 1
ATOM 1615 C C . TRP A 1 222 ? -5.23 -28.5 -16.391 1 97.94 222 TRP A C 1
ATOM 1617 O O . TRP A 1 222 ? -6.32 -28.141 -16.844 1 97.94 222 TRP A O 1
ATOM 1627 N N . GLY A 1 223 ? -4.066 -28.656 -17.156 1 98.12 223 GLY A N 1
ATOM 1628 C CA . GLY A 1 223 ? -4.145 -28.422 -18.594 1 98.12 223 GLY A CA 1
ATOM 1629 C C . GLY A 1 223 ? -4.352 -26.953 -18.953 1 98.12 223 GLY A C 1
ATOM 1630 O O . GLY A 1 223 ? -3.846 -26.062 -18.266 1 98.12 223 GLY A O 1
ATOM 1631 N N . PRO A 1 224 ? -5.043 -26.672 -20.094 1 98 224 PRO A N 1
ATOM 1632 C CA . PRO A 1 224 ? -5.109 -25.328 -20.672 1 98 224 PRO A CA 1
ATOM 1633 C C . PRO A 1 224 ? -5.785 -24.312 -19.734 1 98 224 PRO A C 1
ATOM 1635 O O . PRO A 1 224 ? -5.496 -23.125 -19.812 1 98 224 PRO A O 1
ATOM 1638 N N . ILE A 1 225 ? -6.641 -24.75 -18.875 1 98 225 ILE A N 1
ATOM 1639 C CA . ILE A 1 225 ? -7.41 -23.828 -18.047 1 98 225 ILE A CA 1
ATOM 1640 C C . ILE A 1 225 ? -6.48 -23.094 -17.094 1 98 225 ILE A C 1
ATOM 1642 O O . ILE A 1 225 ? -6.805 -22.016 -16.609 1 98 225 ILE A O 1
ATOM 1646 N N . ALA A 1 226 ? -5.32 -23.734 -16.766 1 98.12 226 ALA A N 1
ATOM 1647 C CA . ALA A 1 226 ? -4.32 -23.062 -15.93 1 98.12 226 ALA A CA 1
ATOM 1648 C C . ALA A 1 226 ? -3.881 -21.75 -16.562 1 98.12 226 ALA A C 1
ATOM 1650 O O . ALA A 1 226 ? -3.627 -20.766 -15.844 1 98.12 226 ALA A O 1
ATOM 1651 N N . PHE A 1 227 ? -3.828 -21.719 -17.875 1 98.44 227 PHE A N 1
ATOM 1652 C CA . PHE A 1 227 ? -3.377 -20.531 -18.594 1 98.44 227 PHE A CA 1
ATOM 1653 C C . PHE A 1 227 ? -4.547 -19.594 -18.875 1 98.44 227 PHE A C 1
ATOM 1655 O O . PHE A 1 227 ? -4.418 -18.375 -18.75 1 98.44 227 PHE A O 1
ATOM 1662 N N . THR A 1 228 ? -5.715 -20.156 -19.234 1 97.94 228 THR A N 1
ATOM 1663 C CA . THR A 1 228 ? -6.82 -19.328 -19.703 1 97.94 228 THR A CA 1
ATOM 1664 C C . THR A 1 228 ? -7.617 -18.766 -18.547 1 97.94 228 THR A C 1
ATOM 1666 O O . THR A 1 228 ? -8.242 -17.703 -18.656 1 97.94 228 THR A O 1
ATOM 1669 N N . GLY A 1 229 ? -7.668 -19.5 -17.359 1 97.06 229 GLY A N 1
ATOM 1670 C CA . GLY A 1 229 ? -8.508 -19.109 -16.25 1 97.06 229 GLY A CA 1
ATOM 1671 C C . GLY A 1 229 ? -9.992 -19.219 -16.547 1 97.06 229 GLY A C 1
ATOM 1672 O O . GLY A 1 229 ? -10.805 -18.547 -15.906 1 97.06 229 GLY A O 1
ATOM 1673 N N . GLY A 1 230 ? -10.289 -19.984 -17.594 1 95.69 230 GLY A N 1
ATOM 1674 C CA . GLY A 1 230 ? -11.688 -20.156 -17.969 1 95.69 230 GLY A CA 1
ATOM 1675 C C . GLY A 1 230 ? -12.25 -18.953 -18.703 1 95.69 230 GLY A C 1
ATOM 1676 O O . GLY A 1 230 ? -13.469 -18.734 -18.719 1 95.69 230 GLY A O 1
ATOM 1677 N N . ARG A 1 231 ? -11.367 -18.141 -19.234 1 96.19 231 ARG A N 1
ATOM 1678 C CA . ARG A 1 231 ? -11.797 -16.953 -19.938 1 96.19 231 ARG A CA 1
ATOM 1679 C C . ARG A 1 231 ? -11.523 -17.062 -21.438 1 96.19 231 ARG A C 1
ATOM 1681 O O . ARG A 1 231 ? -10.688 -17.875 -21.859 1 96.19 231 ARG A O 1
ATOM 1688 N N . GLU A 1 232 ? -12.281 -16.281 -22.266 1 95.06 232 GLU A N 1
ATOM 1689 C CA . GLU A 1 232 ? -12.102 -16.266 -23.719 1 95.06 232 GLU A CA 1
ATOM 1690 C C . GLU A 1 232 ? -10.719 -15.742 -24.094 1 95.06 232 GLU A C 1
ATOM 1692 O O . GLU A 1 232 ? -10.023 -16.344 -24.906 1 95.06 232 GLU A O 1
ATOM 1697 N N . ILE A 1 233 ? -10.477 -14.617 -23.516 1 96.62 233 ILE A N 1
ATOM 1698 C CA . ILE A 1 233 ? -9.102 -14.141 -23.625 1 96.62 233 ILE A CA 1
ATOM 1699 C C . ILE A 1 233 ? -8.242 -14.797 -22.547 1 96.62 233 ILE A C 1
ATOM 1701 O O . ILE A 1 233 ? -8.492 -14.633 -21.344 1 96.62 233 ILE A O 1
ATOM 1705 N N . PRO A 1 234 ? -7.266 -15.555 -22.984 1 97.81 234 PRO A N 1
ATOM 1706 C CA . PRO A 1 234 ? -6.457 -16.266 -22 1 97.81 234 PRO A CA 1
ATOM 1707 C C . PRO A 1 234 ? -5.867 -15.328 -20.938 1 97.81 234 PRO A C 1
ATOM 1709 O O . PRO A 1 234 ? -5.133 -14.398 -21.281 1 97.81 234 PRO A O 1
ATOM 1712 N N . TYR A 1 235 ? -6.055 -15.656 -19.688 1 98.06 235 TYR A N 1
ATOM 1713 C CA . TYR A 1 235 ? -5.773 -14.719 -18.594 1 98.06 235 TYR A CA 1
ATOM 1714 C C . TYR A 1 235 ? -4.273 -14.594 -18.359 1 98.06 235 TYR A C 1
ATOM 1716 O O . TYR A 1 235 ? -3.803 -13.57 -17.859 1 98.06 235 TYR A O 1
ATOM 1724 N N . PHE A 1 236 ? -3.461 -15.633 -18.703 1 98.31 236 PHE A N 1
ATOM 1725 C CA . PHE A 1 236 ? -2.037 -15.617 -18.391 1 98.31 236 PHE A CA 1
ATOM 1726 C C . PHE A 1 236 ? -1.351 -14.422 -19.031 1 98.31 236 PHE A C 1
ATOM 1728 O O . PHE A 1 236 ? -0.265 -14.016 -18.609 1 98.31 236 PHE A O 1
ATOM 1735 N N . LEU A 1 237 ? -1.917 -13.719 -19.969 1 98.62 237 LEU A N 1
ATOM 1736 C CA . LEU A 1 237 ? -1.368 -12.547 -20.641 1 98.62 237 LEU A CA 1
ATOM 1737 C C . LEU A 1 237 ? -1.326 -11.352 -19.703 1 98.62 237 LEU A C 1
ATOM 1739 O O . LEU A 1 237 ? -0.436 -10.508 -19.812 1 98.62 237 LEU A O 1
ATOM 1743 N N . VAL A 1 238 ? -2.254 -11.289 -18.797 1 98.75 238 VAL A N 1
ATOM 1744 C CA . VAL A 1 238 ? -2.398 -10.133 -17.922 1 98.75 238 VAL A CA 1
ATOM 1745 C C . VAL A 1 238 ? -1.236 -10.094 -16.938 1 98.75 238 VAL A C 1
ATOM 1747 O O . VAL A 1 238 ? -0.499 -9.109 -16.875 1 98.75 238 VAL A O 1
ATOM 1750 N N . PRO A 1 239 ? -0.968 -11.18 -16.188 1 98.75 239 PRO A N 1
ATOM 1751 C CA . PRO A 1 239 ? 0.129 -11.102 -15.227 1 98.75 239 PRO A CA 1
ATOM 1752 C C . PRO A 1 239 ? 1.504 -11.125 -15.891 1 98.75 239 PRO A C 1
ATOM 1754 O O . PRO A 1 239 ? 2.523 -10.953 -15.219 1 98.75 239 PRO A O 1
ATOM 1757 N N . ILE A 1 240 ? 1.603 -11.289 -17.188 1 98.75 240 ILE A N 1
ATOM 1758 C CA . ILE A 1 240 ? 2.883 -11.172 -17.875 1 98.75 240 ILE A CA 1
ATOM 1759 C C . ILE A 1 240 ? 3.098 -9.727 -18.328 1 98.75 240 ILE A C 1
ATOM 1761 O O . ILE A 1 240 ? 4.062 -9.078 -17.922 1 98.75 240 ILE A O 1
ATOM 1765 N N . PHE A 1 241 ? 2.16 -9.141 -19 1 98.88 241 PHE A N 1
ATOM 1766 C CA . PHE A 1 241 ? 2.41 -7.898 -19.719 1 98.88 241 PHE A CA 1
ATOM 1767 C C . PHE A 1 241 ? 2.037 -6.691 -18.875 1 98.88 241 PHE A C 1
ATOM 1769 O O . PHE A 1 241 ? 2.676 -5.641 -18.969 1 98.88 241 PHE A O 1
ATOM 1776 N N . ALA A 1 242 ? 0.978 -6.812 -18.094 1 98.94 242 ALA A N 1
ATOM 1777 C CA . ALA A 1 242 ? 0.546 -5.676 -17.281 1 98.94 242 ALA A CA 1
ATOM 1778 C C . ALA A 1 242 ? 1.617 -5.281 -16.281 1 98.94 242 ALA A C 1
ATOM 1780 O O . ALA A 1 242 ? 1.959 -4.105 -16.141 1 98.94 242 ALA A O 1
ATOM 1781 N N . PRO A 1 243 ? 2.232 -6.266 -15.609 1 98.94 243 PRO A N 1
ATOM 1782 C CA . PRO A 1 243 ? 3.307 -5.898 -14.688 1 98.94 243 PRO A CA 1
ATOM 1783 C C . PRO A 1 243 ? 4.504 -5.266 -15.391 1 98.94 243 PRO A C 1
ATOM 1785 O O . PRO A 1 243 ? 5.121 -4.344 -14.859 1 98.94 243 PRO A O 1
ATOM 1788 N N . ILE A 1 244 ? 4.84 -5.758 -16.547 1 98.88 244 ILE A N 1
ATOM 1789 C CA . ILE A 1 244 ? 5.961 -5.191 -17.297 1 98.88 244 ILE A CA 1
ATOM 1790 C C . ILE A 1 244 ? 5.684 -3.721 -17.594 1 98.88 244 ILE A C 1
ATOM 1792 O O . ILE A 1 244 ? 6.523 -2.855 -17.344 1 98.88 244 ILE A O 1
ATOM 1796 N N . LEU A 1 245 ? 4.523 -3.471 -18.109 1 98.88 245 LEU A N 1
ATOM 1797 C CA . LEU A 1 245 ? 4.137 -2.09 -18.391 1 98.88 245 LEU A CA 1
ATOM 1798 C C . LEU A 1 245 ? 4.117 -1.27 -17.109 1 98.88 245 LEU A C 1
ATOM 1800 O O . LEU A 1 245 ? 4.633 -0.149 -17.062 1 98.88 245 LEU A O 1
ATOM 1804 N N . GLY A 1 246 ? 3.523 -1.786 -16.047 1 98.94 246 GLY A N 1
ATOM 1805 C CA . GLY A 1 246 ? 3.449 -1.103 -14.766 1 98.94 246 GLY A CA 1
ATOM 1806 C C . GLY A 1 246 ? 4.812 -0.775 -14.188 1 98.94 246 GLY A C 1
ATOM 1807 O O . GLY A 1 246 ? 5.043 0.343 -13.727 1 98.94 246 GLY A O 1
ATOM 1808 N N . ALA A 1 247 ? 5.699 -1.741 -14.25 1 98.94 247 ALA A N 1
ATOM 1809 C CA . ALA A 1 247 ? 7.039 -1.526 -13.703 1 98.94 247 ALA A CA 1
ATOM 1810 C C . ALA A 1 247 ? 7.77 -0.424 -14.469 1 98.94 247 ALA A C 1
ATOM 1812 O O . ALA A 1 247 ? 8.461 0.402 -13.867 1 98.94 247 ALA A O 1
ATOM 1813 N N . CYS A 1 248 ? 7.648 -0.413 -15.75 1 98.81 248 CYS A N 1
ATOM 1814 C CA . CYS A 1 248 ? 8.273 0.626 -16.562 1 98.81 248 CYS A CA 1
ATOM 1815 C C . CYS A 1 248 ? 7.691 1.995 -16.234 1 98.81 248 CYS A C 1
ATOM 1817 O O . CYS A 1 248 ? 8.43 2.967 -16.062 1 98.81 248 CYS A O 1
ATOM 1819 N N . LEU A 1 249 ? 6.363 2.066 -16.094 1 98.75 249 LEU A N 1
ATOM 1820 C CA . LEU A 1 249 ? 5.715 3.318 -15.727 1 98.75 249 LEU A CA 1
ATOM 1821 C C . LEU A 1 249 ? 6.148 3.771 -14.336 1 98.75 249 LEU A C 1
ATOM 1823 O O . LEU A 1 249 ? 6.371 4.961 -14.109 1 98.75 249 LEU A O 1
ATOM 1827 N N . GLY A 1 250 ? 6.219 2.822 -13.422 1 98.81 250 GLY A N 1
ATOM 1828 C CA . GLY A 1 250 ? 6.645 3.146 -12.062 1 98.81 250 GLY A CA 1
ATOM 1829 C C . GLY A 1 250 ? 8.062 3.666 -11.992 1 98.81 250 GLY A C 1
ATOM 1830 O O . GLY A 1 250 ? 8.336 4.676 -11.344 1 98.81 250 GLY A O 1
ATOM 1831 N N . ALA A 1 251 ? 8.992 2.975 -12.688 1 98.56 251 ALA A N 1
ATOM 1832 C CA . ALA A 1 251 ? 10.391 3.391 -12.711 1 98.56 251 ALA A CA 1
ATOM 1833 C C . ALA A 1 251 ? 10.547 4.75 -13.383 1 98.56 251 ALA A C 1
ATOM 1835 O O . ALA A 1 251 ? 11.195 5.648 -12.844 1 98.56 251 ALA A O 1
ATOM 1836 N N . GLY A 1 252 ? 9.977 4.863 -14.57 1 98.25 252 GLY A N 1
ATOM 1837 C CA . GLY A 1 252 ? 10 6.148 -15.242 1 98.25 252 GLY A CA 1
ATOM 1838 C C . GLY A 1 252 ? 9.328 7.254 -14.453 1 98.25 252 GLY A C 1
ATOM 1839 O O . GLY A 1 252 ? 9.828 8.375 -14.391 1 98.25 252 GLY A O 1
ATOM 1840 N N . GLY A 1 253 ? 8.203 6.969 -13.828 1 98.12 253 GLY A N 1
ATOM 1841 C CA . GLY A 1 253 ? 7.484 7.934 -13.016 1 98.12 253 GLY A CA 1
ATOM 1842 C C . GLY A 1 253 ? 8.289 8.438 -11.828 1 98.12 253 GLY A C 1
ATOM 1843 O O . GLY A 1 253 ? 8.305 9.633 -11.547 1 98.12 253 GLY A O 1
ATOM 1844 N N . TYR A 1 254 ? 8.914 7.516 -11.125 1 97.88 254 TYR A N 1
ATOM 1845 C CA . TYR A 1 254 ? 9.742 7.934 -10 1 97.88 254 TYR A CA 1
ATOM 1846 C C . TYR A 1 254 ? 10.828 8.906 -10.453 1 97.88 254 TYR A C 1
ATOM 1848 O O . TYR A 1 254 ? 11.078 9.914 -9.797 1 97.88 254 TYR A O 1
ATOM 1856 N N . ARG A 1 255 ? 11.484 8.617 -11.555 1 96.19 255 ARG A N 1
ATOM 1857 C CA . ARG A 1 255 ? 12.578 9.453 -12.039 1 96.19 255 ARG A CA 1
ATOM 1858 C C . ARG A 1 255 ? 12.086 10.852 -12.398 1 96.19 255 ARG A C 1
ATOM 1860 O O . ARG A 1 255 ? 12.703 11.844 -12.023 1 96.19 255 ARG A O 1
ATOM 1867 N N . VAL A 1 256 ? 10.938 10.867 -13.047 1 96.38 256 VAL A N 1
ATOM 1868 C CA . VAL A 1 256 ? 10.453 12.133 -13.586 1 96.38 256 VAL A CA 1
ATOM 1869 C C . VAL A 1 256 ? 9.742 12.922 -12.492 1 96.38 256 VAL A C 1
ATOM 1871 O O . VAL A 1 256 ? 9.883 14.148 -12.414 1 96.38 256 VAL A O 1
ATOM 1874 N N . LEU A 1 257 ? 9.102 12.273 -11.57 1 96.81 257 LEU A N 1
ATOM 1875 C CA . LEU A 1 257 ? 8.18 12.977 -10.68 1 96.81 257 LEU A CA 1
ATOM 1876 C C . LEU A 1 257 ? 8.82 13.211 -9.32 1 96.81 257 LEU A C 1
ATOM 1878 O O . LEU A 1 257 ? 8.375 14.07 -8.555 1 96.81 257 LEU A O 1
ATOM 1882 N N . ILE A 1 258 ? 9.797 12.43 -8.961 1 96 258 ILE A N 1
ATOM 1883 C CA . ILE A 1 258 ? 10.359 12.539 -7.617 1 96 258 ILE A CA 1
ATOM 1884 C C . ILE A 1 258 ? 11.867 12.789 -7.711 1 96 258 ILE A C 1
ATOM 1886 O O . ILE A 1 258 ? 12.359 13.828 -7.277 1 96 258 ILE A O 1
ATOM 1890 N N . ALA A 1 259 ? 12.578 11.898 -8.344 1 95 259 ALA A N 1
ATOM 1891 C CA . ALA A 1 259 ? 14.039 11.922 -8.336 1 95 259 ALA A CA 1
ATOM 1892 C C . ALA A 1 259 ? 14.562 13.25 -8.875 1 95 259 ALA A C 1
ATOM 1894 O O . ALA A 1 259 ? 15.539 13.797 -8.367 1 95 259 ALA A O 1
ATOM 1895 N N . ARG A 1 260 ? 13.953 13.75 -9.898 1 94.19 260 ARG A N 1
ATOM 1896 C CA . ARG A 1 260 ? 14.375 14.992 -10.539 1 94.19 260 ARG A CA 1
ATOM 1897 C C . ARG A 1 260 ? 14.289 16.172 -9.57 1 94.19 260 ARG A C 1
ATOM 1899 O O . ARG A 1 260 ? 14.883 17.219 -9.812 1 94.19 260 ARG A O 1
ATOM 1906 N N . HIS A 1 261 ? 13.547 16.031 -8.492 1 94.31 261 HIS A N 1
ATOM 1907 C CA . HIS A 1 261 ? 13.305 17.141 -7.582 1 94.31 261 HIS A CA 1
ATOM 1908 C C . HIS A 1 261 ? 14.086 16.984 -6.281 1 94.31 261 HIS A C 1
ATOM 1910 O O . HIS A 1 261 ? 13.969 17.812 -5.375 1 94.31 261 HIS A O 1
ATOM 1916 N N . LEU A 1 262 ? 14.836 15.938 -6.262 1 93.69 262 LEU A N 1
ATOM 1917 C CA . LEU A 1 262 ? 15.664 15.711 -5.078 1 93.69 262 LEU A CA 1
ATOM 1918 C C . LEU A 1 262 ? 16.797 16.719 -5.012 1 93.69 262 LEU A C 1
ATOM 1920 O O . LEU A 1 262 ? 17.281 17.203 -6.047 1 93.69 262 LEU A O 1
ATOM 1924 N N . PRO A 1 263 ? 17.25 17.078 -3.812 1 86.69 263 PRO A N 1
ATOM 1925 C CA . PRO A 1 263 ? 18.359 18.047 -3.686 1 86.69 263 PRO A CA 1
ATOM 1926 C C . PRO A 1 263 ? 19.609 17.609 -4.449 1 86.69 263 PRO A C 1
ATOM 1928 O O . PRO A 1 263 ? 20.344 18.453 -4.969 1 86.69 263 PRO A O 1
ATOM 1931 N N . SER A 1 264 ? 19.859 16.359 -4.441 1 75.88 264 SER A N 1
ATOM 1932 C CA . SER A 1 264 ? 21.062 15.852 -5.105 1 75.88 264 SER A CA 1
ATOM 1933 C C . SER A 1 264 ? 20.969 16.031 -6.617 1 75.88 264 SER A C 1
ATOM 1935 O O . SER A 1 264 ? 22 16.109 -7.297 1 75.88 264 SER A O 1
ATOM 1937 N N . ALA A 1 265 ? 19.844 16.094 -7.121 1 67.69 265 ALA A N 1
ATOM 1938 C CA . ALA A 1 265 ? 19.656 16.25 -8.562 1 67.69 265 ALA A CA 1
ATOM 1939 C C . ALA A 1 265 ? 19.984 17.672 -9.016 1 67.69 265 ALA A C 1
ATOM 1941 O O . ALA A 1 265 ? 20.344 17.891 -10.172 1 67.69 265 ALA A O 1
ATOM 1942 N N . ALA A 1 266 ? 19.875 18.688 -8.156 1 58.78 266 ALA A N 1
ATOM 1943 C CA . ALA A 1 266 ? 20.141 20.094 -8.477 1 58.78 266 ALA A CA 1
ATOM 1944 C C . ALA A 1 266 ? 21.641 20.406 -8.375 1 58.78 266 ALA A C 1
ATOM 1946 O O . ALA A 1 266 ? 22.094 21.469 -8.812 1 58.78 266 ALA A O 1
ATOM 1947 N N . ALA A 1 267 ? 22.547 19.688 -7.73 1 54.31 267 ALA A N 1
ATOM 1948 C CA . ALA A 1 267 ? 23.953 20.031 -7.613 1 54.31 267 ALA A CA 1
ATOM 1949 C C . ALA A 1 267 ? 24.672 19.859 -8.945 1 54.31 267 ALA A C 1
ATOM 1951 O O . ALA A 1 267 ? 24.547 18.828 -9.609 1 54.31 267 ALA A O 1
ATOM 1952 N N . PRO A 1 268 ? 25.156 21.016 -9.492 1 47.62 268 PRO A N 1
ATOM 1953 C CA . PRO A 1 268 ? 25.875 21.016 -10.766 1 47.62 268 PRO A CA 1
ATOM 1954 C C . PRO A 1 268 ? 26.938 19.922 -10.844 1 47.62 268 PRO A C 1
ATOM 1956 O O . PRO A 1 268 ? 27.531 19.562 -9.82 1 47.62 268 PRO A O 1
ATOM 1959 N N . ALA A 1 269 ? 26.969 19.031 -11.812 1 44.25 269 ALA A N 1
ATOM 1960 C CA . ALA A 1 269 ? 28.094 18.172 -12.133 1 44.25 269 ALA A CA 1
ATOM 1961 C C . ALA A 1 269 ? 29.406 18.969 -12.102 1 44.25 269 ALA A C 1
ATOM 1963 O O . ALA A 1 269 ? 30 19.234 -13.141 1 44.25 269 ALA A O 1
ATOM 1964 N N . GLU A 1 270 ? 29.562 20.031 -11.492 1 38.06 270 GLU A N 1
ATOM 1965 C CA . GLU A 1 270 ? 30.766 20.844 -11.734 1 38.06 270 GLU A CA 1
ATOM 1966 C C . GLU A 1 270 ? 32.031 20.094 -11.312 1 38.06 270 GLU A C 1
ATOM 1968 O O . GLU A 1 270 ? 33.125 20.578 -11.539 1 38.06 270 GLU A O 1
ATOM 1973 N N . ALA A 1 271 ? 32.156 19.547 -10.102 1 39.44 271 ALA A N 1
ATOM 1974 C CA . ALA A 1 271 ? 33.562 19.484 -9.711 1 39.44 271 ALA A CA 1
ATOM 1975 C C . ALA A 1 271 ? 34.312 18.484 -10.586 1 39.44 271 ALA A C 1
ATOM 1977 O O . ALA A 1 271 ? 34.031 17.281 -10.555 1 39.44 271 ALA A O 1
ATOM 1978 N N . GLU A 1 272 ? 34.656 18.812 -11.812 1 36.03 272 GLU A N 1
ATOM 1979 C CA . GLU A 1 272 ? 35.688 18.203 -12.633 1 36.03 272 GLU A CA 1
ATOM 1980 C C . GLU A 1 272 ? 36.906 17.812 -11.789 1 36.03 272 GLU A C 1
ATOM 1982 O O . GLU A 1 272 ? 37.406 18.609 -10.984 1 36.03 272 GLU A O 1
ATOM 1987 N N . PRO A 1 273 ? 37.062 16.531 -11.523 1 40.38 273 PRO A N 1
ATOM 1988 C CA . PRO A 1 273 ? 38.344 16.266 -10.852 1 40.38 273 PRO A CA 1
ATOM 1989 C C . PRO A 1 273 ? 39.5 17.109 -11.406 1 40.38 273 PRO A C 1
ATOM 1991 O O . PRO A 1 273 ? 39.531 17.391 -12.609 1 40.38 273 PRO A O 1
ATOM 1994 N N . GLU A 1 274 ? 39.938 18.109 -10.664 1 36.41 274 GLU A N 1
ATOM 1995 C CA . GLU A 1 274 ? 41.188 18.781 -10.992 1 36.41 274 GLU A CA 1
ATOM 1996 C C . GLU A 1 274 ? 42.25 17.781 -11.469 1 36.41 274 GLU A C 1
ATOM 1998 O O . GLU A 1 274 ? 42.469 16.766 -10.805 1 36.41 274 GLU A O 1
ATOM 2003 N N . LYS A 1 275 ? 42.656 17.75 -12.695 1 35.94 275 LYS A N 1
ATOM 2004 C CA . LYS A 1 275 ? 43.812 17.078 -13.266 1 35.94 275 LYS A CA 1
ATOM 2005 C C . LYS A 1 275 ? 45.062 17.266 -12.391 1 35.94 275 LYS A C 1
ATOM 2007 O O . LYS A 1 275 ? 45.469 18.406 -12.148 1 35.94 275 LYS A O 1
ATOM 2012 N N . VAL A 1 276 ? 45.375 16.375 -11.586 1 36.25 276 VAL A N 1
ATOM 2013 C CA . VAL A 1 276 ? 46.688 16.266 -10.969 1 36.25 276 VAL A CA 1
ATOM 2014 C C . VAL A 1 276 ? 47.781 16.438 -12.031 1 36.25 276 VAL A C 1
ATOM 2016 O O . VAL A 1 276 ? 47.844 15.648 -12.977 1 36.25 276 VAL A O 1
ATOM 2019 N N . ARG A 1 277 ? 48.125 17.609 -12.367 1 29.67 277 ARG A N 1
ATOM 2020 C CA . ARG A 1 277 ? 49.375 17.875 -13.062 1 29.67 277 ARG A CA 1
ATOM 2021 C C . ARG A 1 277 ? 50.531 17.141 -12.383 1 29.67 277 ARG A C 1
ATOM 2023 O O . ARG A 1 277 ? 50.781 17.344 -11.188 1 29.67 277 ARG A O 1
ATOM 2030 N N . ALA A 1 278 ? 50.812 15.93 -12.867 1 31.34 278 ALA A N 1
ATOM 2031 C CA . ALA A 1 278 ? 52.094 15.266 -12.68 1 31.34 278 ALA A CA 1
ATOM 2032 C C . ALA A 1 278 ? 53.25 16.234 -12.883 1 31.34 278 ALA A C 1
ATOM 2034 O O . ALA A 1 278 ? 53.438 16.766 -13.977 1 31.34 278 ALA A O 1
ATOM 2035 N N . SER A 1 279 ? 53.469 17.109 -11.867 1 24.23 279 SER A N 1
ATOM 2036 C CA . SER A 1 279 ? 54.875 17.438 -11.812 1 24.23 279 SER A CA 1
ATOM 2037 C C . SER A 1 279 ? 55.719 16.234 -11.414 1 24.23 279 SER A C 1
ATOM 2039 O O . SER A 1 279 ? 55.25 15.383 -10.641 1 24.23 279 SER A O 1
ATOM 2041 N N . MET B 1 1 ? 33.281 27.234 1.012 1 27.06 1 MET B N 1
ATOM 2042 C CA . MET B 1 1 ? 31.875 27.609 1.087 1 27.06 1 MET B CA 1
ATOM 2043 C C . MET B 1 1 ? 30.984 26.406 0.848 1 27.06 1 MET B C 1
ATOM 2045 O O . MET B 1 1 ? 31 25.812 -0.238 1 27.06 1 MET B O 1
ATOM 2049 N N . THR B 1 2 ? 30.844 25.516 1.736 1 38 2 THR B N 1
ATOM 2050 C CA . THR B 1 2 ? 30.156 24.234 1.657 1 38 2 THR B CA 1
ATOM 2051 C C . THR B 1 2 ? 28.75 24.406 1.064 1 38 2 THR B C 1
ATOM 2053 O O . THR B 1 2 ? 27.906 25.078 1.65 1 38 2 THR B O 1
ATOM 2056 N N . THR B 1 3 ? 28.578 24.547 -0.136 1 40.53 3 THR B N 1
ATOM 2057 C CA . THR B 1 3 ? 27.375 24.875 -0.89 1 40.53 3 THR B CA 1
ATOM 2058 C C . THR B 1 3 ? 26.203 24 -0.458 1 40.53 3 THR B C 1
ATOM 2060 O O . THR B 1 3 ? 26.312 22.781 -0.458 1 40.53 3 THR B O 1
ATOM 2063 N N . ALA B 1 4 ? 25.438 24.484 0.474 1 47.66 4 ALA B N 1
ATOM 2064 C CA . ALA B 1 4 ? 24.219 23.875 0.989 1 47.66 4 ALA B CA 1
ATOM 2065 C C . ALA B 1 4 ? 23.422 23.219 -0.133 1 47.66 4 ALA B C 1
ATOM 2067 O O . ALA B 1 4 ? 23.266 23.797 -1.216 1 47.66 4 ALA B O 1
ATOM 2068 N N . ALA B 1 5 ? 23.297 21.906 -0.163 1 58.28 5 ALA B N 1
ATOM 2069 C CA . ALA B 1 5 ? 22.531 21.188 -1.179 1 58.28 5 ALA B CA 1
ATOM 2070 C C . ALA B 1 5 ? 21.266 21.938 -1.545 1 58.28 5 ALA B C 1
ATOM 2072 O O . ALA B 1 5 ? 20.594 22.516 -0.676 1 58.28 5 ALA B O 1
ATOM 2073 N N . PRO B 1 6 ? 21.047 22.391 -2.885 1 70.44 6 PRO B N 1
ATOM 2074 C CA . PRO B 1 6 ? 19.891 23.188 -3.305 1 70.44 6 PRO B CA 1
ATOM 2075 C C . PRO B 1 6 ? 18.562 22.625 -2.803 1 70.44 6 PRO B C 1
ATOM 2077 O O . PRO B 1 6 ? 18.422 21.406 -2.674 1 70.44 6 PRO B O 1
ATOM 2080 N N . THR B 1 7 ? 17.75 23.453 -2.18 1 83.5 7 THR B N 1
ATOM 2081 C CA . THR B 1 7 ? 16.391 23.141 -1.722 1 83.5 7 THR B CA 1
ATOM 2082 C C . THR B 1 7 ? 15.484 22.812 -2.902 1 83.5 7 THR B C 1
ATOM 2084 O O . THR B 1 7 ? 15.523 23.5 -3.926 1 83.5 7 THR B O 1
ATOM 2087 N N . PRO B 1 8 ? 14.75 21.734 -2.84 1 92.75 8 PRO B N 1
ATOM 2088 C CA . PRO B 1 8 ? 13.805 21.406 -3.91 1 92.75 8 PRO B CA 1
ATOM 2089 C C . PRO B 1 8 ? 12.836 22.547 -4.207 1 92.75 8 PRO B C 1
ATOM 2091 O O . PRO B 1 8 ? 12.516 23.344 -3.314 1 92.75 8 PRO B O 1
ATOM 2094 N N . SER B 1 9 ? 12.375 22.672 -5.461 1 95.12 9 SER B N 1
ATOM 2095 C CA . SER B 1 9 ? 11.414 23.703 -5.859 1 95.12 9 SER B CA 1
ATOM 2096 C C . SER B 1 9 ? 10.062 23.484 -5.172 1 95.12 9 SER B C 1
ATOM 2098 O O . SER B 1 9 ? 9.75 22.375 -4.742 1 95.12 9 SER B O 1
ATOM 2100 N N . LEU B 1 10 ? 9.328 24.562 -5.078 1 97.19 10 LEU B N 1
ATOM 2101 C CA . LEU B 1 10 ? 7.996 24.469 -4.492 1 97.19 10 LEU B CA 1
ATOM 2102 C C . LEU B 1 10 ? 7.121 23.5 -5.277 1 97.19 10 LEU B C 1
ATOM 2104 O O . LEU B 1 10 ? 6.359 22.734 -4.684 1 97.19 10 LEU B O 1
ATOM 2108 N N . PHE B 1 11 ? 7.215 23.578 -6.57 1 97.56 11 PHE B N 1
ATOM 2109 C CA . PHE B 1 11 ? 6.453 22.641 -7.402 1 97.56 11 PHE B CA 1
ATOM 2110 C C . PHE B 1 11 ? 6.824 21.203 -7.078 1 97.56 11 PHE B C 1
ATOM 2112 O O . PHE B 1 11 ? 5.949 20.344 -6.926 1 97.56 11 PHE B O 1
ATOM 2119 N N . GLY B 1 12 ? 8.148 20.875 -7.023 1 97.75 12 GLY B N 1
ATOM 2120 C CA . GLY B 1 12 ? 8.594 19.547 -6.645 1 97.75 12 GLY B CA 1
ATOM 2121 C C . GLY B 1 12 ? 8.086 19.109 -5.289 1 97.75 12 GLY B C 1
ATOM 2122 O O . GLY B 1 12 ? 7.68 17.953 -5.117 1 97.75 12 GLY B O 1
ATOM 2123 N N . GLN B 1 13 ? 8.055 20.016 -4.352 1 98.31 13 GLN B N 1
ATOM 2124 C CA . GLN B 1 13 ? 7.559 19.719 -3.01 1 98.31 13 GLN B CA 1
ATOM 2125 C C . GLN B 1 13 ? 6.066 19.406 -3.033 1 98.31 13 GLN B C 1
ATOM 2127 O O . GLN B 1 13 ? 5.617 18.453 -2.402 1 98.31 13 GLN B O 1
ATOM 2132 N N . CYS B 1 14 ? 5.336 20.172 -3.762 1 98.69 14 CYS B N 1
ATOM 2133 C CA . CYS B 1 14 ? 3.896 19.969 -3.863 1 98.69 14 CYS B CA 1
ATOM 2134 C C . CYS B 1 14 ? 3.59 18.641 -4.547 1 98.69 14 CYS B C 1
ATOM 2136 O O . CYS B 1 14 ? 2.67 17.922 -4.145 1 98.69 14 CYS B O 1
ATOM 2138 N N . LEU B 1 15 ? 4.332 18.344 -5.555 1 98.5 15 LEU B N 1
ATOM 2139 C CA . LEU B 1 15 ? 4.16 17.078 -6.25 1 98.5 15 LEU B CA 1
ATOM 2140 C C . LEU B 1 15 ? 4.438 15.898 -5.312 1 98.5 15 LEU B C 1
ATOM 2142 O O . LEU B 1 15 ? 3.709 14.906 -5.32 1 98.5 15 LEU B O 1
ATOM 2146 N N . ALA B 1 16 ? 5.48 16 -4.523 1 98.56 16 ALA B N 1
ATOM 2147 C CA . ALA B 1 16 ? 5.805 14.969 -3.545 1 98.56 16 ALA B CA 1
ATOM 2148 C C . ALA B 1 16 ? 4.688 14.82 -2.516 1 98.56 16 ALA B C 1
ATOM 2150 O O . ALA B 1 16 ? 4.309 13.703 -2.16 1 98.56 16 ALA B O 1
ATOM 2151 N N . GLU B 1 17 ? 4.113 15.969 -2.025 1 98.81 17 GLU B N 1
ATOM 2152 C CA . GLU B 1 17 ? 2.988 15.938 -1.095 1 98.81 17 GLU B CA 1
ATOM 2153 C C . GLU B 1 17 ? 1.759 15.297 -1.738 1 98.81 17 GLU B C 1
ATOM 2155 O O . GLU B 1 17 ? 1.034 14.539 -1.09 1 98.81 17 GLU B O 1
ATOM 2160 N N . PHE B 1 18 ? 1.534 15.633 -2.988 1 98.88 18 PHE B 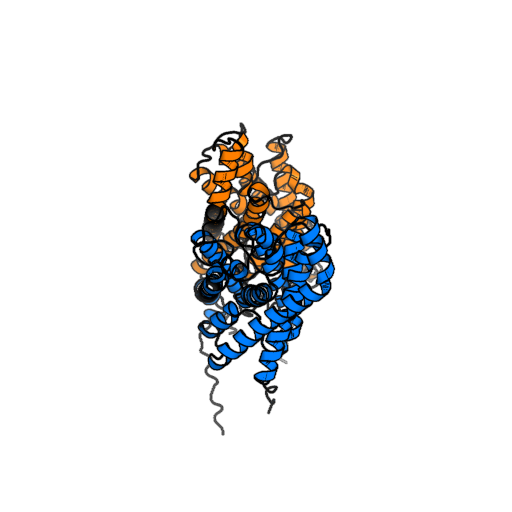N 1
ATOM 2161 C CA . PHE B 1 18 ? 0.431 15.062 -3.75 1 98.88 18 PHE B CA 1
ATOM 2162 C C . PHE B 1 18 ? 0.567 13.547 -3.848 1 98.88 18 PHE B C 1
ATOM 2164 O O . PHE B 1 18 ? -0.356 12.812 -3.49 1 98.88 18 PHE B O 1
ATOM 2171 N N . LEU B 1 19 ? 1.736 13.062 -4.266 1 98.81 19 LEU B N 1
ATOM 2172 C CA . LEU B 1 19 ? 1.97 11.641 -4.484 1 98.81 19 LEU B CA 1
ATOM 2173 C C . LEU B 1 19 ? 1.99 10.883 -3.16 1 98.81 19 LEU B C 1
ATOM 2175 O O . LEU B 1 19 ? 1.472 9.766 -3.07 1 98.81 19 LEU B O 1
ATOM 2179 N N . GLY B 1 20 ? 2.629 11.469 -2.174 1 98.88 20 GLY B N 1
ATOM 2180 C CA . GLY B 1 20 ? 2.633 10.836 -0.865 1 98.88 20 GLY B CA 1
ATOM 2181 C C . GLY B 1 20 ? 1.243 10.664 -0.28 1 98.88 20 GLY B C 1
ATOM 2182 O O . GLY B 1 20 ? 0.891 9.586 0.192 1 98.88 20 GLY B O 1
ATOM 2183 N N . THR B 1 21 ? 0.438 11.719 -0.315 1 98.94 21 THR B N 1
ATOM 2184 C CA . THR B 1 21 ? -0.92 11.633 0.21 1 98.94 21 THR B CA 1
ATOM 2185 C C . THR B 1 21 ? -1.758 10.656 -0.611 1 98.94 21 THR B C 1
ATOM 2187 O O . THR B 1 21 ? -2.547 9.891 -0.058 1 98.94 21 THR B O 1
ATOM 2190 N N . ALA B 1 22 ? -1.552 10.688 -1.919 1 98.94 22 ALA B N 1
ATOM 2191 C CA . ALA B 1 22 ? -2.26 9.75 -2.783 1 98.94 22 ALA B CA 1
ATOM 2192 C C . ALA B 1 22 ? -1.93 8.305 -2.408 1 98.94 22 ALA B C 1
ATOM 2194 O O . ALA B 1 22 ? -2.818 7.453 -2.361 1 98.94 22 ALA B O 1
ATOM 2195 N N . LEU B 1 23 ? -0.696 8.055 -2.115 1 98.81 23 LEU B N 1
ATOM 2196 C CA . LEU B 1 23 ? -0.25 6.695 -1.833 1 98.81 23 LEU B CA 1
ATOM 2197 C C . LEU B 1 23 ? -0.88 6.172 -0.547 1 98.81 23 LEU B C 1
ATOM 2199 O O . LEU B 1 23 ? -1.342 5.027 -0.496 1 98.81 23 LEU B O 1
ATOM 2203 N N . LEU B 1 24 ? -0.91 6.984 0.538 1 98.19 24 LEU B N 1
ATOM 2204 C CA . LEU B 1 24 ? -1.506 6.496 1.775 1 98.19 24 LEU B CA 1
ATOM 2205 C C . LEU B 1 24 ? -3 6.25 1.599 1 98.19 24 LEU B C 1
ATOM 2207 O O . LEU B 1 24 ? -3.551 5.305 2.172 1 98.19 24 LEU B O 1
ATOM 2211 N N . ILE B 1 25 ? -3.674 7.09 0.777 1 98.88 25 ILE B N 1
ATOM 2212 C CA . ILE B 1 25 ? -5.102 6.91 0.531 1 98.88 25 ILE B CA 1
ATOM 2213 C C . ILE B 1 25 ? -5.324 5.66 -0.314 1 98.88 25 ILE B C 1
ATOM 2215 O O . ILE B 1 25 ? -6.293 4.922 -0.098 1 98.88 25 ILE B O 1
ATOM 2219 N N . PHE B 1 26 ? -4.457 5.441 -1.274 1 98.88 26 PHE B N 1
ATOM 2220 C CA . PHE B 1 26 ? -4.582 4.273 -2.137 1 98.88 26 PHE B CA 1
ATOM 2221 C C . PHE B 1 26 ? -4.602 2.992 -1.31 1 98.88 26 PHE B C 1
ATOM 2223 O O . PHE B 1 26 ? -5.488 2.154 -1.474 1 98.88 26 PHE B O 1
ATOM 2230 N N . PHE B 1 27 ? -3.639 2.844 -0.421 1 98.75 27 PHE B N 1
ATOM 2231 C CA . PHE B 1 27 ? -3.555 1.639 0.395 1 98.75 27 PHE B CA 1
ATOM 2232 C C . PHE B 1 27 ? -4.688 1.595 1.412 1 98.75 27 PHE B C 1
ATOM 2234 O O . PHE B 1 27 ? -5.355 0.568 1.562 1 98.75 27 PHE B O 1
ATOM 2241 N N . GLY B 1 28 ? -4.914 2.705 2.117 1 98.69 28 GLY B N 1
ATOM 2242 C CA . GLY B 1 28 ? -5.906 2.73 3.18 1 98.69 28 GLY B CA 1
ATOM 2243 C C . GLY B 1 28 ? -7.316 2.469 2.686 1 98.69 28 GLY B C 1
ATOM 2244 O O . GLY B 1 28 ? -8 1.575 3.188 1 98.69 28 GLY B O 1
ATOM 2245 N N . THR B 1 29 ? -7.742 3.227 1.689 1 98.81 29 THR B N 1
ATOM 2246 C CA . THR B 1 29 ? -9.102 3.041 1.188 1 98.81 29 THR B CA 1
ATOM 2247 C C . THR B 1 29 ? -9.203 1.75 0.383 1 98.81 29 THR B C 1
ATOM 2249 O O . THR B 1 29 ? -10.266 1.119 0.35 1 98.81 29 THR B O 1
ATOM 2252 N N . GLY B 1 30 ? -8.078 1.317 -0.19 1 98.81 30 GLY B N 1
ATOM 2253 C CA . GLY B 1 30 ? -8.078 0.049 -0.901 1 98.81 30 GLY B CA 1
ATOM 2254 C C . GLY B 1 30 ? -8.414 -1.133 -0.012 1 98.81 30 GLY B C 1
ATOM 2255 O O . GLY B 1 30 ? -9.219 -1.992 -0.39 1 98.81 30 GLY B O 1
ATOM 2256 N N . CYS B 1 31 ? -7.836 -1.19 1.188 1 98.06 31 CYS B N 1
ATOM 2257 C CA . CYS B 1 31 ? -8.102 -2.336 2.051 1 98.06 31 CYS B CA 1
ATOM 2258 C C . CYS B 1 31 ? -9.516 -2.283 2.611 1 98.06 31 CYS B C 1
ATOM 2260 O O . CYS B 1 31 ? -10.133 -3.322 2.848 1 98.06 31 CYS B O 1
ATOM 2262 N N . VAL B 1 32 ? -10.055 -1.062 2.779 1 98.5 32 VAL B N 1
ATOM 2263 C CA . VAL B 1 32 ? -11.43 -0.965 3.252 1 98.5 32 VAL B CA 1
ATOM 2264 C C . VAL B 1 32 ? -12.391 -1.375 2.137 1 98.5 32 VAL B C 1
ATOM 2266 O O . VAL B 1 32 ? -13.422 -1.998 2.396 1 98.5 32 VAL B O 1
ATOM 2269 N N . ALA B 1 33 ? -12.039 -0.983 0.905 1 98.69 33 ALA B N 1
ATOM 2270 C CA . ALA B 1 33 ? -12.828 -1.471 -0.221 1 98.69 33 ALA B CA 1
ATOM 2271 C C . ALA B 1 33 ? -12.805 -2.994 -0.291 1 98.69 33 ALA B C 1
ATOM 2273 O O . ALA B 1 33 ? -13.844 -3.629 -0.513 1 98.69 33 ALA B O 1
ATOM 2274 N N . ALA B 1 34 ? -11.617 -3.559 -0.106 1 98.56 34 ALA B N 1
ATOM 2275 C CA . ALA B 1 34 ? -11.484 -5.012 -0.085 1 98.56 34 ALA B CA 1
ATOM 2276 C C . ALA B 1 34 ? -12.414 -5.633 0.957 1 98.56 34 ALA B C 1
ATOM 2278 O O . ALA B 1 34 ? -13.039 -6.664 0.703 1 98.56 34 ALA B O 1
ATOM 2279 N N . LEU B 1 35 ? -12.531 -5.023 2.088 1 97.62 35 LEU B N 1
ATOM 2280 C CA . LEU B 1 35 ? -13.352 -5.5 3.191 1 97.62 35 LEU B CA 1
ATOM 2281 C C . LEU B 1 35 ? -14.836 -5.379 2.852 1 97.62 35 LEU B C 1
ATOM 2283 O O . LEU B 1 35 ? -15.594 -6.332 3.023 1 97.62 35 LEU B O 1
ATOM 2287 N N . LYS B 1 36 ? -15.242 -4.262 2.342 1 97.62 36 LYS B N 1
ATOM 2288 C CA . LYS B 1 36 ? -16.656 -3.904 2.271 1 97.62 36 LYS B CA 1
ATOM 2289 C C . LYS B 1 36 ? -17.312 -4.496 1.026 1 97.62 36 LYS B C 1
ATOM 2291 O O . LYS B 1 36 ? -18.469 -4.914 1.068 1 97.62 36 LYS B O 1
ATOM 2296 N N . VAL B 1 37 ? -16.531 -4.543 -0.076 1 97.62 37 VAL B N 1
ATOM 2297 C CA . VAL B 1 37 ? -17.25 -4.871 -1.3 1 97.62 37 VAL B CA 1
ATOM 2298 C C . VAL B 1 37 ? -16.625 -6.094 -1.96 1 97.62 37 VAL B C 1
ATOM 2300 O O . VAL B 1 37 ? -17.172 -6.648 -2.912 1 97.62 37 VAL B O 1
ATOM 2303 N N . ALA B 1 38 ? -15.469 -6.555 -1.477 1 96.62 38 ALA B N 1
ATOM 2304 C CA . ALA B 1 38 ? -14.82 -7.676 -2.146 1 96.62 38 ALA B CA 1
ATOM 2305 C C . ALA B 1 38 ? -14.758 -8.898 -1.237 1 96.62 38 ALA B C 1
ATOM 2307 O O . ALA B 1 38 ? -14.078 -9.883 -1.553 1 96.62 38 ALA B O 1
ATOM 2308 N N . GLY B 1 39 ? -15.32 -8.852 -0.033 1 94.31 39 GLY B N 1
ATOM 2309 C CA . GLY B 1 39 ? -15.484 -10 0.838 1 94.31 39 GLY B CA 1
ATOM 2310 C C . GLY B 1 39 ? -14.211 -10.391 1.567 1 94.31 39 GLY B C 1
ATOM 2311 O O . GLY B 1 39 ? -14.117 -11.484 2.125 1 94.31 39 GLY B O 1
ATOM 2312 N N . ALA B 1 40 ? -13.234 -9.539 1.527 1 95.75 40 ALA B N 1
ATOM 2313 C CA . ALA B 1 40 ? -12 -9.828 2.25 1 95.75 40 ALA B CA 1
ATOM 2314 C C . ALA B 1 40 ? -12.227 -9.836 3.758 1 95.75 40 ALA B C 1
ATOM 2316 O O . ALA B 1 40 ? -13.023 -9.047 4.273 1 95.75 40 ALA B O 1
ATOM 2317 N N . SER B 1 41 ? -11.453 -10.703 4.5 1 96 41 SER B N 1
ATOM 2318 C CA . SER B 1 41 ? -11.523 -10.766 5.957 1 96 41 SER B CA 1
ATOM 2319 C C . SER B 1 41 ? -10.375 -9.984 6.594 1 96 41 SER B C 1
ATOM 2321 O O . SER B 1 41 ? -9.211 -10.258 6.32 1 96 41 SER B O 1
ATOM 2323 N N . PHE B 1 42 ? -10.727 -9.031 7.434 1 96 42 PHE B N 1
ATOM 2324 C CA . PHE B 1 42 ? -9.805 -8.227 8.219 1 96 42 PHE B CA 1
ATOM 2325 C C . PHE B 1 42 ? -10.312 -8.047 9.648 1 96 42 PHE B C 1
ATOM 2327 O O . PHE B 1 42 ? -11.516 -7.852 9.859 1 96 42 PHE B O 1
ATOM 2334 N N . GLY B 1 43 ? -9.391 -8.188 10.625 1 94.94 43 GLY B N 1
ATOM 2335 C CA . GLY B 1 43 ? -9.664 -7.598 11.922 1 94.94 43 GLY B CA 1
ATOM 2336 C C . GLY B 1 43 ? -9.25 -6.145 12.016 1 94.94 43 GLY B C 1
ATOM 2337 O O . GLY B 1 43 ? -8.633 -5.605 11.094 1 94.94 43 GLY B O 1
ATOM 2338 N N . LEU B 1 44 ? -9.562 -5.441 13.102 1 93.94 44 LEU B N 1
ATOM 2339 C CA . LEU B 1 44 ? -9.266 -4.023 13.281 1 93.94 44 LEU B CA 1
ATOM 2340 C C . LEU B 1 44 ? -7.762 -3.777 13.25 1 93.94 44 LEU B C 1
ATOM 2342 O O . LEU B 1 44 ? -7.301 -2.799 12.656 1 93.94 44 LEU B O 1
ATOM 2346 N N . TRP B 1 45 ? -7.023 -4.621 13.906 1 95.69 45 TRP B N 1
ATOM 2347 C CA . TRP B 1 45 ? -5.574 -4.473 13.875 1 95.69 45 TRP B CA 1
ATOM 2348 C C . TRP B 1 45 ? -5.055 -4.535 12.438 1 95.69 45 TRP B C 1
ATOM 2350 O O . TRP B 1 45 ? -4.199 -3.742 12.047 1 95.69 45 TRP B O 1
ATOM 2360 N N . GLU B 1 46 ? -5.59 -5.453 11.617 1 97.19 46 GLU B N 1
ATOM 2361 C CA . GLU B 1 46 ? -5.129 -5.656 10.25 1 97.19 46 GLU B CA 1
ATOM 2362 C C . GLU B 1 46 ? -5.414 -4.434 9.383 1 97.19 46 GLU B C 1
ATOM 2364 O O . GLU B 1 46 ? -4.547 -3.988 8.625 1 97.19 46 GLU B O 1
ATOM 2369 N N . ILE B 1 47 ? -6.582 -3.863 9.555 1 97.31 47 ILE B N 1
ATOM 2370 C CA . ILE B 1 47 ? -6.91 -2.635 8.844 1 97.31 47 ILE B CA 1
ATOM 2371 C C . ILE B 1 47 ? -5.965 -1.517 9.273 1 97.31 47 ILE B C 1
ATOM 2373 O O . ILE B 1 47 ? -5.41 -0.805 8.438 1 97.31 47 ILE B O 1
ATOM 2377 N N . SER B 1 48 ? -5.746 -1.437 10.562 1 98.06 48 SER B N 1
ATOM 2378 C CA . SER B 1 48 ? -4.953 -0.348 11.125 1 98.06 48 SER B CA 1
ATOM 2379 C C . SER B 1 48 ? -3.496 -0.442 10.68 1 98.06 48 SER B C 1
ATOM 2381 O O . SER B 1 48 ? -2.867 0.573 10.375 1 98.06 48 SER B O 1
ATOM 2383 N N . ILE B 1 49 ? -2.951 -1.664 10.625 1 98.25 49 ILE B N 1
ATOM 2384 C CA . ILE B 1 49 ? -1.55 -1.834 10.258 1 98.25 49 ILE B CA 1
ATOM 2385 C C . ILE B 1 49 ? -1.368 -1.552 8.766 1 98.25 49 ILE B C 1
ATOM 2387 O O . ILE B 1 49 ? -0.333 -1.025 8.352 1 98.25 49 ILE B O 1
ATOM 2391 N N . ILE B 1 50 ? -2.348 -1.83 7.922 1 98.62 50 ILE B N 1
ATOM 2392 C CA . ILE B 1 50 ? -2.279 -1.521 6.5 1 98.62 50 ILE B CA 1
ATOM 2393 C C . ILE B 1 50 ? -2.234 -0.008 6.301 1 98.62 50 ILE B C 1
ATOM 2395 O O . ILE B 1 50 ? -1.409 0.5 5.539 1 98.62 50 ILE B O 1
ATOM 2399 N N . TRP B 1 51 ? -3.09 0.747 7.023 1 98.62 51 TRP B N 1
ATOM 2400 C CA . TRP B 1 51 ? -3.045 2.205 6.984 1 98.62 51 TRP B CA 1
ATOM 2401 C C . TRP B 1 51 ? -1.691 2.723 7.457 1 98.62 51 TRP B C 1
ATOM 2403 O O . TRP B 1 51 ? -1.095 3.594 6.82 1 98.62 51 TRP B O 1
ATOM 2413 N N . GLY B 1 52 ? -1.24 2.141 8.586 1 98.75 52 GLY B N 1
ATOM 2414 C CA . GLY B 1 52 ? 0.034 2.562 9.148 1 98.75 52 GLY B CA 1
ATOM 2415 C C . GLY B 1 52 ? 1.202 2.348 8.203 1 98.75 52 GLY B C 1
ATOM 2416 O O . GLY B 1 52 ? 1.99 3.264 7.965 1 98.75 52 GLY B O 1
ATOM 2417 N N . VAL B 1 53 ? 1.29 1.144 7.637 1 98.62 53 VAL B N 1
ATOM 2418 C CA . VAL B 1 53 ? 2.361 0.834 6.695 1 98.62 53 VAL B CA 1
ATOM 2419 C C . VAL B 1 53 ? 2.195 1.673 5.43 1 98.62 53 VAL B C 1
ATOM 2421 O O . VAL B 1 53 ? 3.184 2.107 4.832 1 98.62 53 VAL B O 1
ATOM 2424 N N . GLY B 1 54 ? 0.965 1.876 4.965 1 98.69 54 GLY B N 1
ATOM 2425 C CA . GLY B 1 54 ? 0.719 2.775 3.85 1 98.69 54 GLY B CA 1
ATOM 2426 C C . GLY B 1 54 ? 1.29 4.164 4.066 1 98.69 54 GLY B C 1
ATOM 2427 O O . GLY B 1 54 ? 1.926 4.727 3.172 1 98.69 54 GLY B O 1
ATOM 2428 N N . VAL B 1 55 ? 1.123 4.719 5.262 1 98.69 55 VAL B N 1
ATOM 2429 C CA . VAL B 1 55 ? 1.668 6.027 5.598 1 98.69 55 VAL B CA 1
ATOM 2430 C C . VAL B 1 55 ? 3.193 5.965 5.609 1 98.69 55 VAL B C 1
ATOM 2432 O O . VAL B 1 55 ? 3.863 6.879 5.121 1 98.69 55 VAL B O 1
ATOM 2435 N N . SER B 1 56 ? 3.742 4.84 6.176 1 98.56 56 SER B N 1
ATOM 2436 C CA . SER B 1 56 ? 5.191 4.68 6.16 1 98.56 56 SER B CA 1
ATOM 2437 C C . SER B 1 56 ? 5.742 4.758 4.742 1 98.56 56 SER B C 1
ATOM 2439 O O . SER B 1 56 ? 6.703 5.488 4.48 1 98.56 56 SER B O 1
ATOM 2441 N N . MET B 1 57 ? 5.121 4.047 3.816 1 98.62 57 MET B N 1
ATOM 2442 C CA . MET B 1 57 ? 5.578 4.027 2.43 1 98.62 57 MET B CA 1
ATOM 2443 C C . MET B 1 57 ? 5.465 5.41 1.797 1 98.62 57 MET B C 1
ATOM 2445 O O . MET B 1 57 ? 6.332 5.816 1.021 1 98.62 57 MET B O 1
ATOM 2449 N N . ALA B 1 58 ? 4.398 6.086 2.104 1 98.81 58 ALA B N 1
ATOM 2450 C CA . ALA B 1 58 ? 4.191 7.438 1.588 1 98.81 58 ALA B CA 1
ATOM 2451 C C . ALA B 1 58 ? 5.297 8.375 2.055 1 98.81 58 ALA B C 1
ATOM 2453 O O . ALA B 1 58 ? 5.789 9.203 1.279 1 98.81 58 ALA B O 1
ATOM 2454 N N . ILE B 1 59 ? 5.688 8.273 3.348 1 98.38 59 ILE B N 1
ATOM 2455 C CA . ILE B 1 59 ? 6.754 9.109 3.893 1 98.38 59 ILE B CA 1
ATOM 2456 C C . ILE B 1 59 ? 8.078 8.766 3.207 1 98.38 59 ILE B C 1
ATOM 2458 O O . ILE B 1 59 ? 8.797 9.656 2.76 1 98.38 59 ILE B O 1
ATOM 2462 N N . TYR B 1 60 ? 8.367 7.457 3.066 1 97.56 60 TYR B N 1
ATOM 2463 C CA . TYR B 1 60 ? 9.609 7.047 2.416 1 97.56 60 TYR B CA 1
ATOM 2464 C C . TYR B 1 60 ? 9.664 7.555 0.981 1 97.56 60 TYR B C 1
ATOM 2466 O O . TYR B 1 60 ? 10.742 7.879 0.472 1 97.56 60 TYR B O 1
ATOM 2474 N N . LEU B 1 61 ? 8.547 7.664 0.343 1 97.94 61 LEU B N 1
ATOM 2475 C CA . LEU B 1 61 ? 8.469 8.102 -1.047 1 97.94 61 LEU B CA 1
ATOM 2476 C C . LEU B 1 61 ? 8.766 9.594 -1.163 1 97.94 61 LEU B C 1
ATOM 2478 O O . LEU B 1 61 ? 9.445 10.023 -2.098 1 97.94 61 LEU B O 1
ATOM 2482 N N . SER B 1 62 ? 8.391 10.438 -0.188 1 97.94 62 SER B N 1
ATOM 2483 C CA . SER B 1 62 ? 8.258 11.867 -0.46 1 97.94 62 SER B CA 1
ATOM 2484 C C . SER B 1 62 ? 9.141 12.688 0.471 1 97.94 62 SER B C 1
ATOM 2486 O O . SER B 1 62 ? 9.375 13.875 0.228 1 97.94 62 SER B O 1
ATOM 2488 N N . ALA B 1 63 ? 9.664 12.133 1.532 1 95.69 63 ALA B N 1
ATOM 2489 C CA . ALA B 1 63 ? 10.328 12.898 2.584 1 95.69 63 ALA B CA 1
ATOM 2490 C C . ALA B 1 63 ? 11.547 13.633 2.041 1 95.69 63 ALA B C 1
ATOM 2492 O O . ALA B 1 63 ? 11.836 14.758 2.453 1 95.69 63 ALA B O 1
ATOM 2493 N N . GLY B 1 64 ? 12.211 13.055 1.118 1 94.31 64 GLY B N 1
ATOM 2494 C CA . GLY B 1 64 ? 13.438 13.648 0.604 1 94.31 64 GLY B CA 1
ATOM 2495 C C . GLY B 1 64 ? 13.195 14.906 -0.203 1 94.31 64 GLY B C 1
ATOM 2496 O O . GLY B 1 64 ? 14.125 15.688 -0.439 1 94.31 64 GLY B O 1
ATOM 2497 N N . VAL B 1 65 ? 11.945 15.078 -0.626 1 96.5 65 VAL B N 1
ATOM 2498 C CA . VAL B 1 65 ? 11.648 16.219 -1.479 1 96.5 65 VAL B CA 1
ATOM 2499 C C . VAL B 1 65 ? 10.875 17.266 -0.682 1 96.5 65 VAL B C 1
ATOM 2501 O O . VAL B 1 65 ? 11.227 18.453 -0.689 1 96.5 65 VAL B O 1
ATOM 2504 N N . SER B 1 66 ? 9.906 16.875 0.097 1 97 66 SER B N 1
ATOM 2505 C CA . SER B 1 66 ? 8.969 17.844 0.679 1 97 66 SER B CA 1
ATOM 2506 C C . SER B 1 66 ? 9.016 17.797 2.203 1 97 66 SER B C 1
ATOM 2508 O O . SER B 1 66 ? 8.406 18.641 2.869 1 97 66 SER B O 1
ATOM 2510 N N . GLY B 1 67 ? 9.68 16.828 2.74 1 96 67 GLY B N 1
ATOM 2511 C CA . GLY B 1 67 ? 9.594 16.594 4.172 1 96 67 GLY B CA 1
ATOM 2512 C C . GLY B 1 67 ? 8.445 15.688 4.562 1 96 67 GLY B C 1
ATOM 2513 O O . GLY B 1 67 ? 8.328 15.289 5.723 1 96 67 GLY B O 1
ATOM 2514 N N . ALA B 1 68 ? 7.488 15.383 3.688 1 98.19 68 ALA B N 1
ATOM 2515 C CA . ALA B 1 68 ? 6.406 14.414 3.828 1 98.19 68 ALA B CA 1
ATOM 2516 C C . ALA B 1 68 ? 5.457 14.805 4.957 1 98.19 68 ALA B C 1
ATOM 2518 O O . ALA B 1 68 ? 5.238 14.031 5.891 1 98.19 68 ALA B O 1
ATOM 2519 N N . HIS B 1 69 ? 4.812 15.984 4.828 1 98.75 69 HIS B N 1
ATOM 2520 C CA . HIS B 1 69 ? 3.758 16.344 5.77 1 98.75 69 HIS B CA 1
ATOM 2521 C C . HIS B 1 69 ? 2.518 15.477 5.562 1 98.75 69 HIS B C 1
ATOM 2523 O O . HIS B 1 69 ? 1.992 14.898 6.52 1 98.75 69 HIS B O 1
ATOM 2529 N N . LEU B 1 70 ? 2.037 15.469 4.281 1 98.88 70 LEU B N 1
ATOM 2530 C CA . LEU B 1 70 ? 0.977 14.602 3.791 1 98.88 70 LEU B CA 1
ATOM 2531 C C . LEU B 1 70 ? -0.332 14.867 4.531 1 98.88 70 LEU B C 1
ATOM 2533 O O . LEU B 1 70 ? -1.283 14.086 4.414 1 98.88 70 LEU B O 1
ATOM 2537 N N . ASN B 1 71 ? -0.431 15.844 5.387 1 98.94 71 ASN B N 1
ATOM 2538 C CA . ASN B 1 71 ? -1.471 16.141 6.367 1 98.94 71 ASN B CA 1
ATOM 2539 C C . ASN B 1 71 ? -1.532 17.641 6.68 1 98.94 71 ASN B C 1
ATOM 2541 O O . ASN B 1 71 ? -0.639 18.172 7.336 1 98.94 71 ASN B O 1
ATOM 2545 N N . PRO B 1 72 ? -2.578 18.328 6.277 1 98.94 72 PRO B N 1
ATOM 2546 C CA . PRO B 1 72 ? -2.676 19.75 6.574 1 98.94 72 PRO B CA 1
ATOM 2547 C C . PRO B 1 72 ? -2.492 20.062 8.062 1 98.94 72 PRO B C 1
ATOM 2549 O O . PRO B 1 72 ? -1.934 21.109 8.414 1 98.94 72 PRO B O 1
ATOM 2552 N N . ALA B 1 73 ? -3.041 19.266 8.953 1 98.94 73 ALA B N 1
ATOM 2553 C CA . ALA B 1 73 ? -2.877 19.484 10.383 1 98.94 73 ALA B CA 1
ATOM 2554 C C . ALA B 1 73 ? -1.401 19.484 10.773 1 98.94 73 ALA B C 1
ATOM 2556 O O . ALA B 1 73 ? -0.963 20.297 11.586 1 98.94 73 ALA B O 1
ATOM 2557 N N . VAL B 1 74 ? -0.614 18.547 10.203 1 98.81 74 VAL B N 1
ATOM 2558 C CA . VAL B 1 74 ? 0.823 18.469 10.445 1 98.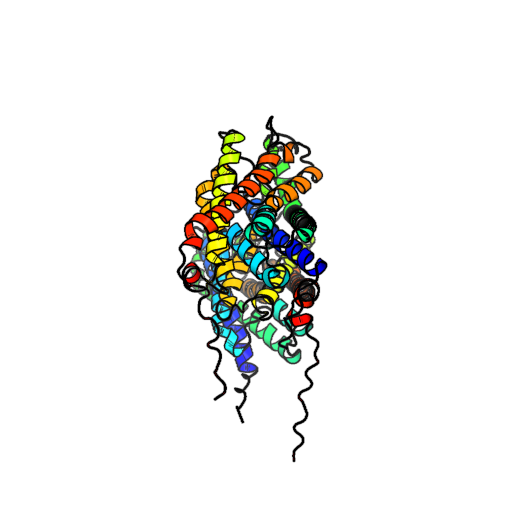81 74 VAL B CA 1
ATOM 2559 C C . VAL B 1 74 ? 1.513 19.703 9.867 1 98.81 74 VAL B C 1
ATOM 2561 O O . VAL B 1 74 ? 2.361 20.312 10.523 1 98.81 74 VAL B O 1
ATOM 2564 N N . SER B 1 75 ? 1.138 20.109 8.617 1 98.88 75 SER B N 1
ATOM 2565 C CA . SER B 1 75 ? 1.727 21.281 7.984 1 98.88 75 SER B CA 1
ATOM 2566 C C . SER B 1 75 ? 1.501 22.531 8.82 1 98.88 75 SER B C 1
ATOM 2568 O O . SER B 1 75 ? 2.424 23.328 9.023 1 98.88 75 SER B O 1
ATOM 2570 N N . ILE B 1 76 ? 0.305 22.703 9.297 1 98.81 76 ILE B N 1
ATOM 2571 C CA . ILE B 1 76 ? -0.047 23.875 10.078 1 98.81 76 ILE B CA 1
ATOM 2572 C C . ILE B 1 76 ? 0.702 23.859 11.406 1 98.81 76 ILE B C 1
ATOM 2574 O O . ILE B 1 76 ? 1.241 24.891 11.836 1 98.81 76 ILE B O 1
ATOM 2578 N N . ALA B 1 77 ? 0.747 22.734 12.055 1 98.69 77 ALA B N 1
ATOM 2579 C CA . ALA B 1 77 ? 1.474 22.625 13.32 1 98.69 77 ALA B CA 1
ATOM 2580 C C . ALA B 1 77 ? 2.959 22.922 13.125 1 98.69 77 ALA B C 1
ATOM 2582 O O . ALA B 1 77 ? 3.58 23.578 13.953 1 98.69 77 ALA B O 1
ATOM 2583 N N . LEU B 1 78 ? 3.533 22.391 12.023 1 97.94 78 LEU B N 1
ATOM 2584 C CA . LEU B 1 78 ? 4.949 22.625 11.758 1 97.94 78 LEU B CA 1
ATOM 2585 C C . LEU B 1 78 ? 5.203 24.094 11.453 1 97.94 78 LEU B C 1
ATOM 2587 O O . LEU B 1 78 ? 6.262 24.641 11.789 1 97.94 78 LEU B O 1
ATOM 2591 N N . TRP B 1 79 ? 4.297 24.75 10.742 1 97.94 79 TRP B N 1
ATOM 2592 C CA . TRP B 1 79 ? 4.398 26.188 10.508 1 97.94 79 TRP B CA 1
ATOM 2593 C C . TRP B 1 79 ? 4.43 26.969 11.82 1 97.94 79 TRP B C 1
ATOM 2595 O O . TRP B 1 79 ? 5.246 27.875 11.992 1 97.94 79 TRP B O 1
ATOM 2605 N N . LEU B 1 80 ? 3.643 26.562 12.766 1 97.56 80 LEU B N 1
ATOM 2606 C CA . LEU B 1 80 ? 3.492 27.297 14.016 1 97.56 80 LEU B CA 1
ATOM 2607 C C . LEU B 1 80 ? 4.613 26.953 14.984 1 97.56 80 LEU B C 1
ATOM 2609 O O . LEU B 1 80 ? 5.043 27.812 15.773 1 97.56 80 LEU B O 1
ATOM 2613 N N . PHE B 1 81 ? 5.145 25.703 14.906 1 95.25 81 PHE B N 1
ATOM 2614 C CA . PHE B 1 81 ? 5.945 25.266 16.031 1 95.25 81 PHE B CA 1
ATOM 2615 C C . PHE B 1 81 ? 7.309 24.766 15.578 1 95.25 81 PHE B C 1
ATOM 2617 O O . PHE B 1 81 ? 8.18 24.469 16.391 1 95.25 81 PHE B O 1
ATOM 2624 N N . ALA B 1 82 ? 7.469 24.672 14.219 1 93.88 82 ALA B N 1
ATOM 2625 C CA . ALA B 1 82 ? 8.703 24.016 13.812 1 93.88 82 ALA B CA 1
ATOM 2626 C C . ALA B 1 82 ? 9.312 24.703 12.594 1 93.88 82 ALA B C 1
ATOM 2628 O O . ALA B 1 82 ? 10 24.078 11.789 1 93.88 82 ALA B O 1
ATOM 2629 N N . GLY B 1 83 ? 8.992 25.922 12.305 1 94.06 83 GLY B N 1
ATOM 2630 C CA . GLY B 1 83 ? 9.719 26.797 11.391 1 94.06 83 GLY B CA 1
ATOM 2631 C C . GLY B 1 83 ? 9.352 26.562 9.938 1 94.06 83 GLY B C 1
ATOM 2632 O O . GLY B 1 83 ? 10.016 27.078 9.039 1 94.06 83 GLY B O 1
ATOM 2633 N N . PHE B 1 84 ? 8.305 25.703 9.641 1 96.19 84 PHE B N 1
ATOM 2634 C CA . PHE B 1 84 ? 7.852 25.562 8.258 1 96.19 84 PHE B CA 1
ATOM 2635 C C . PHE B 1 84 ? 7.406 26.906 7.688 1 96.19 84 PHE B C 1
ATOM 2637 O O . PHE B 1 84 ? 6.719 27.672 8.367 1 96.19 84 PHE B O 1
ATOM 2644 N N . GLU B 1 85 ? 7.754 27.219 6.473 1 96.94 85 GLU B N 1
ATOM 2645 C CA . GLU B 1 85 ? 7.461 28.5 5.832 1 96.94 85 GLU B CA 1
ATOM 2646 C C . GLU B 1 85 ? 5.965 28.641 5.559 1 96.94 85 GLU B C 1
ATOM 2648 O O . GLU B 1 85 ? 5.391 27.891 4.773 1 96.94 85 GLU B O 1
ATOM 2653 N N . GLY B 1 86 ? 5.355 29.672 6.082 1 97.88 86 GLY B N 1
ATOM 2654 C CA . GLY B 1 86 ? 3.92 29.891 6 1 97.88 86 GLY B CA 1
ATOM 2655 C C . GLY B 1 86 ? 3.424 30.094 4.582 1 97.88 86 GLY B C 1
ATOM 2656 O O . GLY B 1 86 ? 2.301 29.703 4.25 1 97.88 86 GLY B O 1
ATOM 2657 N N . ARG B 1 87 ? 4.238 30.672 3.736 1 97.81 87 ARG B N 1
ATOM 2658 C CA . ARG B 1 87 ? 3.852 30.938 2.355 1 97.81 87 ARG B CA 1
ATOM 2659 C C . ARG B 1 87 ? 3.574 29.641 1.604 1 97.81 87 ARG B C 1
ATOM 2661 O O . ARG B 1 87 ? 2.801 29.625 0.644 1 97.81 87 ARG B O 1
ATOM 2668 N N . LYS B 1 88 ? 4.137 28.562 2.059 1 98.25 88 LYS B N 1
ATOM 2669 C CA . LYS B 1 88 ? 4 27.266 1.375 1 98.25 88 LYS B CA 1
ATOM 2670 C C . LYS B 1 88 ? 2.729 26.547 1.807 1 98.25 88 LYS B C 1
ATOM 2672 O O . LYS B 1 88 ? 2.285 25.609 1.144 1 98.25 88 LYS B O 1
ATOM 2677 N N . LEU B 1 89 ? 2.137 26.984 2.84 1 98.5 89 LEU B N 1
ATOM 2678 C CA . LEU B 1 89 ? 1.061 26.266 3.51 1 98.5 89 LEU B CA 1
ATOM 2679 C C . LEU B 1 89 ? -0.113 26.031 2.562 1 98.5 89 LEU B C 1
ATOM 2681 O O . LEU B 1 89 ? -0.56 24.906 2.383 1 98.5 89 LEU B O 1
ATOM 2685 N N . PRO B 1 90 ? -0.608 27.094 1.896 1 98.62 90 PRO B N 1
ATOM 2686 C CA . PRO B 1 90 ? -1.763 26.844 1.029 1 98.62 90 PRO B CA 1
ATOM 2687 C C . PRO B 1 90 ? -1.453 25.875 -0.107 1 98.62 90 PRO B C 1
ATOM 2689 O O . PRO B 1 90 ? -2.324 25.109 -0.524 1 98.62 90 PRO B O 1
ATOM 2692 N N . PHE B 1 91 ? -0.242 25.875 -0.595 1 98.69 91 PHE B N 1
ATOM 2693 C CA . PHE B 1 91 ? 0.148 25.016 -1.697 1 98.69 91 PHE B CA 1
ATOM 2694 C C . PHE B 1 91 ? 0.262 23.562 -1.23 1 98.69 91 PHE B C 1
ATOM 2696 O O . PHE B 1 91 ? -0.203 22.656 -1.911 1 98.69 91 PHE B O 1
ATOM 2703 N N . TYR B 1 92 ? 0.881 23.375 -0.073 1 98.75 92 TYR B N 1
ATOM 2704 C CA . TYR B 1 92 ? 0.962 22.031 0.502 1 98.75 92 TYR B CA 1
ATOM 2705 C C . TYR B 1 92 ? -0.428 21.469 0.747 1 98.75 92 TYR B C 1
ATOM 2707 O O . TYR B 1 92 ? -0.714 20.328 0.36 1 98.75 92 TYR B O 1
ATOM 2715 N N . ILE B 1 93 ? -1.289 22.25 1.336 1 98.88 93 ILE B N 1
ATOM 2716 C CA . ILE B 1 93 ? -2.627 21.797 1.701 1 98.88 93 ILE B CA 1
ATOM 2717 C C . ILE B 1 93 ? -3.406 21.422 0.443 1 98.88 93 ILE B C 1
ATOM 2719 O O . ILE B 1 93 ? -4.023 20.344 0.386 1 98.88 93 ILE B O 1
ATOM 2723 N N . THR B 1 94 ? -3.348 22.234 -0.545 1 98.88 94 THR B N 1
ATOM 2724 C CA . THR B 1 94 ? -4.059 21.969 -1.79 1 98.88 94 THR B CA 1
ATOM 2725 C C . THR B 1 94 ? -3.537 20.703 -2.445 1 98.88 94 THR B C 1
ATOM 2727 O O . THR B 1 94 ? -4.32 19.875 -2.932 1 98.88 94 THR B O 1
ATOM 2730 N N . ALA B 1 95 ? -2.199 20.484 -2.484 1 98.94 95 ALA B N 1
ATOM 2731 C CA . ALA B 1 95 ? -1.592 19.297 -3.066 1 98.94 95 ALA B CA 1
ATOM 2732 C C . ALA B 1 95 ? -2.02 18.031 -2.312 1 98.94 95 ALA B C 1
ATOM 2734 O O . ALA B 1 95 ? -2.326 17.016 -2.924 1 98.94 95 ALA B O 1
ATOM 2735 N N . GLN B 1 96 ? -2.059 18.156 -1.017 1 98.94 96 GLN B N 1
ATOM 2736 C CA . GLN B 1 96 ? -2.449 17.031 -0.172 1 98.94 96 GLN B CA 1
ATOM 2737 C C . GLN B 1 96 ? -3.902 16.625 -0.422 1 98.94 96 GLN B C 1
ATOM 2739 O O . GLN B 1 96 ? -4.203 15.453 -0.633 1 98.94 96 GLN B O 1
ATOM 2744 N N . VAL B 1 97 ? -4.746 17.594 -0.465 1 98.94 97 VAL B N 1
ATOM 2745 C CA . VAL B 1 97 ? -6.168 17.344 -0.686 1 98.94 97 VAL B CA 1
ATOM 2746 C C . VAL B 1 97 ? -6.379 16.766 -2.086 1 98.94 97 VAL B C 1
ATOM 2748 O O . VAL B 1 97 ? -7.137 15.82 -2.266 1 98.94 97 VAL B O 1
ATOM 2751 N N . ALA B 1 98 ? -5.695 17.328 -3.045 1 98.94 98 ALA B N 1
ATOM 2752 C CA . ALA B 1 98 ? -5.805 16.844 -4.418 1 98.94 98 ALA B CA 1
ATOM 2753 C C . ALA B 1 98 ? -5.309 15.406 -4.535 1 98.94 98 ALA B C 1
ATOM 2755 O O . ALA B 1 98 ? -5.91 14.594 -5.234 1 98.94 98 ALA B O 1
ATOM 2756 N N . GLY B 1 99 ? -4.188 15.102 -3.91 1 98.94 99 GLY B N 1
ATOM 2757 C CA . GLY B 1 99 ? -3.691 13.734 -3.908 1 98.94 99 GLY B CA 1
ATOM 2758 C C . GLY B 1 99 ? -4.676 12.742 -3.314 1 98.94 99 GLY B C 1
ATOM 2759 O O . GLY B 1 99 ? -4.902 11.672 -3.883 1 98.94 99 GLY B O 1
ATOM 2760 N N . ALA B 1 100 ? -5.266 13.141 -2.207 1 98.94 100 ALA B N 1
ATOM 2761 C CA . ALA B 1 100 ? -6.246 12.289 -1.549 1 98.94 100 ALA B CA 1
ATOM 2762 C C . ALA B 1 100 ? -7.469 12.07 -2.439 1 98.94 100 ALA B C 1
ATOM 2764 O O . ALA B 1 100 ? -7.965 10.945 -2.559 1 98.94 100 ALA B O 1
ATOM 2765 N N . PHE B 1 101 ? -7.918 13.156 -3.023 1 98.94 101 PHE B N 1
ATOM 2766 C CA . PHE B 1 101 ? -9.055 13.094 -3.938 1 98.94 101 PHE B CA 1
ATOM 2767 C C . PHE B 1 101 ? -8.766 12.133 -5.086 1 98.94 101 PHE B C 1
ATOM 2769 O O . PHE B 1 101 ? -9.578 11.25 -5.375 1 98.94 101 PHE B O 1
ATOM 2776 N N . CYS B 1 102 ? -7.621 12.242 -5.719 1 98.88 102 CYS B N 1
ATOM 2777 C CA . CYS B 1 102 ? -7.281 11.469 -6.906 1 98.88 102 CYS B CA 1
ATOM 2778 C C . CYS B 1 102 ? -7.105 9.992 -6.566 1 98.88 102 CYS B C 1
ATOM 2780 O O . CYS B 1 102 ? -7.512 9.117 -7.336 1 98.88 102 CYS B O 1
ATOM 2782 N N . ALA B 1 103 ? -6.48 9.688 -5.496 1 98.94 103 ALA B N 1
ATOM 2783 C CA . ALA B 1 103 ? -6.297 8.297 -5.105 1 98.94 103 ALA B CA 1
ATOM 2784 C C . ALA B 1 103 ? -7.633 7.637 -4.77 1 98.94 103 ALA B C 1
ATOM 2786 O O . ALA B 1 103 ? -7.855 6.469 -5.098 1 98.94 103 ALA B O 1
ATOM 2787 N N . ALA B 1 104 ? -8.516 8.398 -4.047 1 98.88 104 ALA B N 1
ATOM 2788 C CA . ALA B 1 104 ? -9.852 7.871 -3.779 1 98.88 104 ALA B CA 1
ATOM 2789 C C . ALA B 1 104 ? -10.578 7.551 -5.078 1 98.88 104 ALA B C 1
ATOM 2791 O O . ALA B 1 104 ? -11.227 6.504 -5.195 1 98.88 104 ALA B O 1
ATOM 2792 N N . ALA B 1 105 ? -10.461 8.445 -6.035 1 98.88 105 ALA B N 1
ATOM 2793 C CA . ALA B 1 105 ? -11.078 8.227 -7.34 1 98.88 105 ALA B CA 1
ATOM 2794 C C . ALA B 1 105 ? -10.5 6.988 -8.023 1 98.88 105 ALA B C 1
ATOM 2796 O O . ALA B 1 105 ? -11.227 6.211 -8.641 1 98.88 105 ALA B O 1
ATOM 2797 N N . LEU B 1 106 ? -9.219 6.809 -7.902 1 98.81 106 LEU B N 1
ATOM 2798 C CA . LEU B 1 106 ? -8.555 5.66 -8.508 1 98.81 106 LEU B CA 1
ATOM 2799 C C . LEU B 1 106 ? -9.031 4.359 -7.875 1 98.81 106 LEU B C 1
ATOM 2801 O O . LEU B 1 106 ? -9.367 3.404 -8.586 1 98.81 106 LEU B O 1
ATOM 2805 N N . VAL B 1 107 ? -9.07 4.301 -6.57 1 98.81 107 VAL B N 1
ATOM 2806 C CA . VAL B 1 107 ? -9.531 3.104 -5.875 1 98.81 107 VAL B CA 1
ATOM 2807 C C . VAL B 1 107 ? -10.984 2.812 -6.25 1 98.81 107 VAL B C 1
ATOM 2809 O O . VAL B 1 107 ? -11.344 1.666 -6.523 1 98.81 107 VAL B O 1
ATOM 2812 N N . TYR B 1 108 ? -11.828 3.887 -6.27 1 98.69 108 TYR B N 1
ATOM 2813 C CA . TYR B 1 108 ? -13.219 3.707 -6.684 1 98.69 108 TYR B CA 1
ATOM 2814 C C . TYR B 1 108 ? -13.297 3.105 -8.078 1 98.69 108 TYR B C 1
ATOM 2816 O O . TYR B 1 108 ? -14.086 2.193 -8.328 1 98.69 108 TYR B O 1
ATOM 2824 N N . THR B 1 109 ? -12.461 3.611 -8.953 1 98.38 109 THR B N 1
ATOM 2825 C CA . THR B 1 109 ? -12.461 3.133 -10.328 1 98.38 109 THR B CA 1
ATOM 2826 C C . THR B 1 109 ? -12.039 1.666 -10.398 1 98.38 109 THR B C 1
ATOM 2828 O O . THR B 1 109 ? -12.695 0.858 -11.062 1 98.38 109 THR B O 1
ATOM 2831 N N . LEU B 1 110 ? -11.039 1.259 -9.719 1 98.19 110 LEU B N 1
ATOM 2832 C CA . LEU B 1 110 ? -10.523 -0.104 -9.75 1 98.19 110 LEU B CA 1
ATOM 2833 C C . LEU B 1 110 ? -11.523 -1.081 -9.141 1 98.19 110 LEU B C 1
ATOM 2835 O O . LEU B 1 110 ? -11.625 -2.229 -9.586 1 98.19 110 LEU B O 1
ATOM 2839 N N . TYR B 1 111 ? -12.297 -0.645 -8.172 1 98.31 111 TYR B N 1
ATOM 2840 C CA . TYR B 1 111 ? -13.266 -1.495 -7.48 1 98.31 111 TYR B CA 1
ATOM 2841 C C . TYR B 1 111 ? -14.68 -1.247 -8 1 98.31 111 TYR B C 1
ATOM 2843 O O . TYR B 1 111 ? -15.648 -1.738 -7.426 1 98.31 111 TYR B O 1
ATOM 2851 N N . SER B 1 112 ? -14.898 -0.472 -9.07 1 97.25 112 SER B N 1
ATOM 2852 C CA . SER B 1 112 ? -16.188 0.053 -9.484 1 97.25 112 SER B CA 1
ATOM 2853 C C . SER B 1 112 ? -17.188 -1.072 -9.727 1 97.25 112 SER B C 1
ATOM 2855 O O . SER B 1 112 ? -18.344 -0.979 -9.312 1 97.25 112 SER B O 1
ATOM 2857 N N . SER B 1 113 ? -16.766 -2.174 -10.367 1 97.12 113 SER B N 1
ATOM 2858 C CA . SER B 1 113 ? -17.656 -3.291 -10.648 1 97.12 113 SER B CA 1
ATOM 2859 C C . SER B 1 113 ? -18.203 -3.902 -9.352 1 97.12 113 SER B C 1
ATOM 2861 O O . SER B 1 113 ? -19.359 -4.289 -9.281 1 97.12 113 SER B O 1
ATOM 2863 N N . LEU B 1 114 ? -17.375 -3.916 -8.352 1 97.19 114 LEU B N 1
ATOM 2864 C CA . LEU B 1 114 ? -17.766 -4.535 -7.09 1 97.19 114 LEU B CA 1
ATOM 2865 C C . LEU B 1 114 ? -18.656 -3.6 -6.281 1 97.19 114 LEU B C 1
ATOM 2867 O O . LEU B 1 114 ? -19.562 -4.051 -5.562 1 97.19 114 LEU B O 1
ATOM 2871 N N . PHE B 1 115 ? -18.438 -2.279 -6.383 1 97.5 115 PHE B N 1
ATOM 2872 C CA . PHE B 1 115 ? -19.344 -1.318 -5.77 1 97.5 115 PHE B CA 1
ATOM 2873 C C . PHE B 1 115 ? -20.734 -1.451 -6.352 1 97.5 115 PHE B C 1
ATOM 2875 O O . PHE B 1 115 ? -21.719 -1.507 -5.609 1 97.5 115 PHE B O 1
ATOM 2882 N N . ILE B 1 116 ? -20.797 -1.52 -7.664 1 96.12 116 ILE B N 1
ATOM 2883 C CA . ILE B 1 116 ? -22.078 -1.596 -8.367 1 96.12 116 ILE B CA 1
ATOM 2884 C C . ILE B 1 116 ? -22.797 -2.885 -7.98 1 96.12 116 ILE B C 1
ATOM 2886 O O . ILE B 1 116 ? -23.984 -2.863 -7.66 1 96.12 116 ILE B O 1
ATOM 2890 N N . GLU B 1 117 ? -22.078 -3.998 -7.984 1 96.56 117 GLU B N 1
ATOM 2891 C CA . GLU B 1 117 ? -22.672 -5.285 -7.629 1 96.56 117 GLU B CA 1
ATOM 2892 C C . GLU B 1 117 ? -23.188 -5.273 -6.191 1 96.56 117 GLU B C 1
ATOM 2894 O O . GLU B 1 117 ? -24.266 -5.797 -5.91 1 96.56 117 GLU B O 1
ATOM 2899 N N . PHE B 1 118 ? -22.422 -4.719 -5.297 1 96.81 118 PHE B N 1
ATOM 2900 C CA . PHE B 1 118 ? -22.797 -4.672 -3.893 1 96.81 118 PHE B CA 1
ATOM 2901 C C . PHE B 1 118 ? -24.047 -3.826 -3.699 1 96.81 118 PHE B C 1
ATOM 2903 O O . PHE B 1 118 ? -24.984 -4.23 -2.996 1 96.81 118 PHE B O 1
ATOM 2910 N N . GLU B 1 119 ? -24.078 -2.658 -4.305 1 96.88 119 GLU B N 1
ATOM 2911 C CA . GLU B 1 119 ? -25.219 -1.756 -4.199 1 96.88 119 GLU B CA 1
ATOM 2912 C C . GLU B 1 119 ? -26.484 -2.408 -4.738 1 96.88 119 GLU B C 1
ATOM 2914 O O . GLU B 1 119 ? -27.562 -2.283 -4.141 1 96.88 119 GLU B O 1
ATOM 2919 N N . GLN B 1 120 ? -26.328 -3.096 -5.852 1 96.62 120 GLN B N 1
ATOM 2920 C CA . GLN B 1 120 ? -27.484 -3.783 -6.441 1 96.62 120 GLN B CA 1
ATOM 2921 C C . GLN B 1 120 ? -27.953 -4.926 -5.551 1 96.62 120 GLN B C 1
ATOM 2923 O O . GLN B 1 120 ? -29.156 -5.059 -5.289 1 96.62 120 GLN B O 1
ATOM 2928 N N . ALA B 1 121 ? -27.031 -5.703 -5.066 1 96.81 121 ALA B N 1
ATOM 2929 C CA . ALA B 1 121 ? -27.359 -6.871 -4.25 1 96.81 121 ALA B CA 1
ATOM 2930 C C . ALA B 1 121 ? -28.031 -6.453 -2.945 1 96.81 121 ALA B C 1
ATOM 2932 O O . ALA B 1 121 ? -28.922 -7.156 -2.445 1 96.81 121 ALA B O 1
ATOM 2933 N N . GLN B 1 122 ? -27.672 -5.293 -2.402 1 96.62 122 GLN B N 1
ATOM 2934 C CA . GLN B 1 122 ? -28.172 -4.859 -1.104 1 96.62 122 GLN B CA 1
ATOM 2935 C C . GLN B 1 122 ? -29.234 -3.775 -1.261 1 96.62 122 GLN B C 1
ATOM 2937 O O . GLN B 1 122 ? -29.719 -3.225 -0.269 1 96.62 122 GLN B O 1
ATOM 2942 N N . ASN B 1 123 ? -29.578 -3.42 -2.486 1 96.94 123 ASN B N 1
ATOM 2943 C CA . ASN B 1 123 ? -30.578 -2.398 -2.803 1 96.94 123 ASN B CA 1
ATOM 2944 C C . ASN B 1 123 ? -30.234 -1.065 -2.141 1 96.94 123 ASN B C 1
ATOM 2946 O O . ASN B 1 123 ? -31.094 -0.446 -1.512 1 96.94 123 ASN B O 1
ATOM 2950 N N . ILE B 1 124 ? -29.031 -0.715 -2.271 1 96.56 124 ILE B N 1
ATOM 2951 C CA . ILE B 1 124 ? -28.562 0.546 -1.707 1 96.56 124 ILE B CA 1
ATOM 2952 C C . ILE B 1 124 ? -28.641 1.648 -2.76 1 96.56 124 ILE B C 1
ATOM 2954 O O . ILE B 1 124 ? -28.172 1.479 -3.887 1 96.56 124 ILE B O 1
ATOM 2958 N N . VAL B 1 125 ? -29.281 2.777 -2.291 1 96.44 125 VAL B N 1
ATOM 2959 C CA . VAL B 1 125 ? -29.344 3.959 -3.146 1 96.44 125 VAL B CA 1
ATOM 2960 C C . VAL B 1 125 ? -28.344 5.008 -2.668 1 96.44 125 VAL B C 1
ATOM 2962 O O . VAL B 1 125 ? -28.422 5.465 -1.524 1 96.44 125 VAL B O 1
ATOM 2965 N N . ARG B 1 126 ? -27.453 5.414 -3.479 1 95.62 126 ARG B N 1
ATOM 2966 C CA . ARG B 1 126 ? -26.484 6.426 -3.09 1 95.62 126 ARG B CA 1
ATOM 2967 C C . ARG B 1 126 ? -27.172 7.715 -2.654 1 95.62 126 ARG B C 1
ATOM 2969 O O . ARG B 1 126 ? -28.141 8.156 -3.287 1 95.62 126 ARG B O 1
ATOM 2976 N N . GLY B 1 127 ? -26.656 8.32 -1.594 1 95.75 127 GLY B N 1
ATOM 2977 C CA . GLY B 1 127 ? -27.266 9.516 -1.036 1 95.75 127 GLY B CA 1
ATOM 2978 C C . GLY B 1 127 ? -28.188 9.227 0.139 1 95.75 127 GLY B C 1
ATOM 2979 O O . GLY B 1 127 ? -28.516 10.125 0.911 1 95.75 127 GLY B O 1
ATOM 2980 N N . SER B 1 128 ? -28.609 7.977 0.263 1 95.69 128 SER B N 1
ATOM 2981 C CA . SER B 1 128 ? -29.422 7.566 1.403 1 95.69 128 SER B CA 1
ATOM 2982 C C . SER B 1 128 ? -28.562 7.348 2.645 1 95.69 128 SER B C 1
ATOM 2984 O O . SER B 1 128 ? -27.328 7.332 2.561 1 95.69 128 SER B O 1
ATOM 2986 N N . GLN B 1 129 ? -29.156 7.164 3.766 1 95.06 129 GLN B N 1
ATOM 2987 C CA . GLN B 1 129 ? -28.469 6.883 5.016 1 95.06 129 GLN B CA 1
ATOM 2988 C C . GLN B 1 129 ? -27.703 5.566 4.934 1 95.06 129 GLN B C 1
ATOM 2990 O O . GLN B 1 129 ? -26.562 5.477 5.41 1 95.06 129 GLN B O 1
ATOM 2995 N N . ASP B 1 130 ? -28.234 4.59 4.281 1 95.19 130 ASP B N 1
ATOM 2996 C CA . ASP B 1 130 ? -27.641 3.268 4.168 1 95.19 130 ASP B CA 1
ATOM 2997 C C . ASP B 1 130 ? -26.359 3.32 3.326 1 95.19 130 ASP B C 1
ATOM 2999 O O . ASP B 1 130 ? -25.453 2.514 3.521 1 95.19 130 ASP B O 1
ATOM 3003 N N . SER B 1 131 ? -26.281 4.266 2.445 1 96.44 131 SER B N 1
ATOM 3004 C CA . SER B 1 131 ? -25.156 4.348 1.519 1 96.44 131 SER B CA 1
ATOM 3005 C C . SER B 1 131 ? -23.906 4.848 2.217 1 96.44 131 SER B C 1
ATOM 3007 O O . SER B 1 131 ? -22.797 4.75 1.671 1 96.44 131 SER B O 1
ATOM 3009 N N . LEU B 1 132 ? -24.047 5.375 3.459 1 96.06 132 LEU B N 1
ATOM 3010 C CA . LEU B 1 132 ? -22.891 5.828 4.238 1 96.06 132 LEU B CA 1
ATOM 3011 C C . LEU B 1 132 ? -21.938 4.672 4.52 1 96.06 132 LEU B C 1
ATOM 3013 O O . LEU B 1 132 ? -20.734 4.879 4.668 1 96.06 132 LEU B O 1
ATOM 3017 N N . ALA B 1 133 ? -22.5 3.49 4.535 1 95.69 133 ALA B N 1
ATOM 3018 C CA . ALA B 1 133 ? -21.656 2.314 4.75 1 95.69 133 ALA B CA 1
ATOM 3019 C C . ALA B 1 133 ? -20.594 2.195 3.664 1 95.69 133 ALA B C 1
ATOM 3021 O O . ALA B 1 133 ? -19.438 1.829 3.943 1 95.69 133 ALA B O 1
ATOM 3022 N N . LEU B 1 134 ? -20.953 2.549 2.441 1 97.69 134 LEU B N 1
ATOM 3023 C CA . LEU B 1 134 ? -20.016 2.477 1.34 1 97.69 134 LEU B CA 1
ATOM 3024 C C . LEU B 1 134 ? -19.188 3.756 1.252 1 97.69 134 LEU B C 1
ATOM 3026 O O . LEU B 1 134 ? -18 3.715 0.878 1 97.69 134 LEU B O 1
ATOM 3030 N N . ALA B 1 135 ? -19.797 4.906 1.602 1 98.19 135 ALA B N 1
ATOM 3031 C CA . ALA B 1 135 ? -19.016 6.137 1.666 1 98.19 135 ALA B CA 1
ATOM 3032 C C . ALA B 1 135 ? -17.875 6.012 2.674 1 98.19 135 ALA B C 1
ATOM 3034 O O . ALA B 1 135 ? -16.812 6.617 2.502 1 98.19 135 ALA B O 1
ATOM 3035 N N . SER B 1 136 ? -18.047 5.18 3.668 1 98.19 136 SER B N 1
ATOM 3036 C CA . SER B 1 136 ? -17.078 4.996 4.75 1 98.19 136 SER B CA 1
ATOM 3037 C C . SER B 1 136 ? -15.844 4.242 4.266 1 98.19 136 SER B C 1
ATOM 3039 O O . SER B 1 136 ? -14.859 4.129 4.992 1 98.19 136 SER B O 1
ATOM 3041 N N . VAL B 1 137 ? -15.883 3.756 3.078 1 98.56 137 VAL B N 1
ATOM 3042 C CA . VAL B 1 137 ? -14.68 3.197 2.457 1 98.56 137 VAL B CA 1
ATOM 3043 C C . VAL B 1 137 ? -13.625 4.289 2.297 1 98.56 137 VAL B C 1
ATOM 3045 O O . VAL B 1 137 ? -12.43 4.027 2.447 1 98.56 137 VAL B O 1
ATOM 3048 N N . PHE B 1 138 ? -14.078 5.496 2.074 1 98.75 138 PHE B N 1
ATOM 3049 C CA . PHE B 1 138 ? -13.188 6.551 1.606 1 98.75 138 PHE B CA 1
ATOM 3050 C C . PHE B 1 138 ? -12.945 7.586 2.701 1 98.75 138 PHE B C 1
ATOM 3052 O O . PHE B 1 138 ? -11.875 8.188 2.771 1 98.75 138 PHE B O 1
ATOM 3059 N N . SER B 1 139 ? -13.953 7.824 3.521 1 98.56 139 SER B N 1
ATOM 3060 C CA . SER B 1 139 ? -13.859 8.844 4.559 1 98.56 139 SER B CA 1
ATOM 3061 C C . SER B 1 139 ? -14.445 8.352 5.879 1 98.56 139 SER B C 1
ATOM 3063 O O . SER B 1 139 ? -15 7.25 5.941 1 98.56 139 SER B O 1
ATOM 3065 N N . THR B 1 140 ? -14.312 9.117 6.902 1 98.19 140 THR B N 1
ATOM 3066 C CA . THR B 1 140 ? -14.688 8.633 8.227 1 98.19 140 THR B CA 1
ATOM 3067 C C . THR B 1 140 ? -16.047 9.18 8.641 1 98.19 140 THR B C 1
ATOM 3069 O O . THR B 1 140 ? -16.406 10.312 8.289 1 98.19 140 THR B O 1
ATOM 3072 N N . TYR B 1 141 ? -16.781 8.43 9.367 1 97.62 141 TYR B N 1
ATOM 3073 C CA . TYR B 1 141 ? -18 8.773 10.07 1 97.62 141 TYR B CA 1
ATOM 3074 C C . TYR B 1 141 ? -18.016 8.195 11.477 1 97.62 141 TYR B C 1
ATOM 3076 O O . TYR B 1 141 ? -17.516 7.098 11.703 1 97.62 141 TYR B O 1
ATOM 3084 N N . PRO B 1 142 ? -18.562 8.867 12.375 1 96.62 142 PRO B N 1
ATOM 3085 C CA . PRO B 1 142 ? -18.469 8.422 13.773 1 96.62 142 PRO B CA 1
ATOM 3086 C C . PRO B 1 142 ? -19.438 7.285 14.086 1 96.62 142 PRO B C 1
ATOM 3088 O O . PRO B 1 142 ? -20.438 7.105 13.391 1 96.62 142 PRO B O 1
ATOM 3091 N N . HIS B 1 143 ? -19.094 6.512 15.125 1 95.12 143 HIS B N 1
ATOM 3092 C CA . HIS B 1 143 ? -20.078 5.582 15.672 1 95.12 143 HIS B CA 1
ATOM 3093 C C . HIS B 1 143 ? -21.406 6.281 15.953 1 95.12 143 HIS B C 1
ATOM 3095 O O . HIS B 1 143 ? -21.422 7.414 16.438 1 95.12 143 HIS B O 1
ATOM 3101 N N . PRO B 1 144 ? -22.516 5.586 15.703 1 93.56 144 PRO B N 1
ATOM 3102 C CA . PRO B 1 144 ? -23.828 6.23 15.836 1 93.56 144 PRO B CA 1
ATOM 3103 C C . PRO B 1 144 ? -24.094 6.707 17.266 1 93.56 144 PRO B C 1
ATOM 3105 O O . PRO B 1 144 ? -24.859 7.66 17.453 1 93.56 144 PRO B O 1
ATOM 3108 N N . ALA B 1 145 ? -23.453 6.176 18.219 1 95.81 145 ALA B N 1
ATOM 3109 C CA . ALA B 1 145 ? -23.719 6.492 19.625 1 95.81 145 ALA B CA 1
ATOM 3110 C C . ALA B 1 145 ? -22.984 7.766 20.047 1 95.81 145 ALA B C 1
ATOM 3112 O O . ALA B 1 145 ? -23.266 8.32 21.109 1 95.81 145 ALA B O 1
ATOM 3113 N N . LEU B 1 146 ? -22.078 8.297 19.188 1 96.75 146 LEU B N 1
ATOM 3114 C CA . LEU B 1 146 ? -21.312 9.477 19.547 1 96.75 146 LEU B CA 1
ATOM 3115 C C . LEU B 1 146 ? -21.984 10.75 19.047 1 96.75 146 LEU B C 1
ATOM 3117 O O . LEU B 1 146 ? -22.453 10.797 17.906 1 96.75 146 LEU B O 1
ATOM 3121 N N . SER B 1 147 ? -22.016 11.742 19.906 1 96.56 147 SER B N 1
ATOM 3122 C CA . SER B 1 147 ? -22.344 13.086 19.438 1 96.56 147 SER B CA 1
ATOM 3123 C C . SER B 1 147 ? -21.219 13.688 18.609 1 96.56 147 SER B C 1
ATOM 3125 O O . SER B 1 147 ? -20.094 13.188 18.641 1 96.56 147 SER B O 1
ATOM 3127 N N . VAL B 1 148 ? -21.484 14.75 17.875 1 96.56 148 VAL B N 1
ATOM 3128 C CA . VAL B 1 148 ? -20.484 15.445 17.078 1 96.56 148 VAL B CA 1
ATOM 3129 C C . VAL B 1 148 ? -19.391 16 18 1 96.56 148 VAL B C 1
ATOM 3131 O O . VAL B 1 148 ? -18.203 15.961 17.656 1 96.56 148 VAL B O 1
ATOM 3134 N N . GLY B 1 149 ? -19.844 16.531 19.156 1 97.5 149 GLY B N 1
ATOM 3135 C CA . GLY B 1 149 ? -18.891 17.031 20.125 1 97.5 149 GLY B CA 1
ATOM 3136 C C . GLY B 1 149 ? -17.938 15.961 20.641 1 97.5 149 GLY B C 1
ATOM 3137 O O . GLY B 1 149 ? -16.75 16.203 20.781 1 97.5 149 GLY B O 1
ATOM 3138 N N . GLN B 1 150 ? -18.484 14.758 20.953 1 97.12 150 GLN B N 1
ATOM 3139 C CA . GLN B 1 150 ? -17.656 13.641 21.406 1 97.12 150 GLN B CA 1
ATOM 3140 C C . GLN B 1 150 ? -16.688 13.203 20.312 1 97.12 150 GLN B C 1
ATOM 3142 O O . GLN B 1 150 ? -15.523 12.906 20.594 1 97.12 150 GLN B O 1
ATOM 3147 N N . ALA B 1 151 ? -17.188 13.148 19.078 1 98.38 151 ALA B N 1
ATOM 3148 C CA . ALA B 1 151 ? -16.312 12.797 17.953 1 98.38 151 ALA B CA 1
ATOM 3149 C C . ALA B 1 151 ? -15.203 13.82 17.781 1 98.38 151 ALA B C 1
ATOM 3151 O O . ALA B 1 151 ? -14.055 13.453 17.5 1 98.38 151 ALA B O 1
ATOM 3152 N N . PHE B 1 152 ? -15.531 15.062 17.953 1 98.62 152 PHE B N 1
ATOM 3153 C CA . PHE B 1 152 ? -14.547 16.141 17.875 1 98.62 152 PHE B CA 1
ATOM 3154 C C . PHE B 1 152 ? -13.453 15.938 18.922 1 98.62 152 PHE B C 1
ATOM 3156 O O . PHE B 1 152 ? -12.266 16.031 18.609 1 98.62 152 PHE B O 1
ATOM 3163 N N . LEU B 1 153 ? -13.844 15.641 20.109 1 98.56 153 LEU B N 1
ATOM 3164 C CA . LEU B 1 153 ? -12.883 15.43 21.203 1 98.56 153 LEU B CA 1
ATOM 3165 C C . LEU B 1 153 ? -11.977 14.25 20.906 1 98.56 153 LEU B C 1
ATOM 3167 O O . LEU B 1 153 ? -10.766 14.312 21.141 1 98.56 153 LEU B O 1
ATOM 3171 N N . VAL B 1 154 ? -12.531 13.148 20.406 1 98.56 154 VAL B N 1
ATOM 3172 C CA . VAL B 1 154 ? -11.742 11.977 20.047 1 98.56 154 VAL B CA 1
ATOM 3173 C C . VAL B 1 154 ? -10.672 12.359 19.031 1 98.56 154 VAL B C 1
ATOM 3175 O O . VAL B 1 154 ? -9.492 12.055 19.219 1 98.56 154 VAL B O 1
ATOM 3178 N N . GLU B 1 155 ? -11 13.078 17.984 1 98.75 155 GLU B N 1
ATOM 3179 C CA . GLU B 1 155 ? -10.07 13.43 16.906 1 98.75 155 GLU B CA 1
ATOM 3180 C C . GLU B 1 155 ? -9.008 14.406 17.406 1 98.75 155 GLU B C 1
ATOM 3182 O O . GLU B 1 155 ? -7.855 14.352 16.969 1 98.75 155 GLU B O 1
ATOM 3187 N N . VAL B 1 156 ? -9.391 15.273 18.328 1 98.88 156 VAL B N 1
ATOM 3188 C CA . VAL B 1 156 ? -8.406 16.172 18.922 1 98.88 156 VAL B CA 1
ATOM 3189 C C . VAL B 1 156 ? -7.359 15.367 19.672 1 98.88 156 VAL B C 1
ATOM 3191 O O . VAL B 1 156 ? -6.156 15.562 19.484 1 98.88 156 VAL B O 1
ATOM 3194 N N . VAL B 1 157 ? -7.816 14.445 20.484 1 98.75 157 VAL B N 1
ATOM 3195 C CA . VAL B 1 157 ? -6.938 13.711 21.391 1 98.75 157 VAL B CA 1
ATOM 3196 C C . VAL B 1 157 ? -6.016 12.797 20.578 1 98.75 157 VAL B C 1
ATOM 3198 O O . VAL B 1 157 ? -4.797 12.812 20.781 1 98.75 157 VAL B O 1
ATOM 3201 N N . ILE B 1 158 ? -6.57 12.094 19.641 1 98.69 158 ILE B N 1
ATOM 3202 C CA . ILE B 1 158 ? -5.738 11.117 18.938 1 98.69 158 ILE B CA 1
ATOM 3203 C C . ILE B 1 158 ? -4.766 11.844 18.016 1 98.69 158 ILE B C 1
ATOM 3205 O O . ILE B 1 158 ? -3.639 11.391 17.812 1 98.69 158 ILE B O 1
ATOM 3209 N N . THR B 1 159 ? -5.121 13.008 17.5 1 98.81 159 THR B N 1
ATOM 3210 C CA . THR B 1 159 ? -4.195 13.75 16.641 1 98.81 159 THR B CA 1
ATOM 3211 C C . THR B 1 159 ? -3.117 14.43 17.484 1 98.81 159 THR B C 1
ATOM 3213 O O . THR B 1 159 ? -1.97 14.555 17.062 1 98.81 159 THR B O 1
ATOM 3216 N N . ALA B 1 160 ? -3.484 14.852 18.703 1 98.81 160 ALA B N 1
ATOM 3217 C CA . ALA B 1 160 ? -2.479 15.398 19.609 1 98.81 160 ALA B CA 1
ATOM 3218 C C . ALA B 1 160 ? -1.409 14.352 19.938 1 98.81 160 ALA B C 1
ATOM 3220 O O . ALA B 1 160 ? -0.213 14.656 19.906 1 98.81 160 ALA B O 1
ATOM 3221 N N . ILE B 1 161 ? -1.852 13.172 20.25 1 98.56 161 ILE B N 1
ATOM 3222 C CA . ILE B 1 161 ? -0.931 12.078 20.531 1 98.56 161 ILE B CA 1
ATOM 3223 C C . ILE B 1 161 ? -0.079 11.781 19.297 1 98.56 161 ILE B C 1
ATOM 3225 O O . ILE B 1 161 ? 1.144 11.648 19.406 1 98.56 161 ILE B O 1
ATOM 3229 N N . LEU B 1 162 ? -0.703 11.703 18.109 1 98.56 162 LEU B N 1
ATOM 3230 C CA . LEU B 1 162 ? 0.007 11.461 16.859 1 98.56 162 LEU B CA 1
ATOM 3231 C C . LEU B 1 162 ? 1.119 12.484 16.656 1 98.56 162 LEU B C 1
ATOM 3233 O O . LEU B 1 162 ? 2.279 12.117 16.469 1 98.56 162 LEU B O 1
ATOM 3237 N N . MET B 1 163 ? 0.759 13.75 16.797 1 98.62 163 MET B N 1
ATOM 3238 C CA . MET B 1 163 ? 1.703 14.812 16.469 1 98.62 163 MET B CA 1
ATOM 3239 C C . MET B 1 163 ? 2.809 14.891 17.531 1 98.62 163 MET B C 1
ATOM 3241 O O . MET B 1 163 ? 3.975 15.109 17.188 1 98.62 163 MET B O 1
ATOM 3245 N N . ALA B 1 164 ? 2.498 14.734 18.812 1 98.19 164 ALA B N 1
ATOM 3246 C CA . ALA B 1 164 ? 3.506 14.758 19.859 1 98.19 164 ALA B CA 1
ATOM 3247 C C . ALA B 1 164 ? 4.543 13.656 19.656 1 98.19 164 ALA B C 1
ATOM 3249 O O . ALA B 1 164 ? 5.746 13.898 19.781 1 98.19 164 ALA B O 1
ATOM 3250 N N . VAL B 1 165 ? 4.074 12.492 19.312 1 97.81 165 VAL B N 1
ATOM 3251 C CA . VAL B 1 165 ? 4.984 11.359 19.156 1 97.81 165 VAL B CA 1
ATOM 3252 C C . VAL B 1 165 ? 5.781 11.5 17.859 1 97.81 165 VAL B C 1
ATOM 3254 O O . VAL B 1 165 ? 6.957 11.133 17.812 1 97.81 165 VAL B O 1
ATOM 3257 N N . ILE B 1 166 ? 5.191 12.047 16.797 1 97.5 166 ILE B N 1
ATOM 3258 C CA . ILE B 1 166 ? 5.945 12.344 15.578 1 97.5 166 ILE B CA 1
ATOM 3259 C C . ILE B 1 166 ? 7.094 13.297 15.906 1 97.5 166 ILE B C 1
ATOM 3261 O O . ILE B 1 166 ? 8.227 13.086 15.477 1 97.5 166 ILE B O 1
ATOM 3265 N N . MET B 1 167 ? 6.777 14.391 16.688 1 96.38 167 MET B N 1
ATOM 3266 C CA . MET B 1 167 ? 7.82 15.328 17.094 1 96.38 167 MET B CA 1
ATOM 3267 C C . MET B 1 167 ? 8.914 14.609 17.891 1 96.38 167 MET B C 1
ATOM 3269 O O . MET B 1 167 ? 10.102 14.859 17.672 1 96.38 167 MET B O 1
ATOM 3273 N N . ALA B 1 168 ? 8.547 13.688 18.734 1 95.31 168 ALA B N 1
ATOM 3274 C CA . ALA B 1 168 ? 9.508 12.953 19.547 1 95.31 168 ALA B CA 1
ATOM 3275 C C . ALA B 1 168 ? 10.375 12.047 18.672 1 95.31 168 ALA B C 1
ATOM 3277 O O . ALA B 1 168 ? 11.586 11.953 18.891 1 95.31 168 ALA B O 1
ATOM 3278 N N . LEU B 1 169 ? 9.789 11.367 17.688 1 95 169 LEU B N 1
ATOM 3279 C CA . LEU B 1 169 ? 10.469 10.398 16.844 1 95 169 LEU B CA 1
ATOM 3280 C C . LEU B 1 169 ? 11.445 11.094 15.891 1 95 169 LEU B C 1
ATOM 3282 O O . LEU B 1 169 ? 12.398 10.477 15.406 1 95 169 LEU B O 1
ATOM 3286 N N . THR B 1 170 ? 11.203 12.391 15.625 1 92.88 170 THR B N 1
ATOM 3287 C CA . THR B 1 170 ? 12.008 13.07 14.617 1 92.88 170 THR B CA 1
ATOM 3288 C C . THR B 1 170 ? 12.945 14.086 15.273 1 92.88 170 THR B C 1
ATOM 3290 O O . THR B 1 170 ? 13.648 14.828 14.578 1 92.88 170 THR B O 1
ATOM 3293 N N . ASP B 1 171 ? 12.875 14.172 16.609 1 92.19 171 ASP B N 1
ATOM 3294 C CA . ASP B 1 171 ? 13.797 15 17.391 1 92.19 171 ASP B CA 1
ATOM 3295 C C . ASP B 1 171 ? 15.086 14.242 17.703 1 92.19 171 ASP B C 1
ATOM 3297 O O . ASP B 1 171 ? 15.125 13.438 18.625 1 92.19 171 ASP B O 1
ATOM 3301 N N . ASP B 1 172 ? 16.078 14.508 16.984 1 90.81 172 ASP B N 1
ATOM 3302 C CA . ASP B 1 172 ? 17.344 13.789 17.125 1 90.81 172 ASP B CA 1
ATOM 3303 C C . ASP B 1 172 ? 17.969 14.023 18.484 1 90.81 172 ASP B C 1
ATOM 3305 O O . ASP B 1 172 ? 18.875 13.289 18.891 1 90.81 172 ASP B O 1
ATOM 3309 N N . GLY B 1 173 ? 17.562 15.055 19.188 1 88.56 173 GLY B N 1
ATOM 3310 C CA . GLY B 1 173 ? 18.062 15.312 20.531 1 88.56 173 GLY B CA 1
ATOM 3311 C C . GLY B 1 173 ? 17.375 14.477 21.578 1 88.56 173 GLY B C 1
ATOM 3312 O O . GLY B 1 173 ? 17.797 14.445 22.734 1 88.56 173 GLY B O 1
ATOM 3313 N N . ASN B 1 174 ? 16.281 13.906 21.203 1 91.75 174 ASN B N 1
ATOM 3314 C CA . ASN B 1 174 ? 15.531 13.062 22.125 1 91.75 174 ASN B CA 1
ATOM 3315 C C . ASN B 1 174 ? 16 11.609 22.078 1 91.75 174 ASN B C 1
ATOM 3317 O O . ASN B 1 174 ? 15.312 10.75 21.516 1 91.75 174 ASN B O 1
ATOM 3321 N N . GLY B 1 175 ? 17.219 11.297 22.719 1 89 175 GLY B N 1
ATOM 3322 C CA . GLY B 1 175 ? 17.828 9.977 22.672 1 89 175 GLY B CA 1
ATOM 3323 C C . GLY B 1 175 ? 18.609 9.727 21.391 1 89 175 GLY B C 1
ATOM 3324 O O . GLY B 1 175 ? 19.188 10.656 20.828 1 89 175 GLY B O 1
ATOM 3325 N N . LEU B 1 176 ? 18.703 8.398 21.016 1 85.38 176 LEU B N 1
ATOM 3326 C CA . LEU B 1 176 ? 19.406 8.047 19.781 1 85.38 176 LEU B CA 1
ATOM 3327 C C . LEU B 1 176 ? 18.562 8.406 18.547 1 85.38 176 LEU B C 1
ATOM 3329 O O . LEU B 1 176 ? 17.359 8.133 18.516 1 85.38 176 LEU B O 1
ATOM 3333 N N . PRO B 1 177 ? 19.203 9.008 17.609 1 87.12 177 PRO B N 1
ATOM 3334 C CA . PRO B 1 177 ? 18.469 9.281 16.375 1 87.12 177 PRO B CA 1
ATOM 3335 C C . PRO B 1 177 ? 17.891 8.023 15.75 1 87.12 177 PRO B C 1
ATOM 3337 O O . PRO B 1 177 ? 18.547 6.98 15.711 1 87.12 177 PRO B O 1
ATOM 3340 N N . ARG B 1 178 ? 16.703 8.109 15.242 1 89.62 178 ARG B N 1
ATOM 3341 C CA . ARG B 1 178 ? 16.031 6.949 14.672 1 89.62 178 ARG B CA 1
ATOM 3342 C C . ARG B 1 178 ? 16.453 6.73 13.219 1 89.62 178 ARG B C 1
ATOM 3344 O O . ARG B 1 178 ? 16.453 5.598 12.734 1 89.62 178 ARG B O 1
ATOM 3351 N N . GLY B 1 179 ? 16.766 7.836 12.594 1 91.69 179 GLY B N 1
ATOM 3352 C CA . GLY B 1 179 ? 17.188 7.727 11.211 1 91.69 179 GLY B CA 1
ATOM 3353 C C . GLY B 1 179 ? 16.125 7.172 10.297 1 91.69 179 GLY B C 1
ATOM 3354 O O . GLY B 1 179 ? 14.984 7.641 10.305 1 91.69 179 GLY B O 1
ATOM 3355 N N . PRO B 1 180 ? 16.516 6.188 9.484 1 92.94 180 PRO B N 1
ATOM 3356 C CA . PRO B 1 180 ? 15.578 5.668 8.477 1 92.94 180 PRO B CA 1
ATOM 3357 C C . PRO B 1 180 ? 14.445 4.844 9.086 1 92.94 180 PRO B C 1
ATOM 3359 O O . PRO B 1 180 ? 13.523 4.434 8.383 1 92.94 180 PRO B O 1
ATOM 3362 N N . LEU B 1 181 ? 14.477 4.633 10.312 1 95.19 181 LEU B N 1
ATOM 3363 C CA . LEU B 1 181 ? 13.43 3.861 10.977 1 95.19 181 LEU B CA 1
ATOM 3364 C C . LEU B 1 181 ? 12.211 4.73 11.266 1 95.19 181 LEU B C 1
ATOM 3366 O O . LEU B 1 181 ? 11.117 4.215 11.508 1 95.19 181 LEU B O 1
ATOM 3370 N N . ALA B 1 182 ? 12.352 6.031 11.312 1 95.81 182 ALA B N 1
ATOM 3371 C CA . ALA B 1 182 ? 11.336 6.957 11.805 1 95.81 182 ALA B CA 1
ATOM 3372 C C . ALA B 1 182 ? 10.031 6.801 11.039 1 95.81 182 ALA B C 1
ATOM 3374 O O . ALA B 1 182 ? 8.961 6.688 11.641 1 95.81 182 ALA B O 1
ATOM 3375 N N . PRO B 1 183 ? 10.109 6.711 9.672 1 97.5 183 PRO B N 1
ATOM 3376 C CA . PRO B 1 183 ? 8.844 6.551 8.945 1 97.5 183 PRO B CA 1
ATOM 3377 C C . PRO B 1 183 ? 8.109 5.262 9.32 1 97.5 183 PRO B C 1
ATOM 3379 O O . PRO B 1 183 ? 6.883 5.266 9.453 1 97.5 183 PRO B O 1
ATOM 3382 N N . LEU B 1 184 ? 8.828 4.176 9.492 1 97.56 184 LEU B N 1
ATOM 3383 C CA . LEU B 1 184 ? 8.211 2.916 9.891 1 97.56 184 LEU B CA 1
ATOM 3384 C C . LEU B 1 184 ? 7.57 3.039 11.266 1 97.56 184 LEU B C 1
ATOM 3386 O O . LEU B 1 184 ? 6.461 2.549 11.492 1 97.56 184 LEU B O 1
ATOM 3390 N N . LEU B 1 185 ? 8.242 3.723 12.219 1 97.06 185 LEU B N 1
ATOM 3391 C CA . LEU B 1 185 ? 7.73 3.916 13.57 1 97.06 185 LEU B CA 1
ATOM 3392 C C . LEU B 1 185 ? 6.477 4.785 13.555 1 97.06 185 LEU B C 1
ATOM 3394 O O . LEU B 1 185 ? 5.543 4.547 14.32 1 97.06 185 LEU B O 1
ATOM 3398 N N . ILE B 1 186 ? 6.43 5.766 12.703 1 97.94 186 ILE B N 1
ATOM 3399 C CA . ILE B 1 186 ? 5.25 6.613 12.562 1 97.94 186 ILE B CA 1
ATOM 3400 C C . ILE B 1 186 ? 4.07 5.777 12.062 1 97.94 186 ILE B C 1
ATOM 3402 O O . ILE B 1 186 ? 2.951 5.918 12.562 1 97.94 186 ILE B O 1
ATOM 3406 N N . GLY B 1 187 ? 4.344 4.906 11.102 1 98.62 187 GLY B N 1
ATOM 3407 C CA . GLY B 1 187 ? 3.297 4.004 10.648 1 98.62 187 GLY B CA 1
ATOM 3408 C C . GLY B 1 187 ? 2.771 3.102 11.75 1 98.62 187 GLY B C 1
ATOM 3409 O O . GLY B 1 187 ? 1.562 2.881 11.852 1 98.62 187 GLY B O 1
ATOM 3410 N N . LEU B 1 188 ? 3.656 2.561 12.539 1 98.06 188 LEU B N 1
ATOM 3411 C CA . LEU B 1 188 ? 3.252 1.716 13.664 1 98.06 188 LEU B CA 1
ATOM 3412 C C . LEU B 1 188 ? 2.438 2.512 14.68 1 98.06 188 LEU B C 1
ATOM 3414 O O . LEU B 1 188 ? 1.491 1.988 15.266 1 98.06 188 LEU B O 1
ATOM 3418 N N . LEU B 1 189 ? 2.779 3.74 14.914 1 98.38 189 LEU B N 1
ATOM 3419 C CA . LEU B 1 189 ? 2.012 4.633 15.781 1 98.38 189 LEU B CA 1
ATOM 3420 C C . LEU B 1 189 ? 0.582 4.781 15.273 1 98.38 189 LEU B C 1
ATOM 3422 O O . LEU B 1 189 ? -0.371 4.66 16.047 1 98.38 189 LEU B O 1
ATOM 3426 N N . ILE B 1 190 ? 0.44 5.039 14.008 1 98.56 190 ILE B N 1
ATOM 3427 C CA . ILE B 1 190 ? -0.877 5.195 13.398 1 98.56 190 ILE B CA 1
ATOM 3428 C C . ILE B 1 190 ? -1.677 3.906 13.562 1 98.56 190 ILE B C 1
ATOM 3430 O O . ILE B 1 190 ? -2.863 3.943 13.898 1 98.56 190 ILE B O 1
ATOM 3434 N N . ALA B 1 191 ? -1.012 2.768 13.359 1 98.44 191 ALA B N 1
ATOM 3435 C CA . ALA B 1 191 ? -1.671 1.47 13.484 1 98.44 191 ALA B CA 1
ATOM 3436 C C . ALA B 1 191 ? -2.215 1.265 14.891 1 98.44 191 ALA B C 1
ATOM 3438 O O . ALA B 1 191 ? -3.34 0.794 15.07 1 98.44 191 ALA B O 1
ATOM 3439 N N . VAL B 1 192 ? -1.433 1.608 15.914 1 97.94 192 VAL B N 1
ATOM 3440 C CA . VAL B 1 192 ? -1.865 1.38 17.297 1 97.94 192 VAL B CA 1
ATOM 3441 C C . VAL B 1 192 ? -2.98 2.359 17.656 1 97.94 192 VAL B C 1
ATOM 3443 O O . VAL B 1 192 ? -3.916 2.006 18.375 1 97.94 192 VAL B O 1
ATOM 3446 N N . ILE B 1 193 ? -2.957 3.617 17.203 1 98.19 193 ILE B N 1
ATOM 3447 C CA . ILE B 1 193 ? -4.027 4.578 17.453 1 98.19 193 ILE B CA 1
ATOM 3448 C C . ILE B 1 193 ? -5.32 4.078 16.812 1 98.19 193 ILE B C 1
ATOM 3450 O O . ILE B 1 193 ? -6.379 4.086 17.438 1 98.19 193 ILE B O 1
ATOM 3454 N N . GLY B 1 194 ? -5.199 3.674 15.547 1 97.56 194 GLY B N 1
ATOM 3455 C CA . GLY B 1 194 ? -6.367 3.15 14.852 1 97.56 194 GLY B CA 1
ATOM 3456 C C . GLY B 1 194 ? -6.984 1.948 15.539 1 97.56 194 GLY B C 1
ATOM 3457 O O . GLY B 1 194 ? -8.211 1.828 15.617 1 97.56 194 GLY B O 1
ATOM 3458 N N . SER B 1 195 ? -6.145 1.053 16.062 1 96.69 195 SER B N 1
ATOM 3459 C CA . SER B 1 195 ? -6.633 -0.15 16.734 1 96.69 195 SER B CA 1
ATOM 3460 C C . SER B 1 195 ? -7.285 0.186 18.062 1 96.69 195 SER B C 1
ATOM 3462 O O . SER B 1 195 ? -8.227 -0.488 18.5 1 96.69 195 SER B O 1
ATOM 3464 N N . ALA B 1 196 ? -6.832 1.222 18.719 1 96.62 196 ALA B N 1
ATOM 3465 C CA . ALA B 1 196 ? -7.324 1.575 20.047 1 96.62 196 ALA B CA 1
ATOM 3466 C C . ALA B 1 196 ? -8.594 2.422 19.953 1 96.62 196 ALA B C 1
ATOM 3468 O O . ALA B 1 196 ? -9.508 2.27 20.766 1 96.62 196 ALA B O 1
ATOM 3469 N N . MET B 1 197 ? -8.664 3.285 18.938 1 96.75 197 MET B N 1
ATOM 3470 C CA . MET B 1 197 ? -9.703 4.309 18.969 1 96.75 197 MET B CA 1
ATOM 3471 C C . MET B 1 197 ? -10.508 4.309 17.672 1 96.75 197 MET B C 1
ATOM 3473 O O . MET B 1 197 ? -11.469 5.07 17.516 1 96.75 197 MET B O 1
ATOM 3477 N N . GLY B 1 198 ? -10.188 3.449 16.734 1 96.5 198 GLY B N 1
ATOM 3478 C CA . GLY B 1 198 ? -10.797 3.404 15.422 1 96.5 198 GLY B CA 1
ATOM 3479 C C . GLY B 1 198 ? -12.305 3.252 15.461 1 96.5 198 GLY B C 1
ATOM 3480 O O . GLY B 1 198 ? -13.023 3.914 14.711 1 96.5 198 GLY B O 1
ATOM 3481 N N . PRO B 1 199 ? -12.867 2.412 16.328 1 95.5 199 PRO B N 1
ATOM 3482 C CA . PRO B 1 199 ? -14.312 2.178 16.359 1 95.5 199 PRO B CA 1
ATOM 3483 C C . PRO B 1 199 ? -15.109 3.439 16.672 1 95.5 199 PRO B C 1
ATOM 3485 O O . PRO B 1 199 ? -16.312 3.502 16.375 1 95.5 199 PRO B O 1
ATOM 3488 N N . LEU B 1 200 ? -14.461 4.426 17.219 1 96.69 200 LEU B N 1
ATOM 3489 C CA . LEU B 1 200 ? -15.195 5.617 17.625 1 96.69 200 LEU B CA 1
ATOM 3490 C C . LEU B 1 200 ? -15.422 6.543 16.438 1 96.69 200 LEU B C 1
ATOM 3492 O O . LEU B 1 200 ? -16.562 6.891 16.125 1 96.69 200 LEU B O 1
ATOM 3496 N N . THR B 1 201 ? -14.383 6.898 15.68 1 97.75 201 THR B N 1
ATOM 3497 C CA . THR B 1 201 ? -14.531 7.934 14.656 1 97.75 201 THR B CA 1
ATOM 3498 C C . THR B 1 201 ? -13.906 7.488 13.336 1 97.75 201 THR B C 1
ATOM 3500 O O . THR B 1 201 ? -13.961 8.219 12.344 1 97.75 201 THR B O 1
ATOM 3503 N N . GLY B 1 202 ? -13.227 6.344 13.328 1 96.25 202 GLY B N 1
ATOM 3504 C CA . GLY B 1 202 ? -12.477 5.938 12.156 1 96.25 202 GLY B CA 1
ATOM 3505 C C . GLY B 1 202 ? -11.086 6.535 12.102 1 96.25 202 GLY B C 1
ATOM 3506 O O . GLY B 1 202 ? -10.352 6.32 11.133 1 96.25 202 GLY B O 1
ATOM 3507 N N . PHE B 1 203 ? -10.719 7.406 13.008 1 96.44 203 PHE B N 1
ATOM 3508 C CA . PHE B 1 203 ? -9.422 8.016 13.266 1 96.44 203 PHE B CA 1
ATOM 3509 C C . PHE B 1 203 ? -8.914 8.75 12.031 1 96.44 203 PHE B C 1
ATOM 3511 O O . PHE B 1 203 ? -7.867 8.406 11.484 1 96.44 203 PHE B O 1
ATOM 3518 N N . ALA B 1 204 ? -9.539 9.773 11.625 1 97.56 204 ALA B N 1
ATOM 3519 C CA . ALA B 1 204 ? -9.148 10.602 10.484 1 97.56 204 ALA B CA 1
ATOM 3520 C C . ALA B 1 204 ? -7.762 11.203 10.703 1 97.56 204 ALA B C 1
ATOM 3522 O O . ALA B 1 204 ? -6.816 10.875 9.984 1 97.56 204 ALA B O 1
ATOM 3523 N N . MET B 1 205 ? -7.641 12.07 11.758 1 98.62 205 MET B N 1
ATOM 3524 C CA . MET B 1 205 ? -6.414 12.703 12.234 1 98.62 205 MET B CA 1
ATOM 3525 C C . MET B 1 205 ? -5.797 13.578 11.156 1 98.62 205 MET B C 1
ATOM 3527 O O . MET B 1 205 ? -4.77 14.219 11.383 1 98.62 205 MET B O 1
ATOM 3531 N N . ASN B 1 206 ? -6.246 13.648 9.922 1 98.88 206 ASN B N 1
ATOM 3532 C CA . ASN B 1 206 ? -5.695 14.25 8.703 1 98.88 206 ASN B CA 1
ATOM 3533 C C . ASN B 1 206 ? -6.793 14.852 7.836 1 98.88 206 ASN B C 1
ATOM 3535 O O . ASN B 1 206 ? -7.516 14.133 7.145 1 98.88 206 ASN B O 1
ATOM 3539 N N . PRO B 1 207 ? -6.918 16.188 7.844 1 98.94 207 PRO B N 1
ATOM 3540 C CA . PRO B 1 207 ? -7.984 16.812 7.062 1 98.94 207 PRO B CA 1
ATOM 3541 C C . PRO B 1 207 ? -7.969 16.406 5.594 1 98.94 207 PRO B C 1
ATOM 3543 O O . PRO B 1 207 ? -9.023 16.219 4.988 1 98.94 207 PRO B O 1
ATOM 3546 N N . ALA B 1 208 ? -6.816 16.25 4.992 1 98.94 208 ALA B N 1
ATOM 3547 C CA . ALA B 1 208 ? -6.734 15.883 3.584 1 98.94 208 ALA B CA 1
ATOM 3548 C C . ALA B 1 208 ? -7.219 14.453 3.363 1 98.94 208 ALA B C 1
ATOM 3550 O O . ALA B 1 208 ? -7.945 14.18 2.408 1 98.94 208 ALA B O 1
ATOM 3551 N N . ARG B 1 209 ? -6.832 13.578 4.23 1 98.81 209 ARG B N 1
ATOM 3552 C CA . ARG B 1 209 ? -7.184 12.164 4.121 1 98.81 209 ARG B CA 1
ATOM 3553 C C . ARG B 1 209 ? -8.695 11.977 4.137 1 98.81 209 ARG B C 1
ATOM 3555 O O . ARG B 1 209 ? -9.219 11.016 3.557 1 98.81 209 ARG B O 1
ATOM 3562 N N . ASP B 1 210 ? -9.398 12.898 4.859 1 98.88 210 ASP B N 1
ATOM 3563 C CA . ASP B 1 210 ? -10.844 12.734 4.996 1 98.88 210 ASP B CA 1
ATOM 3564 C C . ASP B 1 210 ? -11.594 13.602 3.988 1 98.88 210 ASP B C 1
ATOM 3566 O O . ASP B 1 210 ? -12.523 13.133 3.328 1 98.88 210 ASP B O 1
ATOM 3570 N N . PHE B 1 211 ? -11.188 14.852 3.818 1 98.88 211 PHE B N 1
ATOM 3571 C CA . PHE B 1 211 ? -11.93 15.82 3.012 1 98.88 211 PHE B CA 1
ATOM 3572 C C . PHE B 1 211 ? -11.789 15.5 1.527 1 98.88 211 PHE B C 1
ATOM 3574 O O . PHE B 1 211 ? -12.758 15.594 0.774 1 98.88 211 PHE B O 1
ATOM 3581 N N . GLY B 1 212 ?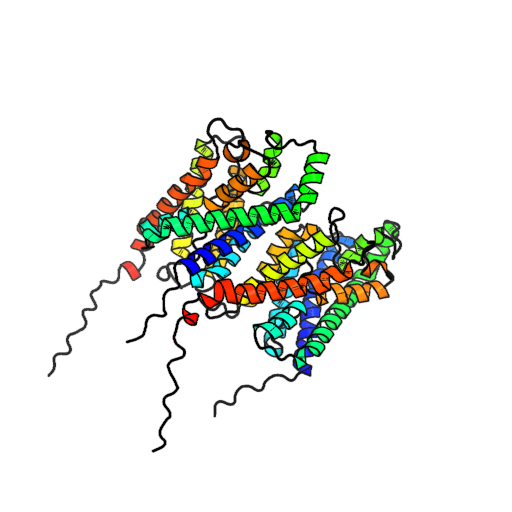 -10.586 15.219 1.023 1 98.88 212 GLY B N 1
ATOM 3582 C CA . GLY B 1 212 ? -10.391 14.875 -0.375 1 98.88 212 GLY B CA 1
ATOM 3583 C C . GLY B 1 212 ? -11.312 13.773 -0.853 1 98.88 212 GLY B C 1
ATOM 3584 O O . GLY B 1 212 ? -12.086 13.969 -1.797 1 98.88 212 GLY B O 1
ATOM 3585 N N . PRO B 1 213 ? -11.289 12.68 -0.169 1 98.94 213 PRO B N 1
ATOM 3586 C CA . PRO B 1 213 ? -12.18 11.578 -0.547 1 98.94 213 PRO B CA 1
ATOM 3587 C C . PRO B 1 213 ? -13.656 11.938 -0.393 1 98.94 213 PRO B C 1
ATOM 3589 O O . PRO B 1 213 ? -14.5 11.453 -1.156 1 98.94 213 PRO B O 1
ATOM 3592 N N . LYS B 1 214 ? -14.055 12.797 0.598 1 98.81 214 LYS B N 1
ATOM 3593 C CA . LYS B 1 214 ? -15.438 13.258 0.692 1 98.81 214 LYS B CA 1
ATOM 3594 C C . LYS B 1 214 ? -15.852 14.008 -0.567 1 98.81 214 LYS B C 1
ATOM 3596 O O . LYS B 1 214 ? -16.984 13.891 -1.022 1 98.81 214 LYS B O 1
ATOM 3601 N N . LEU B 1 215 ? -14.945 14.82 -1 1 98.75 215 LEU B N 1
ATOM 3602 C CA . LEU B 1 215 ? -15.227 15.539 -2.238 1 98.75 215 LEU B CA 1
ATOM 3603 C C . LEU B 1 215 ? -15.43 14.57 -3.396 1 98.75 215 LEU B C 1
ATOM 3605 O O . LEU B 1 215 ? -16.359 14.727 -4.184 1 98.75 215 LEU B O 1
ATOM 3609 N N . MET B 1 216 ? -14.594 13.57 -3.469 1 98.81 216 MET B N 1
ATOM 3610 C CA . MET B 1 216 ? -14.727 12.555 -4.512 1 98.81 216 MET B CA 1
ATOM 3611 C C . MET B 1 216 ? -16.062 11.82 -4.395 1 98.81 216 MET B C 1
ATOM 3613 O O . MET B 1 216 ? -16.766 11.641 -5.391 1 98.81 216 MET B O 1
ATOM 3617 N N . THR B 1 217 ? -16.422 11.469 -3.207 1 98.5 217 THR B N 1
ATOM 3618 C CA . THR B 1 217 ? -17.656 10.719 -2.979 1 98.5 217 THR B CA 1
ATOM 3619 C C . THR B 1 217 ? -18.875 11.57 -3.311 1 98.5 217 THR B C 1
ATOM 3621 O O . THR B 1 217 ? -19.875 11.062 -3.85 1 98.5 217 THR B O 1
ATOM 3624 N N . TYR B 1 218 ? -18.781 12.836 -2.914 1 98.56 218 TYR B N 1
ATOM 3625 C CA . TYR B 1 218 ? -19.844 13.758 -3.283 1 98.56 218 TYR B CA 1
ATOM 3626 C C . TYR B 1 218 ? -20.094 13.734 -4.785 1 98.56 218 TYR B C 1
ATOM 3628 O O . TYR B 1 218 ? -21.234 13.602 -5.23 1 98.56 218 TYR B O 1
ATOM 3636 N N . LEU B 1 219 ? -19.062 13.758 -5.586 1 98.38 219 LEU B N 1
ATOM 3637 C CA . LEU B 1 219 ? -19.141 13.836 -7.043 1 98.38 219 LEU B CA 1
ATOM 3638 C C . LEU B 1 219 ? -19.5 12.477 -7.637 1 98.38 219 LEU B C 1
ATOM 3640 O O . LEU B 1 219 ? -20.031 12.398 -8.742 1 98.38 219 LEU B O 1
ATOM 3644 N N . ALA B 1 220 ? -19.203 11.414 -6.891 1 97.81 220 ALA B N 1
ATOM 3645 C CA . ALA B 1 220 ? -19.438 10.055 -7.379 1 97.81 220 ALA B CA 1
ATOM 3646 C C . ALA B 1 220 ? -20.891 9.633 -7.141 1 97.81 220 ALA B C 1
ATOM 3648 O O . ALA B 1 220 ? -21.234 8.461 -7.324 1 97.81 220 ALA B O 1
ATOM 3649 N N . GLY B 1 221 ? -21.75 10.547 -6.602 1 97.62 221 GLY B N 1
ATOM 3650 C CA . GLY B 1 221 ? -23.172 10.258 -6.578 1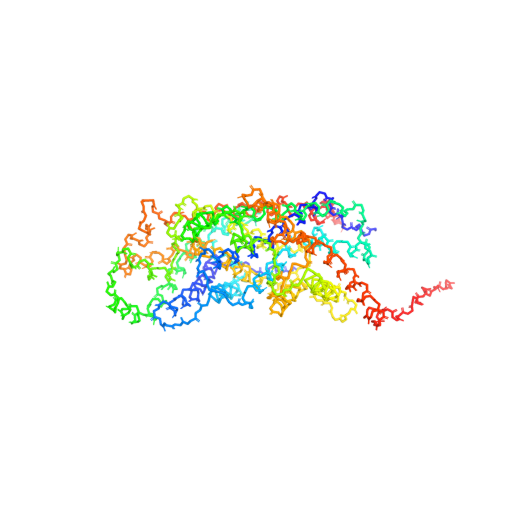 97.62 221 GLY B CA 1
ATOM 3651 C C . GLY B 1 221 ? -23.766 10.297 -5.184 1 97.62 221 GLY B C 1
ATOM 3652 O O . GLY B 1 221 ? -24.984 10.336 -5.023 1 97.62 221 GLY B O 1
ATOM 3653 N N . TRP B 1 222 ? -22.953 10.273 -4.148 1 97.88 222 TRP B N 1
ATOM 3654 C CA . TRP B 1 222 ? -23.5 10.273 -2.795 1 97.88 222 TRP B CA 1
ATOM 3655 C C . TRP B 1 222 ? -24.141 11.617 -2.469 1 97.88 222 TRP B C 1
ATOM 3657 O O . TRP B 1 222 ? -25.062 11.688 -1.653 1 97.88 222 TRP B O 1
ATOM 3667 N N . GLY B 1 223 ? -23.578 12.75 -3.082 1 98 223 GLY B N 1
ATOM 3668 C CA . GLY B 1 223 ? -24.141 14.07 -2.822 1 98 223 GLY B CA 1
ATOM 3669 C C . GLY B 1 223 ? -23.844 14.578 -1.423 1 98 223 GLY B C 1
ATOM 3670 O O . GLY B 1 223 ? -22.797 14.289 -0.861 1 98 223 GLY B O 1
ATOM 3671 N N . PRO B 1 224 ? -24.734 15.375 -0.854 1 97.69 224 PRO B N 1
ATOM 3672 C CA . PRO B 1 224 ? -24.469 16.109 0.379 1 97.69 224 PRO B CA 1
ATOM 3673 C C . PRO B 1 224 ? -24.219 15.195 1.575 1 97.69 224 PRO B C 1
ATOM 3675 O O . PRO B 1 224 ? -23.5 15.578 2.51 1 97.69 224 PRO B O 1
ATOM 3678 N N . ILE B 1 225 ? -24.75 14.039 1.546 1 97.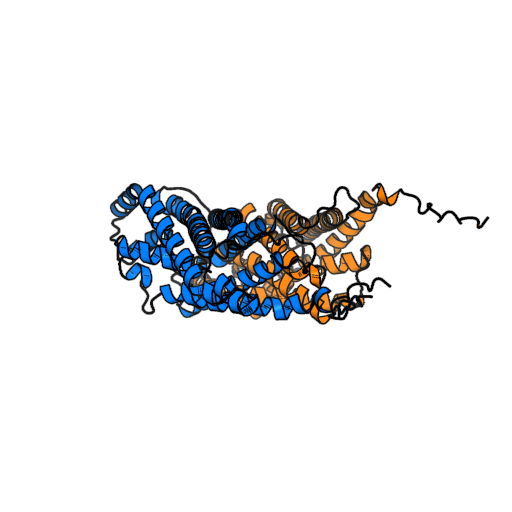69 225 ILE B N 1
ATOM 3679 C CA . ILE B 1 225 ? -24.641 13.164 2.711 1 97.69 225 ILE B CA 1
ATOM 3680 C C . ILE B 1 225 ? -23.188 12.758 2.934 1 97.69 225 ILE B C 1
ATOM 3682 O O . ILE B 1 225 ? -22.797 12.391 4.043 1 97.69 225 ILE B O 1
ATOM 3686 N N . ALA B 1 226 ? -22.375 12.781 1.857 1 98.12 226 ALA B N 1
ATOM 3687 C CA . ALA B 1 226 ? -20.938 12.516 1.993 1 98.12 226 ALA B CA 1
ATOM 3688 C C . ALA B 1 226 ? -20.297 13.477 2.982 1 98.12 226 ALA B C 1
ATOM 3690 O O . ALA B 1 226 ? -19.391 13.102 3.727 1 98.12 226 ALA B O 1
ATOM 3691 N N . PHE B 1 227 ? -20.812 14.719 3.039 1 98.31 227 PHE B N 1
ATOM 3692 C CA . PHE B 1 227 ? -20.25 15.75 3.906 1 98.31 227 PHE B CA 1
ATOM 3693 C C . PHE B 1 227 ? -20.922 15.734 5.27 1 98.31 227 PHE B C 1
ATOM 3695 O O . PHE B 1 227 ? -20.25 15.867 6.301 1 98.31 227 PHE B O 1
ATOM 3702 N N . THR B 1 228 ? -22.266 15.531 5.285 1 97.62 228 THR B N 1
ATOM 3703 C CA . THR B 1 228 ? -23.016 15.703 6.523 1 97.62 228 THR B CA 1
ATOM 3704 C C . THR B 1 228 ? -22.953 14.43 7.371 1 97.62 228 THR B C 1
ATOM 3706 O O . THR B 1 228 ? -23.078 14.492 8.594 1 97.62 228 THR B O 1
ATOM 3709 N N . GLY B 1 229 ? -22.828 13.219 6.695 1 96.75 229 GLY B N 1
ATOM 3710 C CA . GLY B 1 229 ? -22.891 11.953 7.402 1 96.75 229 GLY B CA 1
ATOM 3711 C C . GLY B 1 229 ? -24.266 11.648 7.965 1 96.75 229 GLY B C 1
ATOM 3712 O O . GLY B 1 229 ? -24.391 10.883 8.922 1 96.75 229 GLY B O 1
ATOM 3713 N N . GLY B 1 230 ? -25.25 12.391 7.461 1 94.94 230 GLY B N 1
ATOM 3714 C CA . GLY B 1 230 ? -26.609 12.188 7.938 1 94.94 230 GLY B CA 1
ATOM 3715 C C . GLY B 1 230 ? -26.875 12.852 9.273 1 94.94 230 GLY B C 1
ATOM 3716 O O . GLY B 1 230 ? -27.797 12.453 10 1 94.94 230 GLY B O 1
ATOM 3717 N N . ARG B 1 231 ? -26.078 13.789 9.57 1 95.44 231 ARG B N 1
ATOM 3718 C CA . ARG B 1 231 ? -26.234 14.484 10.844 1 95.44 231 ARG B CA 1
ATOM 3719 C C . ARG B 1 231 ? -26.656 15.93 10.641 1 95.44 231 ARG B C 1
ATOM 3721 O O . ARG B 1 231 ? -26.484 16.484 9.547 1 95.44 231 ARG B O 1
ATOM 3728 N N . GLU B 1 232 ? -27.234 16.531 11.703 1 94.31 232 GLU B N 1
ATOM 3729 C CA . GLU B 1 232 ? -27.672 17.922 11.656 1 94.31 232 GLU B CA 1
ATOM 3730 C C . GLU B 1 232 ? -26.5 18.875 11.5 1 94.31 232 GLU B C 1
ATOM 3732 O O . GLU B 1 232 ? -26.531 19.766 10.656 1 94.31 232 GLU B O 1
ATOM 3737 N N . ILE B 1 233 ? -25.562 18.625 12.391 1 96.06 233 ILE B N 1
ATOM 3738 C CA . ILE B 1 233 ? -24.297 19.328 12.195 1 96.06 233 ILE B CA 1
ATOM 3739 C C . ILE B 1 233 ? -23.438 18.562 11.203 1 96.06 233 ILE B C 1
ATOM 3741 O O . ILE B 1 233 ? -23.078 17.406 11.445 1 96.06 233 ILE B O 1
ATOM 3745 N N . PRO B 1 234 ? -23.141 19.203 10.117 1 97.69 234 PRO B N 1
ATOM 3746 C CA . PRO B 1 234 ? -22.359 18.484 9.102 1 97.69 234 PRO B CA 1
ATOM 3747 C C . PRO B 1 234 ? -21.062 17.906 9.656 1 97.69 234 PRO B C 1
ATOM 3749 O O . PRO B 1 234 ? -20.219 18.656 10.164 1 97.69 234 PRO B O 1
ATOM 3752 N N . TYR B 1 235 ? -20.828 16.672 9.453 1 97.94 235 TYR B N 1
ATOM 3753 C CA . TYR B 1 235 ? -19.766 15.953 10.156 1 97.94 235 TYR B CA 1
ATOM 3754 C C . TYR B 1 235 ? -18.406 16.297 9.586 1 97.94 235 TYR B C 1
ATOM 3756 O O . TYR B 1 235 ? -17.391 16.203 10.281 1 97.94 235 TYR B O 1
ATOM 3764 N N . PHE B 1 236 ? -18.281 16.734 8.297 1 98.25 236 PHE B N 1
ATOM 3765 C CA . PHE B 1 236 ? -17 16.969 7.664 1 98.25 236 PHE B CA 1
ATOM 3766 C C . PHE B 1 236 ? -16.203 18.031 8.422 1 98.25 236 PHE B C 1
ATOM 3768 O O . PHE B 1 236 ? -14.992 18.125 8.289 1 98.25 236 PHE B O 1
ATOM 3775 N N . LEU B 1 237 ? -16.781 18.812 9.297 1 98.44 237 LEU B N 1
ATOM 3776 C CA . LEU B 1 237 ? -16.141 19.844 10.094 1 98.44 237 LEU B CA 1
ATOM 3777 C C . LEU B 1 237 ? -15.211 19.234 11.133 1 98.44 237 LEU B C 1
ATOM 3779 O O . LEU B 1 237 ? -14.18 19.812 11.477 1 98.44 237 LEU B O 1
ATOM 3783 N N . VAL B 1 238 ? -15.586 18.078 11.602 1 98.62 238 VAL B N 1
ATOM 3784 C CA . VAL B 1 238 ? -14.859 17.422 12.688 1 98.62 238 VAL B CA 1
ATOM 3785 C C . VAL B 1 238 ? -13.492 16.969 12.188 1 98.62 238 VAL B C 1
ATOM 3787 O O . VAL B 1 238 ? -12.461 17.359 12.727 1 98.62 238 VAL B O 1
ATOM 3790 N N . PRO B 1 239 ? -13.422 16.188 11.086 1 98.75 239 PRO B N 1
ATOM 3791 C CA . PRO B 1 239 ? -12.094 15.742 10.656 1 98.75 239 PRO B CA 1
ATOM 3792 C C . PRO B 1 239 ? -11.266 16.859 10.016 1 98.75 239 PRO B C 1
ATOM 3794 O O . PRO B 1 239 ? -10.086 16.656 9.719 1 98.75 239 PRO B O 1
ATOM 3797 N N . ILE B 1 240 ? -11.781 18.031 9.828 1 98.69 240 ILE B N 1
ATOM 3798 C CA . ILE B 1 240 ? -10.992 19.156 9.344 1 98.69 240 ILE B CA 1
ATOM 3799 C C . ILE B 1 240 ? -10.391 19.906 10.531 1 98.69 240 ILE B C 1
ATOM 3801 O O . ILE B 1 240 ? -9.172 20.016 10.648 1 98.69 240 ILE B O 1
ATOM 3805 N N . PHE B 1 241 ? -11.18 20.266 11.477 1 98.81 241 PHE B N 1
ATOM 3806 C CA . PHE B 1 241 ? -10.758 21.25 12.469 1 98.81 241 PHE B CA 1
ATOM 3807 C C . PHE B 1 241 ? -10.203 20.562 13.711 1 98.81 241 PHE B C 1
ATOM 3809 O O . PHE B 1 241 ? -9.289 21.078 14.352 1 98.81 241 PHE B O 1
ATOM 3816 N N . ALA B 1 242 ? -10.789 19.453 14.086 1 98.88 242 ALA B N 1
ATOM 3817 C CA . ALA B 1 242 ? -10.328 18.766 15.297 1 98.88 242 ALA B CA 1
ATOM 3818 C C . ALA B 1 242 ? -8.883 18.312 15.156 1 98.88 242 ALA B C 1
ATOM 3820 O O . ALA B 1 242 ? -8.062 18.547 16.047 1 98.88 242 ALA B O 1
ATOM 3821 N N . PRO B 1 243 ? -8.516 17.734 14.016 1 98.94 243 PRO B N 1
ATOM 3822 C CA . PRO B 1 243 ? -7.105 17.359 13.852 1 98.94 243 PRO B CA 1
ATOM 3823 C C . PRO B 1 243 ? -6.164 18.562 13.883 1 98.94 243 PRO B C 1
ATOM 3825 O O . PRO B 1 243 ? -5.059 18.469 14.422 1 98.94 243 PRO B O 1
ATOM 3828 N N . ILE B 1 244 ? -6.562 19.656 13.297 1 98.88 244 ILE B N 1
ATOM 3829 C CA . ILE B 1 244 ? -5.727 20.844 13.289 1 98.88 244 ILE B CA 1
ATOM 3830 C C . ILE B 1 244 ? -5.465 21.297 14.727 1 98.88 244 ILE B C 1
ATOM 3832 O O . ILE B 1 244 ? -4.32 21.531 15.109 1 98.88 244 ILE B O 1
ATOM 3836 N N . LEU B 1 245 ? -6.523 21.359 15.461 1 98.88 245 LEU B N 1
ATOM 3837 C CA . LEU B 1 245 ? -6.371 21.703 16.875 1 98.88 245 LEU B CA 1
ATOM 3838 C C . LEU B 1 245 ? -5.512 20.688 17.594 1 98.88 245 LEU B C 1
ATOM 3840 O O . LEU B 1 245 ? -4.617 21.047 18.375 1 98.88 245 LEU B O 1
ATOM 3844 N N . GLY B 1 246 ? -5.785 19.406 17.391 1 98.94 246 GLY B N 1
ATOM 3845 C CA . GLY B 1 246 ? -5.027 18.328 18.031 1 98.94 246 GLY B CA 1
ATOM 3846 C C . GLY B 1 246 ? -3.547 18.375 17.688 1 98.94 246 GLY B C 1
ATOM 3847 O O . GLY B 1 246 ? -2.699 18.234 18.578 1 98.94 246 GLY B O 1
ATOM 3848 N N . ALA B 1 247 ? -3.236 18.578 16.453 1 98.94 247 ALA B N 1
ATOM 3849 C CA . ALA B 1 247 ? -1.84 18.625 16.031 1 98.94 247 ALA B CA 1
ATOM 3850 C C . ALA B 1 247 ? -1.104 19.781 16.672 1 98.94 247 ALA B C 1
ATOM 3852 O O . ALA B 1 247 ? 0.05 19.641 17.094 1 98.94 247 ALA B O 1
ATOM 3853 N N . CYS B 1 248 ? -1.72 20.938 16.734 1 98.75 248 CYS B N 1
ATOM 3854 C CA . CYS B 1 248 ? -1.11 22.094 17.375 1 98.75 248 CYS B CA 1
ATOM 3855 C C . CYS B 1 248 ? -0.871 21.828 18.859 1 98.75 248 CYS B C 1
ATOM 3857 O O . CYS B 1 248 ? 0.205 22.125 19.375 1 98.75 248 CYS B O 1
ATOM 3859 N N . LEU B 1 249 ? -1.862 21.219 19.516 1 98.62 249 LEU B N 1
ATOM 3860 C CA . LEU B 1 249 ? -1.708 20.875 20.922 1 98.62 249 LEU B CA 1
ATOM 3861 C C . LEU B 1 249 ? -0.586 19.859 21.109 1 98.62 249 LEU B C 1
ATOM 3863 O O . LEU B 1 249 ? 0.191 19.953 22.062 1 98.62 249 LEU B O 1
ATOM 3867 N N . GLY B 1 250 ? -0.578 18.859 20.219 1 98.75 250 GLY B N 1
ATOM 3868 C CA . GLY B 1 250 ? 0.468 17.859 20.297 1 98.75 250 GLY B CA 1
ATOM 3869 C C . GLY B 1 250 ? 1.861 18.422 20.109 1 98.75 250 GLY B C 1
ATOM 3870 O O . GLY B 1 250 ? 2.775 18.109 20.875 1 98.75 250 GLY B O 1
ATOM 3871 N N . ALA B 1 251 ? 2.043 19.25 19.109 1 98.38 251 ALA B N 1
ATOM 3872 C CA . ALA B 1 251 ? 3.336 19.875 18.828 1 98.38 251 ALA B CA 1
ATOM 3873 C C . ALA B 1 251 ? 3.754 20.797 19.969 1 98.38 251 ALA B C 1
ATOM 3875 O O . ALA B 1 251 ? 4.879 20.719 20.469 1 98.38 251 ALA B O 1
ATOM 3876 N N . GLY B 1 252 ? 2.857 21.703 20.328 1 98 252 GLY B N 1
ATOM 3877 C CA . GLY B 1 252 ? 3.135 22.562 21.469 1 98 252 GLY B CA 1
ATOM 3878 C C . GLY B 1 252 ? 3.398 21.812 22.75 1 98 252 GLY B C 1
ATOM 3879 O O . GLY B 1 252 ? 4.312 22.156 23.5 1 98 252 GLY B O 1
ATOM 3880 N N . GLY B 1 253 ? 2.561 20.797 22.984 1 97.12 253 GLY B N 1
ATOM 3881 C CA . GLY B 1 253 ? 2.746 19.953 24.156 1 97.12 253 GLY B CA 1
ATOM 3882 C C . GLY B 1 253 ? 4.109 19.297 24.203 1 97.12 253 GLY B C 1
ATOM 3883 O O . GLY B 1 253 ? 4.75 19.266 25.266 1 97.12 253 GLY B O 1
ATOM 3884 N N . TYR B 1 254 ? 4.535 18.656 23.125 1 96.69 254 TYR B N 1
ATOM 3885 C CA . TYR B 1 254 ? 5.852 18.031 23.094 1 96.69 254 TYR B CA 1
ATOM 3886 C C . TYR B 1 254 ? 6.945 19.031 23.438 1 96.69 254 TYR B C 1
ATOM 3888 O O . TYR B 1 254 ? 7.859 18.719 24.203 1 96.69 254 TYR B O 1
ATOM 3896 N N . ARG B 1 255 ? 6.906 20.25 22.875 1 94.88 255 ARG B N 1
ATOM 3897 C CA . ARG B 1 255 ? 7.934 21.266 23.094 1 94.88 255 ARG B CA 1
ATOM 3898 C C . ARG B 1 255 ? 7.988 21.688 24.562 1 94.88 255 ARG B C 1
ATOM 3900 O O . ARG B 1 255 ? 9.07 21.75 25.156 1 94.88 255 ARG B O 1
ATOM 3907 N N . VAL B 1 256 ? 6.809 21.891 25.125 1 95.69 256 VAL B N 1
ATOM 3908 C CA . VAL B 1 256 ? 6.734 22.438 26.469 1 95.69 256 VAL B CA 1
ATOM 3909 C C . VAL B 1 256 ? 6.957 21.344 27.5 1 95.69 256 VAL B C 1
ATOM 3911 O O . VAL B 1 256 ? 7.629 21.547 28.5 1 95.69 256 VAL B O 1
ATOM 3914 N N . LEU B 1 257 ? 6.477 20.141 27.203 1 94.75 257 LEU B N 1
ATOM 3915 C CA . LEU B 1 257 ? 6.41 19.125 28.25 1 94.75 257 LEU B CA 1
ATOM 3916 C C . LEU B 1 257 ? 7.594 18.172 28.156 1 94.75 257 LEU B C 1
ATOM 3918 O O . LEU B 1 257 ? 7.922 17.484 29.125 1 94.75 257 LEU B O 1
ATOM 3922 N N . ILE B 1 258 ? 8.211 18.047 26.969 1 93.19 258 ILE B N 1
ATOM 3923 C CA . ILE B 1 258 ? 9.266 17.047 26.828 1 93.19 258 ILE B CA 1
ATOM 3924 C C . ILE B 1 258 ? 10.547 17.719 26.344 1 93.19 258 ILE B C 1
ATOM 3926 O O . ILE B 1 258 ? 11.578 17.656 27.016 1 93.19 258 ILE B O 1
ATOM 3930 N N . ALA B 1 259 ? 10.492 18.406 25.234 1 92.5 259 ALA B N 1
ATOM 3931 C CA . ALA B 1 259 ? 11.68 18.938 24.578 1 92.5 259 ALA B CA 1
ATOM 3932 C C . ALA B 1 259 ? 12.461 19.875 25.5 1 92.5 259 ALA B C 1
ATOM 3934 O O . ALA B 1 259 ? 13.688 19.875 25.5 1 92.5 259 ALA B O 1
ATOM 3935 N N . ARG B 1 260 ? 11.789 20.656 26.266 1 92.25 260 ARG B N 1
ATOM 3936 C CA . ARG B 1 260 ? 12.414 21.641 27.156 1 92.25 260 ARG B CA 1
ATOM 3937 C C . ARG B 1 260 ? 13.25 20.938 28.219 1 92.25 260 ARG B C 1
ATOM 3939 O O . ARG B 1 260 ? 14.094 21.562 28.859 1 92.25 260 ARG B O 1
ATOM 3946 N N . HIS B 1 261 ? 13.008 19.688 28.422 1 92.69 261 HIS B N 1
ATOM 3947 C CA . HIS B 1 261 ? 13.68 18.969 29.5 1 92.69 261 HIS B CA 1
ATOM 3948 C C . HIS B 1 261 ? 14.758 18.047 28.938 1 92.69 261 HIS B C 1
ATOM 3950 O O . HIS B 1 261 ? 15.391 17.297 29.688 1 92.69 261 HIS B O 1
ATOM 3956 N N . LEU B 1 262 ? 14.953 18.062 27.656 1 90.88 262 LEU B N 1
ATOM 3957 C CA . LEU B 1 262 ? 16 17.25 27.047 1 90.88 262 LEU B CA 1
ATOM 3958 C C . LEU B 1 262 ? 17.391 17.812 27.375 1 90.88 262 LEU B C 1
ATOM 3960 O O . LEU B 1 262 ? 17.547 19.031 27.531 1 90.88 262 LEU B O 1
ATOM 3964 N N . PRO B 1 263 ? 18.406 16.938 27.516 1 84.56 263 PRO B N 1
ATOM 3965 C CA . PRO B 1 263 ? 19.75 17.406 27.859 1 84.56 263 PRO B CA 1
ATOM 3966 C C . PRO B 1 263 ? 20.281 18.453 26.891 1 84.56 263 PRO B C 1
ATOM 3968 O O . PRO B 1 263 ? 21 19.375 27.297 1 84.56 263 PRO B O 1
ATOM 3971 N N . SER B 1 264 ? 20.125 18.25 25.609 1 70.44 264 SER B N 1
ATOM 3972 C CA . SER B 1 264 ? 20.578 19.219 24.609 1 70.44 264 SER B CA 1
ATOM 3973 C C . SER B 1 264 ? 19.969 20.594 24.828 1 70.44 264 SER B C 1
ATOM 3975 O O . SER B 1 264 ? 20.562 21.609 24.484 1 70.44 264 SER B O 1
ATOM 3977 N N . ALA B 1 265 ? 18.891 20.703 25.438 1 64.56 265 ALA B N 1
ATOM 3978 C CA . ALA B 1 265 ? 18.234 21.969 25.734 1 64.56 265 ALA B CA 1
ATOM 3979 C C . ALA B 1 265 ? 18.922 22.688 26.891 1 64.56 265 ALA B C 1
ATOM 3981 O O . ALA B 1 265 ? 18.875 23.906 26.984 1 64.56 265 ALA B O 1
ATOM 3982 N N . ALA B 1 266 ? 19.594 21.938 27.859 1 56.06 266 ALA B N 1
ATOM 3983 C CA . ALA B 1 266 ? 20.266 22.469 29.031 1 56.06 266 ALA B CA 1
ATOM 3984 C C . ALA B 1 266 ? 21.688 22.938 28.703 1 56.06 266 ALA B C 1
ATOM 3986 O O . ALA B 1 266 ? 22.328 23.625 29.5 1 56.06 266 ALA B O 1
ATOM 3987 N N . ALA B 1 267 ? 22.312 22.5 27.609 1 54.78 267 ALA B N 1
ATOM 3988 C CA . ALA B 1 267 ? 23.703 22.906 27.484 1 54.78 267 ALA B CA 1
ATOM 3989 C C . ALA B 1 267 ? 23.812 24.391 27.141 1 54.78 267 ALA B C 1
ATOM 3991 O O . ALA B 1 267 ? 23.172 24.859 26.188 1 54.78 267 ALA B O 1
ATOM 3992 N N . PRO B 1 268 ? 24.297 25.266 28.047 1 50.31 268 PRO B N 1
ATOM 3993 C CA . PRO B 1 268 ? 24.547 26.688 27.859 1 50.31 268 PRO B CA 1
ATOM 3994 C C . PRO B 1 268 ? 25.312 27 26.578 1 50.31 268 PRO B C 1
ATOM 3996 O O . PRO B 1 268 ? 26.125 26.188 26.125 1 50.31 268 PRO B O 1
ATOM 3999 N N . ALA B 1 269 ? 24.75 27.906 25.672 1 49.88 269 ALA B N 1
ATOM 4000 C CA . ALA B 1 269 ? 25.484 28.547 24.578 1 49.88 269 ALA B CA 1
ATOM 4001 C C . ALA B 1 269 ? 26.875 28.953 25.031 1 49.88 269 ALA B C 1
ATOM 4003 O O . ALA B 1 269 ? 27.547 29.734 24.359 1 49.88 269 ALA B O 1
ATOM 4004 N N . GLU B 1 270 ? 27.391 28.531 26.156 1 39.81 270 GLU B N 1
ATOM 4005 C CA . GLU B 1 270 ? 28.609 29.141 26.688 1 39.81 270 GLU B CA 1
ATOM 4006 C C . GLU B 1 270 ? 29.812 28.797 25.812 1 39.81 270 GLU B C 1
ATOM 4008 O O . GLU B 1 270 ? 30.953 29.156 26.156 1 39.81 270 GLU B O 1
ATOM 4013 N N . ALA B 1 271 ? 29.906 27.75 25.047 1 45.88 271 ALA B N 1
ATOM 4014 C CA . ALA B 1 271 ? 31.297 27.672 24.594 1 45.88 271 ALA B CA 1
ATOM 4015 C C . ALA B 1 271 ? 31.641 28.859 23.688 1 45.88 271 ALA B C 1
ATOM 4017 O O . ALA B 1 271 ? 31.156 28.953 22.562 1 45.88 271 ALA B O 1
ATOM 4018 N N . GLU B 1 272 ? 31.75 30.125 24.219 1 37.06 272 GLU B N 1
ATOM 4019 C CA . GLU B 1 272 ? 32.406 31.266 23.594 1 37.06 272 GLU B CA 1
ATOM 4020 C C . GLU B 1 272 ? 33.75 30.844 22.984 1 37.06 272 GLU B C 1
ATOM 4022 O O . GLU B 1 272 ? 34.5 30.094 23.609 1 37.06 272 GLU B O 1
ATOM 4027 N N . PRO B 1 273 ? 33.875 30.859 21.688 1 45.53 273 PRO B N 1
ATOM 4028 C CA . PRO B 1 273 ? 35.188 30.578 21.109 1 45.53 273 PRO B CA 1
ATOM 4029 C C . PRO B 1 273 ? 36.344 31.266 21.859 1 45.53 273 PRO B C 1
ATOM 4031 O O . PRO B 1 273 ? 36.188 32.406 22.328 1 45.53 273 PRO B O 1
ATOM 4034 N N . GLU B 1 274 ? 37.062 30.531 22.75 1 42.94 274 GLU B N 1
ATOM 4035 C CA . GLU B 1 274 ? 38.281 31.031 23.375 1 42.94 274 GLU B CA 1
ATOM 4036 C C . GLU B 1 274 ? 39.125 31.844 22.359 1 42.94 274 GLU B C 1
ATOM 4038 O O . GLU B 1 274 ? 39.469 31.328 21.297 1 42.94 274 GLU B O 1
ATOM 4043 N N . LYS B 1 275 ? 39.125 33.156 22.375 1 40.84 275 LYS B N 1
ATOM 4044 C CA . LYS B 1 275 ? 40 34.062 21.656 1 40.84 275 LYS B CA 1
ATOM 4045 C C . LYS B 1 275 ? 41.469 33.625 21.812 1 40.84 275 LYS B C 1
ATOM 4047 O O . LYS B 1 275 ? 42 33.531 22.922 1 40.84 275 LYS B O 1
ATOM 4052 N N . VAL B 1 276 ? 41.969 32.781 20.969 1 40.78 276 VAL B N 1
ATOM 4053 C CA . VAL B 1 276 ? 43.406 32.562 20.859 1 40.78 276 VAL B CA 1
ATOM 4054 C C . VAL B 1 276 ? 44.125 33.906 20.938 1 40.78 276 VAL B C 1
ATOM 4056 O O . VAL B 1 276 ? 43.938 34.781 20.078 1 40.78 276 VAL B O 1
ATOM 4059 N N . ARG B 1 277 ? 44.5 34.344 22.094 1 36.72 277 ARG B N 1
ATOM 4060 C CA . ARG B 1 277 ? 45.469 35.406 22.297 1 36.72 277 ARG B CA 1
ATOM 4061 C C . ARG B 1 277 ? 46.75 35.156 21.5 1 36.72 277 ARG B C 1
ATOM 4063 O O . ARG B 1 277 ? 47.344 34.094 21.609 1 36.72 277 ARG B O 1
ATOM 4070 N N . ALA B 1 278 ? 46.812 35.75 20.297 1 39.12 278 ALA B N 1
ATOM 4071 C CA . ALA B 1 278 ? 48.062 36 19.562 1 39.12 278 ALA B CA 1
ATOM 4072 C C . ALA B 1 278 ? 49.188 36.406 20.484 1 39.12 278 ALA B C 1
ATOM 4074 O O . ALA B 1 278 ? 49.125 37.469 21.109 1 39.12 278 ALA B O 1
ATOM 4075 N N . SER B 1 279 ? 49.781 35.5 21.266 1 27.58 279 SER B N 1
ATOM 4076 C CA . SER B 1 279 ? 51.156 35.875 21.562 1 27.58 279 SER B CA 1
ATOM 4077 C C . SER B 1 279 ? 52.031 35.75 20.312 1 27.58 279 SER B C 1
ATOM 4079 O O . SER B 1 279 ? 51.781 34.906 19.453 1 27.58 279 SER B O 1
#

pLDDT: mean 93.23, std 14.47, range [24.23, 98.94]

Organism: Pseudomonas aeruginosa (strain ATCC 15692 / DSM 22644 / CIP 104116 / JCM 14847 / LMG 12228 / 1C / PRS 101 / PAO1) (NCBI:txid208964)

InterPro domains:
  IPR000425 Major intrinsic protein [PF00230] (8-251)
  IPR000425 Major intrinsic protein [PR00783] (12-31)
  IPR000425 Major intrinsic protein [PR00783] (51-75)
  IPR000425 Major intrinsic protein [PR00783] (88-107)
  IPR000425 Major intrinsic protein [PR00783] (154-172)
  IPR000425 Major intrinsic protein [PR00783] (187-209)
  IPR000425 Major intrinsic protein [PR00783] (237-257)
  IPR000425 Major intrinsic protein [TIGR00861] (16-252)
  IPR000425 Major intrinsic protein [cd00333] (13-257)
  IPR022357 Major intrinsic protein, conserved site [PS00221] (69-77)
  IPR023271 Aquaporin-like [G3DSA:1.20.1080.10] (6-262)
  IPR023271 Aquaporin-like [SSF81338] (10-260)
  IPR050363 Major Intrinsic Protein/Aquaporin [PTHR43829] (10-266)